Protein AF-A0AAV2TE79-F1 (afdb_monomer)

Solvent-accessible surface area (backbone atoms only — not comparable to full-atom values): 24237 Å² total; per-residue (Å²): 134,84,78,72,97,72,77,86,69,87,58,99,79,68,84,46,78,37,50,47,41,77,62,74,88,46,91,96,46,51,72,66,71,48,24,26,27,29,45,43,45,74,39,63,93,45,87,90,47,63,43,38,34,38,38,39,42,34,4,29,45,99,91,45,56,34,39,63,39,36,34,35,33,62,80,75,52,42,34,29,62,47,49,62,53,79,87,52,32,71,78,41,38,23,22,24,29,30,69,49,79,41,93,78,41,32,42,40,36,40,39,5,30,50,99,92,44,64,30,58,48,31,39,36,34,38,55,46,54,42,90,93,48,46,67,88,35,31,29,49,78,48,73,50,80,43,82,49,80,63,95,64,82,52,34,34,26,37,56,30,46,39,56,45,90,74,57,27,42,40,39,50,50,14,24,41,75,79,60,37,36,32,89,49,79,61,40,36,36,36,34,67,89,78,72,44,73,46,74,56,51,65,44,71,66,68,79,74,54,24,21,31,22,35,43,48,60,44,56,40,67,68,82,69,89,54,92,80,67,66,66,56,30,37,37,39,39,39,39,5,29,35,65,94,45,58,30,54,58,38,34,36,39,38,29,70,68,52,52,101,88,45,81,30,30,37,34,37,64,59,74,80,48,71,86,49,60,76,45,62,69,88,67,43,60,70,83,55,48,60,55,55,58,67,53,47,72,54,95,71,43,64,60,71,74,36,22,20,33,32,40,61,47,78,49,80,39,91,55,89,72,91,60,66,50,53,36,34,37,42,37,40,39,40,3,33,36,97,91,37,44,26,60,57,36,36,36,33,31,70,48,32,64,38,38,40,60,53,47,69,41,75,69,68,70,73,41,22,22,35,40,21,46,41,64,49,62,40,61,49,75,48,77,76,80,76,75,81,80,87,74,84,84,89,79,98,79,72,89,77,76,74,74,76,46,41,28,36,43,34,35,31,41,39,41,36,35,4,28,38,81,87,71,54,60,30,50,60,35,37,40,30,58,75,48,76,44,83,42,81,52,130

Organism: Calicophoron daubneyi (NCBI:txid300641)

Mean predicted aligned error: 9.66 Å

Sequence (442 aa):
MGREMSNCSWSDACEFWGVWRSLDDVSESILPAARVGHTVHVWYPSKLYEQPILLILGGADPAGTFNEVHVYEVSTSKWTQATIPKELSPALGRYEHTSVFLHNKEIVVFGGATKDGPLDEIISFQLCADEENPTSSVHILRCDRTPSRFQHGSRTQHSCACLTEFDQLIVFSGGGMGSQPVPDLQVHMYDTVTNAWSIIPAAGSPPCPRFGHLILYQPPKSHSRCEDRLPRGRLFVHGGMAEDEYFDDFYLLDFSNLSEDTLRANWMDVSERSEWAFGSLERVNPRFNTILERCGRSSDCTGPCARAAHGGTLLILDSPGPKVHADALVFLFGGIGRLGALNDMFCFSTGTYCWTEIKLSGLLPQARLDFACCSYIVASSKEAESEPDTNSADTSSADGVLAPKTRFLRHYFFIHGGMDTDGNVFNDAMALLLAEEQVLAE

Structure (mmCIF, N/CA/C/O backbone):
data_AF-A0AAV2TE79-F1
#
_entry.id   AF-A0AAV2TE79-F1
#
loop_
_atom_site.group_PDB
_atom_site.id
_atom_site.type_symbol
_atom_site.label_atom_id
_atom_site.label_alt_id
_atom_site.label_comp_id
_atom_site.label_asym_id
_atom_site.label_entity_id
_atom_site.label_seq_id
_atom_site.pdbx_PDB_ins_code
_atom_site.Cartn_x
_atom_site.Cartn_y
_atom_site.Cartn_z
_atom_site.occupancy
_atom_site.B_iso_or_equiv
_atom_site.auth_seq_id
_atom_site.auth_comp_id
_atom_site.auth_asym_id
_atom_site.auth_atom_id
_atom_site.pdbx_PDB_model_num
ATOM 1 N N . MET A 1 1 ? -13.973 18.564 25.552 1.00 27.31 1 MET A N 1
ATOM 2 C CA . MET A 1 1 ? -15.146 17.692 25.783 1.00 27.31 1 MET A CA 1
ATOM 3 C C . MET A 1 1 ? -15.029 16.535 24.812 1.00 27.31 1 MET A C 1
ATOM 5 O O . MET A 1 1 ? -15.286 16.728 23.632 1.00 27.31 1 MET A O 1
ATOM 9 N N . GLY A 1 2 ? -14.522 15.396 25.285 1.00 26.75 2 GLY A N 1
ATOM 10 C CA . GLY A 1 2 ? -14.341 14.206 24.460 1.00 26.75 2 GLY A CA 1
ATOM 11 C C . GLY A 1 2 ? -15.697 13.653 24.044 1.00 26.75 2 GLY A C 1
ATOM 12 O O . GLY A 1 2 ? -16.524 13.345 24.900 1.00 26.75 2 GLY A O 1
ATOM 13 N N . ARG A 1 3 ? -15.941 13.565 22.737 1.00 28.69 3 ARG A N 1
ATOM 14 C CA . ARG A 1 3 ? -16.969 12.662 22.229 1.00 28.69 3 ARG A CA 1
ATOM 15 C C . ARG A 1 3 ? -16.367 11.271 22.288 1.00 28.69 3 ARG A C 1
ATOM 17 O O . ARG A 1 3 ? -15.396 10.992 21.591 1.00 28.69 3 ARG A O 1
ATOM 24 N N . GLU A 1 4 ? -16.919 10.435 23.153 1.00 28.42 4 GLU A N 1
ATOM 25 C CA . GLU A 1 4 ? -16.683 9.003 23.102 1.00 28.42 4 GLU A CA 1
ATOM 26 C C . GLU A 1 4 ? -16.879 8.506 21.664 1.00 28.42 4 GLU A C 1
ATOM 28 O O . GLU A 1 4 ? -17.877 8.815 21.009 1.00 28.42 4 GLU A O 1
ATOM 33 N N . MET A 1 5 ? -15.941 7.691 21.185 1.00 35.78 5 MET A N 1
ATOM 34 C CA . MET A 1 5 ? -16.131 6.831 20.017 1.00 35.78 5 MET A CA 1
ATOM 35 C C . MET A 1 5 ? -17.101 5.680 20.357 1.00 35.78 5 MET A C 1
ATOM 37 O O . MET A 1 5 ? -16.792 4.510 20.129 1.00 35.78 5 MET A O 1
ATOM 41 N N . SER A 1 6 ? -18.252 5.984 20.961 1.00 37.28 6 SER A N 1
ATOM 42 C CA . SER A 1 6 ? -19.247 5.001 21.378 1.00 37.28 6 SER A CA 1
ATOM 43 C C . SER A 1 6 ? -20.400 4.927 20.367 1.00 37.28 6 SER A C 1
ATOM 45 O O . SER A 1 6 ? -20.981 5.925 19.947 1.00 37.28 6 SER A O 1
ATOM 47 N N . ASN A 1 7 ? -20.702 3.681 19.989 1.00 32.94 7 ASN A N 1
ATOM 48 C CA . ASN A 1 7 ? -21.875 3.193 19.258 1.00 32.94 7 ASN A CA 1
ATOM 49 C C . ASN A 1 7 ? -21.912 3.382 17.731 1.00 32.94 7 ASN A C 1
ATOM 51 O O . ASN A 1 7 ? -22.819 3.995 17.179 1.00 32.94 7 ASN A O 1
ATOM 55 N N . CYS A 1 8 ? -21.023 2.679 17.025 1.00 36.25 8 CYS A N 1
ATOM 56 C CA . CYS A 1 8 ? -21.477 1.945 15.838 1.00 36.25 8 CYS A CA 1
ATOM 57 C C . CYS A 1 8 ? -21.887 0.540 16.290 1.00 36.25 8 CYS A C 1
ATOM 59 O O . CYS A 1 8 ? -21.106 -0.399 16.188 1.00 36.25 8 CYS A O 1
ATOM 61 N N . SER A 1 9 ? -23.098 0.387 16.833 1.00 36.94 9 SER A N 1
ATOM 62 C CA . SER A 1 9 ? -23.717 -0.936 16.811 1.00 36.94 9 SER A CA 1
ATOM 63 C C . SER A 1 9 ? -23.990 -1.255 15.347 1.00 36.94 9 SER A C 1
ATOM 65 O O . SER A 1 9 ? -24.669 -0.471 14.678 1.00 36.94 9 SER A O 1
ATOM 67 N N . TRP A 1 10 ? -23.482 -2.380 14.853 1.00 42.25 10 TRP A N 1
ATOM 68 C CA . TRP A 1 10 ? -23.999 -3.005 13.644 1.00 42.25 10 TRP A CA 1
ATOM 69 C C . TRP A 1 10 ? -25.485 -3.290 13.884 1.00 42.25 10 TRP A C 1
ATOM 71 O O . TRP A 1 10 ? -25.845 -4.324 14.430 1.00 42.25 10 TRP A O 1
ATOM 81 N N . SER A 1 11 ? -26.363 -2.325 13.607 1.00 39.09 11 SER A N 1
ATOM 82 C CA . SER A 1 11 ? -27.794 -2.594 13.634 1.00 39.09 11 SER A CA 1
ATOM 83 C C . SER A 1 11 ? -28.075 -3.539 12.476 1.00 39.09 11 SER A C 1
ATOM 85 O O . SER A 1 11 ? -27.576 -3.303 11.371 1.00 39.09 11 SER A O 1
ATOM 87 N N . ASP A 1 12 ? -28.891 -4.563 12.705 1.00 40.72 12 ASP A N 1
ATOM 88 C CA . ASP A 1 12 ? -29.232 -5.609 11.735 1.00 40.72 12 ASP A CA 1
ATOM 89 C C . ASP A 1 12 ? -29.906 -5.093 10.439 1.00 40.72 12 ASP A C 1
ATOM 91 O O . ASP A 1 12 ? -30.326 -5.890 9.604 1.00 40.72 12 ASP A O 1
ATOM 95 N N . ALA A 1 13 ? -29.970 -3.777 10.206 1.00 46.50 13 ALA A N 1
ATOM 96 C CA . ALA A 1 13 ? -30.693 -3.100 9.131 1.00 46.50 13 ALA A CA 1
ATOM 97 C C . ALA A 1 13 ? -29.831 -2.226 8.183 1.00 46.50 13 ALA A C 1
ATOM 99 O O . ALA A 1 13 ? -30.398 -1.453 7.417 1.00 46.50 13 ALA A O 1
ATOM 100 N N . CYS A 1 14 ? -28.491 -2.296 8.198 1.00 53.56 14 CYS A N 1
ATOM 101 C CA . CYS A 1 14 ? -27.673 -1.424 7.331 1.00 53.56 14 CYS A CA 1
ATOM 102 C C . CYS A 1 14 ? -27.485 -1.987 5.900 1.00 53.56 14 CYS A C 1
ATOM 104 O O . CYS A 1 14 ? -27.048 -3.128 5.747 1.00 53.56 14 CYS A O 1
ATOM 106 N N . GLU A 1 15 ? -27.780 -1.181 4.866 1.00 60.62 15 GLU A N 1
ATOM 107 C CA . GLU A 1 15 ? -27.504 -1.455 3.432 1.00 60.62 15 GLU A CA 1
ATOM 108 C C . GLU A 1 15 ? -26.049 -1.149 3.015 1.00 60.62 15 GLU A C 1
ATOM 110 O O . GLU A 1 15 ? -25.640 -1.437 1.889 1.00 60.62 15 GLU A O 1
ATOM 115 N N . PHE A 1 16 ? -25.266 -0.555 3.917 1.00 68.44 16 PHE A N 1
ATOM 116 C CA . PHE A 1 16 ? -23.901 -0.094 3.677 1.00 68.44 16 PHE A CA 1
ATOM 117 C C . PHE A 1 16 ? -22.918 -0.834 4.582 1.00 68.44 16 PHE A C 1
ATOM 119 O O . PHE A 1 16 ? -23.237 -1.122 5.737 1.00 68.44 16 PHE A O 1
ATOM 126 N N . TRP A 1 17 ? -21.707 -1.089 4.080 1.00 78.12 17 TRP A N 1
ATOM 127 C CA . TRP A 1 17 ? -20.641 -1.733 4.856 1.00 78.12 17 TRP A CA 1
ATOM 128 C C . TRP A 1 17 ? -20.133 -0.839 5.983 1.00 78.12 17 TRP A C 1
ATOM 130 O O . TRP A 1 17 ? -19.888 -1.300 7.092 1.00 78.12 17 TRP A O 1
ATOM 140 N N . GLY A 1 18 ? -19.977 0.455 5.705 1.00 79.88 18 GLY A N 1
ATOM 141 C CA . GLY A 1 18 ? -19.428 1.401 6.662 1.00 79.88 18 GLY A CA 1
ATOM 142 C C . GLY A 1 18 ? -19.586 2.853 6.229 1.00 79.88 18 GLY A C 1
ATOM 143 O O . GLY A 1 18 ? -20.099 3.165 5.149 1.00 79.88 18 GLY A O 1
ATOM 144 N N . VAL A 1 19 ? -19.151 3.738 7.124 1.00 86.44 19 VAL A N 1
ATOM 145 C CA . VAL A 1 19 ? -19.198 5.192 6.966 1.00 86.44 19 VAL A CA 1
ATOM 146 C C . VAL A 1 19 ? -17.780 5.734 7.052 1.00 86.44 19 VAL A C 1
ATOM 148 O O . VAL A 1 19 ? -17.089 5.482 8.043 1.00 86.44 19 VAL A O 1
ATOM 151 N N . TRP A 1 20 ? -17.368 6.497 6.042 1.00 92.44 20 TRP A N 1
ATOM 152 C CA . TRP A 1 20 ? -16.115 7.246 6.082 1.00 92.44 20 TRP A CA 1
ATOM 153 C C . TRP A 1 20 ? -16.189 8.384 7.100 1.00 92.44 20 TRP A C 1
ATOM 155 O O . TRP A 1 20 ? -17.199 9.085 7.203 1.00 92.44 20 TRP A O 1
ATOM 165 N N . ARG A 1 21 ? -15.107 8.581 7.855 1.00 91.56 21 ARG A N 1
ATOM 166 C CA . ARG A 1 21 ? -14.968 9.672 8.827 1.00 91.56 21 ARG A CA 1
ATOM 167 C C . ARG A 1 21 ? -13.715 10.481 8.524 1.00 91.56 21 ARG A C 1
ATOM 169 O O . ARG A 1 21 ? -12.658 9.885 8.354 1.00 91.56 21 ARG A O 1
ATOM 176 N N . SER A 1 22 ? -13.838 11.807 8.487 1.00 91.81 22 SER A N 1
ATOM 177 C CA . SER A 1 22 ? -12.679 12.710 8.432 1.00 91.81 22 SER A CA 1
ATOM 178 C C . SER A 1 22 ? -11.973 12.748 9.789 1.00 91.81 22 SER A C 1
ATOM 180 O O . SER A 1 22 ? -12.613 12.636 10.839 1.00 91.81 22 SER A O 1
ATOM 182 N N . LEU A 1 23 ? -10.651 12.893 9.741 1.00 90.25 23 LEU A N 1
ATOM 183 C CA . LEU A 1 23 ? -9.738 12.967 10.879 1.00 90.25 23 LEU A CA 1
ATOM 184 C C . LEU A 1 23 ? -9.048 14.343 10.973 1.00 90.25 23 LEU A C 1
ATOM 186 O O . LEU A 1 23 ? -8.053 14.486 11.683 1.00 90.25 23 LEU A O 1
ATOM 190 N N . ASP A 1 24 ? -9.575 15.349 10.267 1.00 80.50 24 ASP A N 1
ATOM 191 C CA . ASP A 1 24 ? -8.947 16.670 10.104 1.00 80.50 24 ASP A CA 1
ATOM 192 C C . ASP A 1 24 ? -9.406 17.706 11.155 1.00 80.50 24 ASP A C 1
ATOM 194 O O . ASP A 1 24 ? -8.858 18.805 11.240 1.00 80.50 24 ASP A O 1
ATOM 198 N N . ASP A 1 25 ? -10.413 17.379 11.971 1.00 65.25 25 ASP A N 1
ATOM 199 C CA . ASP A 1 25 ? -11.162 18.344 12.793 1.00 65.25 25 ASP A CA 1
ATOM 200 C C . ASP A 1 25 ? -10.714 18.389 14.264 1.00 65.25 25 ASP A C 1
ATOM 202 O O . ASP A 1 25 ? -11.473 18.044 15.175 1.00 65.25 25 ASP A O 1
ATOM 206 N N . VAL A 1 26 ? -9.468 18.809 14.521 1.00 65.12 26 VAL A N 1
ATOM 207 C CA . VAL A 1 26 ? -9.004 19.059 15.899 1.00 65.12 26 VAL A CA 1
ATOM 208 C C . VAL A 1 26 ? -8.218 20.366 16.008 1.00 65.12 26 VAL A C 1
ATOM 210 O O . VAL A 1 26 ? -7.208 20.569 15.333 1.00 65.12 26 VAL A O 1
ATOM 213 N N . SER A 1 27 ? -8.665 21.249 16.910 1.00 62.28 27 SER A N 1
ATOM 214 C CA . SER A 1 27 ? -7.985 22.499 17.276 1.00 62.28 27 SER A CA 1
ATOM 215 C C . SER A 1 27 ? -6.529 22.252 17.695 1.00 62.28 27 SER A C 1
ATOM 217 O O . SER A 1 27 ? -6.274 21.324 18.458 1.00 62.28 27 SER A O 1
ATOM 219 N N . GLU A 1 28 ? -5.598 23.116 17.270 1.00 69.44 28 GLU A N 1
ATOM 220 C CA . GLU A 1 28 ? -4.157 23.050 17.613 1.00 69.44 28 GLU A CA 1
ATOM 221 C C . GLU A 1 28 ? -3.377 21.866 16.991 1.00 69.44 28 GLU A C 1
ATOM 223 O O . GLU A 1 28 ? -2.441 21.336 17.596 1.00 69.44 28 GLU A O 1
ATOM 228 N N . SER A 1 29 ? -3.751 21.463 15.773 1.00 81.00 29 SER A N 1
ATOM 229 C CA . SER A 1 29 ? -3.114 20.386 14.997 1.00 81.00 29 SER A CA 1
ATOM 230 C C . SER A 1 29 ? -2.151 20.908 13.918 1.00 81.00 29 SER A C 1
ATOM 232 O O . SER A 1 29 ? -2.415 21.935 13.294 1.00 81.00 29 SER A O 1
ATOM 234 N N . ILE A 1 30 ? -1.056 20.179 13.660 1.00 87.88 30 ILE A N 1
ATOM 235 C CA . ILE A 1 30 ? -0.145 20.417 12.521 1.00 87.88 30 ILE A CA 1
ATOM 236 C C . ILE A 1 30 ? -0.469 19.405 11.417 1.00 87.88 30 ILE A C 1
ATOM 238 O O . ILE A 1 30 ? 0.111 18.319 11.357 1.00 87.88 30 ILE A O 1
ATOM 242 N N . LEU A 1 31 ? -1.434 19.757 10.569 1.00 91.88 31 LEU A N 1
ATOM 243 C CA . LEU A 1 31 ? -1.908 18.894 9.488 1.00 91.88 31 LEU A CA 1
ATOM 244 C C . LEU A 1 31 ? -0.856 18.744 8.376 1.00 91.88 31 LEU A C 1
ATOM 246 O O . LEU A 1 31 ? -0.145 19.712 8.079 1.00 91.88 31 LEU A O 1
ATOM 250 N N . PRO A 1 32 ? -0.774 17.572 7.725 1.00 94.88 32 PRO A N 1
ATOM 251 C CA . PRO A 1 32 ? -0.001 17.433 6.504 1.00 94.88 32 PRO A CA 1
ATOM 252 C C . PRO A 1 32 ? -0.549 18.327 5.389 1.00 94.88 32 PRO A C 1
ATOM 254 O O . PRO A 1 32 ? -1.756 18.470 5.199 1.00 94.88 32 PRO A O 1
ATOM 257 N N . ALA A 1 33 ? 0.360 18.931 4.626 1.00 95.75 33 ALA A N 1
ATOM 258 C CA . ALA A 1 33 ? 0.007 19.590 3.371 1.00 95.75 33 ALA A CA 1
ATOM 259 C C . ALA A 1 33 ? -0.483 18.576 2.320 1.00 95.75 33 ALA A C 1
ATOM 261 O O . ALA A 1 33 ? -0.179 17.381 2.415 1.00 95.75 33 ALA A O 1
ATOM 262 N N . ALA A 1 34 ? -1.186 19.081 1.303 1.00 97.44 34 ALA A N 1
ATOM 263 C CA . ALA A 1 34 ? -1.671 18.286 0.181 1.00 97.44 34 ALA A CA 1
ATOM 264 C C . ALA A 1 34 ? -0.513 17.596 -0.539 1.00 97.44 34 ALA A C 1
ATOM 266 O O . ALA A 1 34 ? 0.491 18.242 -0.830 1.00 97.44 34 ALA A O 1
ATOM 267 N N . ARG A 1 35 ? -0.625 16.285 -0.779 1.00 97.81 35 ARG A N 1
ATOM 268 C CA . ARG A 1 35 ? 0.487 15.495 -1.325 1.00 97.81 35 ARG A CA 1
ATOM 269 C C . ARG A 1 35 ? 0.052 14.204 -2.011 1.00 97.81 35 ARG A C 1
ATOM 271 O O . ARG A 1 35 ? -0.920 13.565 -1.607 1.00 97.81 35 ARG A O 1
ATOM 278 N N . VAL A 1 36 ? 0.861 13.778 -2.976 1.00 97.06 36 VAL A N 1
ATOM 279 C CA . VAL A 1 36 ? 0.775 12.479 -3.663 1.00 97.06 36 VAL A CA 1
ATOM 280 C C . VAL A 1 36 ? 2.045 11.662 -3.455 1.00 97.06 36 VAL A C 1
ATOM 282 O O . VAL A 1 36 ? 3.075 12.206 -3.052 1.00 97.06 36 VAL A O 1
ATOM 285 N N . GLY A 1 37 ? 1.984 10.358 -3.722 1.00 94.94 37 GLY A N 1
ATOM 286 C CA . GLY A 1 37 ? 3.174 9.508 -3.779 1.00 94.94 37 GLY A CA 1
ATOM 287 C C . GLY A 1 37 ? 3.883 9.347 -2.431 1.00 94.94 37 GLY A C 1
ATOM 288 O O . GLY A 1 37 ? 5.098 9.175 -2.389 1.00 94.94 37 GLY A O 1
ATOM 289 N N . HIS A 1 38 ? 3.162 9.497 -1.324 1.00 96.31 38 HIS A N 1
ATOM 290 C CA . HIS A 1 38 ? 3.696 9.355 0.030 1.00 96.31 38 HIS A CA 1
ATOM 291 C C . HIS A 1 38 ? 3.281 8.012 0.621 1.00 96.31 38 HIS A C 1
ATOM 293 O O . HIS A 1 38 ? 2.462 7.292 0.061 1.00 96.31 38 HIS A O 1
ATOM 299 N N . THR A 1 39 ? 3.818 7.680 1.789 1.00 95.50 39 THR A N 1
ATOM 300 C CA . THR A 1 39 ? 3.480 6.433 2.485 1.00 95.50 39 THR A CA 1
ATOM 301 C C . THR A 1 39 ? 3.019 6.719 3.904 1.00 95.50 39 THR A C 1
ATOM 303 O O . THR A 1 39 ? 3.483 7.682 4.524 1.00 95.50 39 THR A O 1
ATOM 306 N N . VAL A 1 40 ? 2.146 5.858 4.427 1.00 95.75 40 VAL A N 1
ATOM 307 C CA . VAL A 1 40 ? 1.651 5.921 5.803 1.00 95.75 40 VAL A CA 1
ATOM 308 C C . VAL A 1 40 ? 1.876 4.592 6.523 1.00 95.75 40 VAL A C 1
ATOM 310 O O . VAL A 1 40 ? 1.582 3.536 5.970 1.00 95.75 40 VAL A O 1
ATOM 313 N N . HIS A 1 41 ? 2.378 4.643 7.759 1.00 93.88 41 HIS A N 1
ATOM 314 C CA . HIS A 1 41 ? 2.639 3.463 8.596 1.00 93.88 41 HIS A CA 1
ATOM 315 C C . HIS A 1 41 ? 1.920 3.529 9.928 1.00 93.88 41 HIS A C 1
ATOM 317 O O . HIS A 1 41 ? 1.728 4.606 10.482 1.00 93.88 41 HIS A O 1
ATOM 323 N N . VAL A 1 42 ? 1.571 2.361 10.459 1.00 92.44 42 VAL A N 1
ATOM 324 C CA . VAL A 1 42 ? 1.030 2.199 11.809 1.00 92.44 42 VAL A CA 1
ATOM 325 C C . VAL A 1 42 ? 2.157 1.854 12.786 1.00 92.44 42 VAL A C 1
ATOM 327 O O . VAL A 1 42 ? 2.988 0.994 12.500 1.00 92.44 42 VAL A O 1
ATOM 330 N N . TRP A 1 43 ? 2.182 2.505 13.948 1.00 90.25 43 TRP A N 1
ATOM 331 C CA . TRP A 1 43 ? 3.168 2.279 15.003 1.00 90.25 43 TRP A CA 1
ATOM 332 C C . TRP A 1 43 ? 2.511 2.126 16.377 1.00 90.25 43 TRP A C 1
ATOM 334 O O . TRP A 1 43 ? 1.633 2.904 16.743 1.00 90.25 43 TRP A O 1
ATOM 344 N N . TYR A 1 44 ? 2.972 1.147 17.160 1.00 86.31 44 TYR A N 1
ATOM 345 C CA . TYR A 1 44 ? 2.511 0.884 18.526 1.00 86.31 44 TYR A CA 1
ATOM 346 C C . TYR A 1 44 ? 3.668 1.083 19.528 1.00 86.31 44 TYR A C 1
ATOM 348 O O . TYR A 1 44 ? 4.302 0.102 19.921 1.00 86.31 44 TYR A O 1
ATOM 356 N N . PRO A 1 45 ? 4.006 2.324 19.933 1.00 75.25 45 PRO A N 1
ATOM 357 C CA . PRO A 1 45 ? 5.238 2.630 20.678 1.00 75.25 45 PRO A CA 1
ATOM 358 C C . PRO A 1 45 ? 5.355 1.944 22.051 1.00 75.25 45 PRO A C 1
ATOM 360 O O . PRO A 1 45 ? 6.459 1.610 22.471 1.00 75.25 45 PRO A O 1
ATOM 363 N N . SER A 1 46 ? 4.244 1.692 22.749 1.00 69.81 46 SER A N 1
ATOM 364 C CA . SER A 1 46 ? 4.223 0.979 24.033 1.00 69.81 46 SER A CA 1
ATOM 365 C C . SER A 1 46 ? 2.939 0.164 24.183 1.00 69.81 46 SER A C 1
ATOM 367 O O . SER A 1 46 ? 1.903 0.526 23.632 1.00 69.81 46 SER A O 1
ATOM 369 N N . LYS A 1 47 ? 2.981 -0.912 24.985 1.00 61.56 47 LYS A N 1
ATOM 370 C CA . LYS A 1 47 ? 1.777 -1.670 25.379 1.00 61.56 47 LYS A CA 1
ATOM 371 C C . LYS A 1 47 ? 0.795 -0.834 26.216 1.00 61.56 47 LYS A C 1
ATOM 373 O O . LYS A 1 47 ? -0.365 -1.210 26.313 1.00 61.56 47 LYS A O 1
ATOM 378 N N . LEU A 1 48 ? 1.260 0.261 26.831 1.00 49.72 48 LEU A N 1
ATOM 379 C CA . LEU A 1 48 ? 0.467 1.141 27.704 1.00 49.72 48 LEU A CA 1
ATOM 380 C C . LEU A 1 48 ? -0.527 2.033 26.939 1.00 49.72 48 LEU A C 1
ATOM 382 O O . LEU A 1 48 ? -1.495 2.501 27.532 1.00 49.72 48 LEU A O 1
ATOM 386 N N . TYR A 1 49 ? -0.333 2.216 25.631 1.00 54.25 49 TYR A N 1
ATOM 387 C CA . TYR A 1 49 ? -1.252 2.935 24.755 1.00 54.25 49 TYR A CA 1
ATOM 388 C C . TYR A 1 49 ? -1.823 1.933 23.754 1.00 54.25 49 TYR A C 1
ATOM 390 O O . TYR A 1 49 ? -1.242 1.687 22.703 1.00 54.25 49 TYR A O 1
ATOM 398 N N . GLU A 1 50 ? -2.969 1.326 24.075 1.00 67.56 50 GLU A N 1
ATOM 399 C CA . GLU A 1 50 ? -3.645 0.351 23.198 1.00 67.56 50 GLU A CA 1
ATOM 400 C C . GLU A 1 50 ? -4.103 0.934 21.839 1.00 67.56 50 GLU A C 1
ATOM 402 O O . GLU A 1 50 ? -4.730 0.238 21.038 1.00 67.56 50 GLU A O 1
ATOM 407 N N . GLN A 1 51 ? -3.808 2.212 21.583 1.00 80.44 51 GLN A N 1
ATOM 408 C CA . GLN A 1 51 ? -4.137 2.944 20.370 1.00 80.44 51 GLN A CA 1
ATOM 409 C C . GLN A 1 51 ? -2.873 3.200 19.539 1.00 80.44 51 GLN A C 1
ATOM 411 O O . GLN A 1 51 ? -1.852 3.609 20.096 1.00 80.44 51 GLN A O 1
ATOM 416 N N . PRO A 1 52 ? -2.927 2.994 18.214 1.00 89.88 52 PRO A N 1
ATOM 417 C CA . PRO A 1 52 ? -1.786 3.232 17.348 1.00 89.88 52 PRO A CA 1
ATOM 418 C C . PRO A 1 52 ? -1.510 4.718 17.112 1.00 89.88 52 PRO A C 1
ATOM 420 O O . PRO A 1 52 ? -2.374 5.586 17.257 1.00 89.88 52 PRO A O 1
ATOM 423 N N . ILE A 1 53 ? -0.299 4.973 16.634 1.00 90.88 53 ILE A N 1
ATOM 424 C CA . ILE A 1 53 ? 0.109 6.202 15.964 1.00 90.88 53 ILE A CA 1
ATOM 425 C C . ILE A 1 53 ? 0.185 5.924 14.461 1.00 90.88 53 ILE A C 1
ATOM 427 O O . ILE A 1 53 ? 0.683 4.873 14.058 1.00 90.88 53 ILE A O 1
ATOM 431 N N . LEU A 1 54 ? -0.268 6.862 13.627 1.00 94.38 54 LEU A N 1
ATOM 432 C CA . LEU A 1 54 ? -0.044 6.824 12.180 1.00 94.38 54 LEU A CA 1
ATOM 433 C C . LEU A 1 54 ? 1.073 7.800 11.798 1.00 94.38 54 LEU A C 1
ATOM 435 O O . LEU A 1 54 ? 1.120 8.922 12.296 1.00 94.38 54 LEU A O 1
ATOM 439 N N . LEU A 1 55 ? 1.971 7.372 10.916 1.00 94.69 55 LEU A N 1
ATOM 440 C CA . LEU A 1 55 ? 3.144 8.129 10.484 1.00 94.69 55 LEU A CA 1
ATOM 441 C C . LEU A 1 55 ? 3.080 8.368 8.982 1.00 94.69 55 LEU A C 1
ATOM 443 O O . LEU A 1 55 ? 3.126 7.405 8.225 1.00 94.69 55 LEU A O 1
ATOM 447 N N . ILE A 1 56 ? 3.017 9.625 8.553 1.00 95.81 56 ILE A N 1
ATOM 448 C CA . ILE A 1 56 ? 3.056 10.019 7.138 1.00 95.81 56 ILE A CA 1
ATOM 449 C C . ILE A 1 56 ? 4.451 10.524 6.800 1.00 95.81 56 ILE A C 1
ATOM 451 O O . ILE A 1 56 ? 4.964 11.407 7.486 1.00 95.81 56 ILE A O 1
ATOM 455 N N . LEU A 1 57 ? 5.043 9.998 5.727 1.00 94.75 57 LEU A N 1
ATOM 456 C CA . LEU A 1 57 ? 6.378 10.387 5.275 1.00 94.75 57 LEU A CA 1
ATOM 457 C C . LEU A 1 57 ? 6.453 10.625 3.764 1.00 94.75 57 LEU A C 1
ATOM 459 O O . LEU A 1 57 ? 5.905 9.866 2.957 1.00 94.75 57 LEU A O 1
ATOM 463 N N . GLY A 1 58 ? 7.211 11.658 3.403 1.00 95.50 58 GLY A N 1
ATOM 464 C CA . GLY A 1 58 ? 7.485 12.024 2.021 1.00 95.50 58 GLY A CA 1
ATOM 465 C C . GLY A 1 58 ? 6.248 12.517 1.271 1.00 95.50 58 GLY A C 1
ATOM 466 O O . GLY A 1 58 ? 5.315 13.089 1.850 1.00 95.50 58 GLY A O 1
ATOM 467 N N . GLY A 1 59 ? 6.271 12.277 -0.034 1.00 96.56 59 GLY A N 1
ATOM 468 C CA . GLY A 1 59 ? 5.314 12.780 -1.005 1.00 96.56 59 GLY A CA 1
ATOM 469 C C . GLY A 1 59 ? 5.775 14.058 -1.675 1.00 96.56 59 GLY A C 1
ATOM 470 O O . GLY A 1 59 ? 6.802 14.641 -1.322 1.00 96.56 59 GLY A O 1
ATOM 471 N N . ALA A 1 60 ? 4.985 14.502 -2.640 1.00 96.38 60 ALA A N 1
ATOM 472 C CA . ALA A 1 60 ? 5.210 15.761 -3.325 1.00 96.38 60 ALA A CA 1
ATOM 473 C C . ALA A 1 60 ? 3.900 16.475 -3.648 1.00 96.38 60 ALA A C 1
ATOM 475 O O . ALA A 1 60 ? 2.828 15.869 -3.699 1.00 96.38 60 ALA A O 1
ATOM 476 N N . ASP A 1 61 ? 4.035 17.769 -3.887 1.00 95.94 61 ASP A N 1
ATOM 477 C CA . ASP A 1 61 ? 3.066 18.620 -4.559 1.00 95.94 61 ASP A CA 1
ATOM 478 C C . ASP A 1 61 ? 3.763 19.324 -5.750 1.00 95.94 61 ASP A C 1
ATOM 480 O O . ASP A 1 61 ? 4.950 19.080 -6.012 1.00 95.94 61 ASP A O 1
ATOM 484 N N . PRO A 1 62 ? 3.080 20.212 -6.495 1.00 93.12 62 PRO A N 1
ATOM 485 C CA . PRO A 1 62 ? 3.722 20.958 -7.576 1.00 93.12 62 PRO A CA 1
ATOM 486 C C . PRO A 1 62 ? 4.897 21.859 -7.145 1.00 93.12 62 PRO A C 1
ATOM 488 O O . PRO A 1 62 ? 5.678 22.275 -8.002 1.00 93.12 62 PRO A O 1
ATOM 491 N N . ALA A 1 63 ? 5.030 22.199 -5.857 1.00 94.06 63 ALA A N 1
ATOM 492 C CA . ALA A 1 63 ? 6.126 23.012 -5.328 1.00 94.06 63 ALA A CA 1
ATOM 493 C C . ALA A 1 63 ? 7.367 22.174 -4.975 1.00 94.06 63 ALA A C 1
ATOM 495 O O . ALA A 1 63 ? 8.489 22.691 -5.031 1.00 94.06 63 ALA A O 1
ATOM 496 N N . GLY A 1 64 ? 7.200 20.888 -4.660 1.00 94.69 64 GLY A N 1
ATOM 497 C CA . GLY A 1 64 ? 8.301 19.944 -4.517 1.00 94.69 64 GLY A CA 1
ATOM 498 C C . GLY A 1 64 ? 8.020 18.801 -3.550 1.00 94.69 64 GLY A C 1
ATOM 499 O O . GLY A 1 64 ? 6.886 18.502 -3.199 1.00 94.69 64 GLY A O 1
ATOM 500 N N . THR A 1 65 ? 9.095 18.133 -3.135 1.00 96.56 65 THR A N 1
ATOM 501 C CA . THR A 1 65 ? 9.034 16.993 -2.215 1.00 96.56 65 THR A CA 1
ATOM 502 C C . THR A 1 65 ? 8.963 17.435 -0.760 1.00 96.56 65 THR A C 1
ATOM 504 O O . THR A 1 65 ? 9.709 18.326 -0.346 1.00 96.56 65 THR A O 1
ATOM 507 N N . PHE A 1 66 ? 8.175 16.717 0.026 1.00 96.50 66 PHE A N 1
ATOM 508 C CA . PHE A 1 66 ? 8.070 16.861 1.471 1.00 96.50 66 PHE A CA 1
ATOM 509 C C . PHE A 1 66 ? 9.105 16.008 2.188 1.00 96.50 66 PHE A C 1
ATOM 511 O O . PHE A 1 66 ? 9.420 14.900 1.759 1.00 96.50 66 PHE A O 1
ATOM 518 N N . ASN A 1 67 ? 9.644 16.522 3.285 1.00 94.94 67 ASN A N 1
ATOM 519 C CA . ASN A 1 67 ? 10.731 15.883 4.024 1.00 94.94 67 ASN A CA 1
ATOM 520 C C . ASN A 1 67 ? 10.515 15.878 5.546 1.00 94.94 67 ASN A C 1
ATOM 522 O O . ASN A 1 67 ? 11.391 15.485 6.322 1.00 94.94 67 ASN A O 1
ATOM 526 N N . GLU A 1 68 ? 9.338 16.324 5.961 1.00 94.44 68 GLU A N 1
ATOM 527 C CA . GLU A 1 68 ? 8.777 16.160 7.281 1.00 94.44 68 GLU A CA 1
ATOM 528 C C . GLU A 1 68 ? 8.108 14.792 7.461 1.00 94.44 68 GLU A C 1
ATOM 530 O O . GLU A 1 68 ? 7.765 14.099 6.500 1.00 94.44 68 GLU A O 1
ATOM 535 N N . VAL A 1 69 ? 7.907 14.421 8.726 1.00 94.44 69 VAL A N 1
ATOM 536 C CA . VAL A 1 69 ? 7.123 13.250 9.115 1.00 94.44 69 VAL A CA 1
ATOM 537 C C . VAL A 1 69 ? 5.994 13.714 10.020 1.00 94.44 69 VAL A C 1
ATOM 539 O O . VAL A 1 69 ? 6.246 14.272 11.091 1.00 94.44 69 VAL A O 1
ATOM 542 N N . HIS A 1 70 ? 4.758 13.498 9.579 1.00 94.88 70 HIS A N 1
ATOM 543 C CA . HIS A 1 70 ? 3.566 13.813 10.363 1.00 94.88 70 HIS A CA 1
ATOM 544 C C . HIS A 1 70 ? 3.151 12.617 11.208 1.00 94.88 70 HIS A C 1
ATOM 546 O O . HIS A 1 70 ? 3.292 11.466 10.796 1.00 94.88 70 HIS A O 1
ATOM 552 N N . VAL A 1 71 ? 2.634 12.916 12.392 1.00 93.56 71 VAL A N 1
ATOM 553 C CA . VAL A 1 71 ? 2.273 11.954 13.427 1.00 93.56 71 VAL A CA 1
ATOM 554 C C . VAL A 1 71 ? 0.805 12.179 13.763 1.00 93.56 71 VAL A C 1
ATOM 556 O O . VAL A 1 71 ? 0.437 13.266 14.202 1.00 93.56 71 VAL A O 1
ATOM 559 N N . TYR A 1 72 ? -0.030 11.166 13.561 1.00 92.56 72 TYR A N 1
ATOM 560 C CA . TYR A 1 72 ? -1.423 11.177 13.992 1.00 92.56 72 TYR A CA 1
ATOM 561 C C . TYR A 1 72 ? -1.615 10.242 15.173 1.00 92.56 72 TYR A C 1
ATOM 563 O O . TYR A 1 72 ? -1.403 9.033 15.070 1.00 92.56 72 TYR A O 1
ATOM 571 N N . GLU A 1 73 ? -2.040 10.798 16.296 1.00 88.88 73 GLU A N 1
ATOM 572 C CA . GLU A 1 73 ? -2.364 10.030 17.485 1.00 88.88 73 GLU A CA 1
ATOM 573 C C . GLU A 1 73 ? -3.837 9.618 17.473 1.00 88.88 73 GLU A C 1
ATOM 575 O O . GLU A 1 73 ? -4.717 10.461 17.645 1.00 88.88 73 GLU A O 1
ATOM 580 N N . VAL A 1 74 ? -4.130 8.322 17.339 1.00 89.12 74 VAL A N 1
ATOM 581 C CA . VAL A 1 74 ? -5.524 7.848 17.279 1.00 89.12 74 VAL A CA 1
ATOM 582 C C . VAL A 1 74 ? -6.263 8.068 18.607 1.00 89.12 74 VAL A C 1
ATOM 584 O O . VAL A 1 74 ? -7.442 8.421 18.600 1.00 89.12 74 VAL A O 1
ATOM 587 N N . SER A 1 75 ? -5.581 7.930 19.750 1.00 84.88 75 SER A N 1
ATOM 588 C CA . SER A 1 75 ? -6.156 8.141 21.092 1.00 84.88 75 SER A CA 1
ATOM 589 C C . SER A 1 75 ? -6.652 9.567 21.323 1.00 84.88 75 SER A C 1
ATOM 591 O O . SER A 1 75 ? -7.698 9.756 21.943 1.00 84.88 75 SER A O 1
ATOM 593 N N . THR A 1 76 ? -5.911 10.567 20.847 1.00 85.06 76 THR A N 1
ATOM 594 C CA . THR A 1 76 ? -6.221 11.992 21.061 1.00 85.06 76 THR A CA 1
ATOM 595 C C . THR A 1 76 ? -6.800 12.666 19.820 1.00 85.06 76 THR A C 1
ATOM 597 O O . THR A 1 76 ? -7.251 13.807 19.898 1.00 85.06 76 THR A O 1
ATOM 600 N N . SER A 1 77 ? -6.811 11.956 18.686 1.00 87.75 77 SER A N 1
ATOM 601 C CA . SER A 1 77 ? -7.161 12.470 17.359 1.00 87.75 77 SER A CA 1
ATOM 602 C C . SER A 1 77 ? -6.322 13.681 16.935 1.00 87.75 77 SER A C 1
ATOM 604 O O . SER A 1 77 ? -6.782 14.509 16.156 1.00 87.75 77 SER A O 1
ATOM 606 N N . LYS A 1 78 ? -5.093 13.815 17.446 1.00 88.12 78 LYS A N 1
ATOM 607 C CA . LYS A 1 78 ? -4.256 15.000 17.232 1.00 88.12 78 LYS A CA 1
ATOM 608 C C . LYS A 1 78 ? -3.174 14.753 16.188 1.00 88.12 78 LYS A C 1
ATOM 610 O O . LYS A 1 78 ? -2.500 13.724 16.218 1.00 88.12 78 LYS A O 1
ATOM 615 N N . TRP A 1 79 ? -2.958 15.751 15.331 1.00 92.00 79 TRP A N 1
ATOM 616 C CA . TRP A 1 79 ? -1.810 15.794 14.429 1.00 92.00 79 TRP A CA 1
ATOM 617 C C . TRP A 1 79 ? -0.652 16.595 15.020 1.00 92.00 79 TRP A C 1
ATOM 619 O O . TRP A 1 79 ? -0.809 17.753 15.422 1.00 92.00 79 TRP A O 1
ATOM 629 N N . THR A 1 80 ? 0.529 15.992 15.013 1.00 91.56 80 THR A N 1
ATOM 630 C CA . THR A 1 80 ? 1.810 16.616 15.344 1.00 91.56 80 THR A CA 1
ATOM 631 C C . THR A 1 80 ? 2.840 16.304 14.253 1.00 91.56 80 THR A C 1
ATOM 633 O O . THR A 1 80 ? 2.540 15.673 13.236 1.00 91.56 80 THR A O 1
ATOM 636 N N . GLN A 1 81 ? 4.068 16.781 14.438 1.00 92.06 81 GLN A N 1
ATOM 637 C CA . GLN A 1 81 ? 5.189 16.505 13.548 1.00 92.06 81 GLN A CA 1
ATOM 638 C C . GLN A 1 81 ? 6.325 15.881 14.359 1.00 92.06 81 GLN A C 1
ATOM 640 O O . GLN A 1 81 ? 6.615 16.327 15.472 1.00 92.06 81 GLN A O 1
ATOM 645 N N . ALA A 1 82 ? 6.975 14.863 13.801 1.00 91.69 82 ALA A N 1
ATOM 646 C CA . ALA A 1 82 ? 8.145 14.258 14.416 1.00 91.69 82 ALA A CA 1
ATOM 647 C C . ALA A 1 82 ? 9.321 15.247 14.440 1.00 91.69 82 ALA A C 1
ATOM 649 O O . ALA A 1 82 ? 9.502 16.067 13.536 1.00 91.69 82 ALA A O 1
ATOM 650 N N . THR A 1 83 ? 10.168 15.133 15.459 1.00 91.00 83 THR A N 1
ATOM 651 C CA . THR A 1 83 ? 11.419 15.889 15.532 1.00 91.00 83 THR A CA 1
ATOM 652 C C . THR A 1 83 ? 12.503 15.162 14.744 1.00 91.00 83 THR A C 1
ATOM 654 O O . THR A 1 83 ? 12.827 14.007 15.031 1.00 91.00 83 THR A O 1
ATOM 657 N N . ILE A 1 84 ? 13.092 15.859 13.771 1.00 89.38 84 ILE A N 1
ATOM 658 C CA . ILE A 1 84 ? 14.070 15.303 12.830 1.00 89.38 84 ILE A CA 1
ATOM 659 C C . ILE A 1 84 ? 15.362 16.131 12.907 1.00 89.38 84 ILE A C 1
ATOM 661 O O . ILE A 1 84 ? 15.298 17.356 12.757 1.00 89.38 84 ILE A O 1
ATOM 665 N N . PRO A 1 85 ? 16.538 15.510 13.117 1.00 87.25 85 PRO A N 1
ATOM 666 C CA . PRO A 1 85 ? 17.815 16.204 13.016 1.00 87.25 85 PRO A CA 1
ATOM 667 C C . PRO A 1 85 ? 17.972 16.851 11.633 1.00 87.25 85 PRO A C 1
ATOM 669 O O . PRO A 1 85 ? 17.635 16.255 10.605 1.00 87.25 85 PRO A O 1
ATOM 672 N N . LYS A 1 86 ? 18.471 18.092 11.591 1.00 86.94 86 LYS A N 1
ATOM 673 C CA . LYS A 1 86 ? 18.493 18.921 10.369 1.00 86.94 86 LYS A CA 1
ATOM 674 C C . LYS A 1 86 ? 19.279 18.271 9.230 1.00 86.94 86 LYS A C 1
ATOM 676 O O . LYS A 1 86 ? 18.938 18.438 8.067 1.00 86.94 86 LYS A O 1
ATOM 681 N N . GLU A 1 87 ? 20.316 17.526 9.576 1.00 85.50 87 GLU A N 1
ATOM 682 C CA . GLU A 1 87 ? 21.176 16.762 8.683 1.00 85.50 87 GLU A CA 1
ATOM 683 C C . GLU A 1 87 ? 20.473 15.557 8.038 1.00 85.50 87 GLU A C 1
ATOM 685 O O . GLU A 1 87 ? 20.865 15.137 6.950 1.00 85.50 87 GLU A O 1
ATOM 690 N N . LEU A 1 88 ? 19.424 15.021 8.673 1.00 84.25 88 LEU A N 1
ATOM 691 C CA . LEU A 1 88 ? 18.672 13.866 8.176 1.00 84.25 88 LEU A CA 1
ATOM 692 C C . LEU A 1 88 ? 17.494 14.276 7.298 1.00 84.25 88 LEU A C 1
ATOM 694 O O . LEU A 1 88 ? 17.150 13.557 6.363 1.00 84.25 88 LEU A O 1
ATOM 698 N N . SER A 1 89 ? 16.906 15.441 7.572 1.00 84.81 89 SER A N 1
ATOM 699 C CA . SER A 1 89 ? 15.702 15.929 6.899 1.00 84.81 89 SER A CA 1
ATOM 700 C C . SER A 1 89 ? 15.794 15.882 5.361 1.00 84.81 89 SER A C 1
ATOM 702 O O . SER A 1 89 ? 14.894 15.313 4.755 1.00 84.81 89 SER A O 1
ATOM 704 N N . PRO A 1 90 ? 16.872 16.320 4.676 1.00 86.69 90 PRO A N 1
ATOM 705 C CA . PRO A 1 90 ? 16.950 16.219 3.213 1.00 86.69 90 PRO A CA 1
ATOM 706 C C . PRO A 1 90 ? 16.840 14.794 2.647 1.00 86.69 90 PRO A C 1
ATOM 708 O O . PRO A 1 90 ? 16.398 14.632 1.516 1.00 86.69 90 PRO A O 1
ATOM 711 N N . ALA A 1 91 ? 17.216 13.758 3.408 1.00 84.62 91 ALA A N 1
ATOM 712 C CA . ALA A 1 91 ? 17.126 12.368 2.952 1.00 84.62 91 ALA A CA 1
ATOM 713 C C . ALA A 1 91 ? 15.672 11.880 2.815 1.00 84.62 91 ALA A C 1
ATOM 715 O O . ALA A 1 91 ? 15.401 10.963 2.044 1.00 84.62 91 ALA A O 1
ATOM 716 N N . LEU A 1 92 ? 14.737 12.495 3.543 1.00 88.19 92 LEU A N 1
ATOM 717 C CA . LEU A 1 92 ? 13.316 12.142 3.531 1.00 88.19 92 LEU A CA 1
ATOM 718 C C . LEU A 1 92 ? 12.550 12.760 2.353 1.00 88.19 92 LEU A C 1
ATOM 720 O O . LEU A 1 92 ? 11.452 12.306 2.051 1.00 88.19 92 LEU A O 1
ATOM 724 N N . GLY A 1 93 ? 13.130 13.767 1.691 1.00 93.44 93 GLY A N 1
ATOM 725 C CA . GLY A 1 93 ? 12.522 14.497 0.579 1.00 93.44 93 GLY A CA 1
ATOM 726 C C . GLY A 1 93 ? 12.407 13.662 -0.689 1.00 93.44 93 GLY A C 1
ATOM 727 O O . GLY A 1 93 ? 13.316 13.693 -1.515 1.00 93.44 93 GLY A O 1
ATOM 728 N N . ARG A 1 94 ? 11.309 12.919 -0.844 1.00 93.25 94 ARG A N 1
ATOM 729 C CA . ARG A 1 94 ? 11.031 12.079 -2.019 1.00 93.25 94 ARG A CA 1
ATOM 730 C C . ARG A 1 94 ? 9.545 11.751 -2.142 1.00 93.25 94 ARG A C 1
ATOM 732 O O . ARG A 1 94 ? 8.804 11.864 -1.170 1.00 93.25 94 ARG A O 1
ATOM 739 N N . TYR A 1 95 ? 9.135 11.320 -3.327 1.00 93.75 95 TYR A N 1
ATOM 740 C CA . TYR A 1 95 ? 7.784 10.844 -3.632 1.00 93.75 95 TYR A CA 1
ATOM 741 C C . TYR A 1 95 ? 7.846 9.570 -4.480 1.00 93.75 95 TYR A C 1
ATOM 743 O O . TYR A 1 95 ? 8.907 9.219 -4.997 1.00 93.75 95 TYR A O 1
ATOM 751 N N . GLU A 1 96 ? 6.727 8.855 -4.573 1.00 91.88 96 GLU A N 1
ATOM 752 C CA . GLU A 1 96 ? 6.588 7.547 -5.228 1.00 91.88 96 GLU A CA 1
ATOM 753 C C . GLU A 1 96 ? 7.596 6.488 -4.745 1.00 91.88 96 GLU A C 1
ATOM 755 O O . GLU A 1 96 ? 7.923 5.521 -5.447 1.00 91.88 96 GLU A O 1
ATOM 760 N N . HIS A 1 97 ? 8.111 6.667 -3.528 1.00 90.81 97 HIS A N 1
ATOM 761 C CA . HIS A 1 97 ? 8.920 5.670 -2.846 1.00 90.81 97 HIS A CA 1
ATOM 762 C C . HIS A 1 97 ? 8.036 4.554 -2.306 1.00 90.81 97 HIS A C 1
ATOM 764 O O . HIS A 1 97 ? 6.841 4.735 -2.064 1.00 90.81 97 HIS A O 1
ATOM 770 N N . THR A 1 98 ? 8.659 3.410 -2.046 1.00 88.00 98 THR A N 1
ATOM 771 C CA . THR A 1 98 ? 8.073 2.429 -1.141 1.00 88.00 98 THR A CA 1
ATOM 772 C C . THR A 1 98 ? 8.724 2.543 0.224 1.00 88.00 98 THR A C 1
ATOM 774 O O . THR A 1 98 ? 9.891 2.927 0.350 1.00 88.00 98 THR A O 1
ATOM 777 N N . SER A 1 99 ? 7.977 2.219 1.267 1.00 89.81 99 SER A N 1
ATOM 778 C CA . SER A 1 99 ? 8.550 2.094 2.594 1.00 89.81 99 SER A CA 1
ATOM 779 C C . SER A 1 99 ? 7.810 1.063 3.418 1.00 89.81 99 SER A C 1
ATOM 781 O O . SER A 1 99 ? 6.657 0.735 3.150 1.00 89.81 99 SER A O 1
ATOM 783 N N . VAL A 1 100 ? 8.505 0.532 4.412 1.00 88.38 100 VAL A N 1
ATOM 784 C CA . VAL A 1 100 ? 8.047 -0.568 5.250 1.00 88.38 100 VAL A CA 1
ATOM 785 C C . VAL A 1 100 ? 8.483 -0.342 6.687 1.00 88.38 100 VAL A C 1
ATOM 787 O O . VAL A 1 100 ? 9.532 0.256 6.933 1.00 88.38 100 VAL A O 1
ATOM 790 N N . PHE A 1 101 ? 7.686 -0.823 7.636 1.00 88.25 101 PHE A N 1
ATOM 791 C CA . PHE A 1 101 ? 7.955 -0.648 9.055 1.00 88.25 101 PHE A CA 1
ATOM 792 C C . PHE A 1 101 ? 8.394 -1.960 9.710 1.00 88.25 101 PHE A C 1
ATOM 794 O O . PHE A 1 101 ? 7.619 -2.904 9.820 1.00 88.25 101 PHE A O 1
ATOM 801 N N . LEU A 1 102 ? 9.654 -2.007 10.134 1.00 85.75 102 LEU A N 1
ATOM 802 C CA . LEU A 1 102 ? 10.335 -3.173 10.679 1.00 85.75 102 LEU A CA 1
ATOM 803 C C . LEU A 1 102 ? 10.347 -3.158 12.204 1.00 85.75 102 LEU A C 1
ATOM 805 O O . LEU A 1 102 ? 10.647 -2.136 12.836 1.00 85.75 102 LEU A O 1
ATOM 809 N N . HIS A 1 103 ? 10.088 -4.325 12.798 1.00 78.19 103 HIS A N 1
ATOM 810 C CA . HIS A 1 103 ? 10.254 -4.597 14.233 1.00 78.19 103 HIS A CA 1
ATOM 811 C C . HIS A 1 103 ? 9.608 -3.556 15.167 1.00 78.19 103 HIS A C 1
ATOM 813 O O . HIS A 1 103 ? 10.057 -3.375 16.303 1.00 78.19 103 HIS A O 1
ATOM 819 N N . ASN A 1 104 ? 8.578 -2.848 14.689 1.00 81.69 104 ASN A N 1
ATOM 820 C CA . ASN A 1 104 ? 7.908 -1.762 15.404 1.00 81.69 104 ASN A CA 1
ATOM 821 C C . ASN A 1 104 ? 8.863 -0.631 15.870 1.00 81.69 104 ASN A C 1
ATOM 823 O O . ASN A 1 104 ? 8.612 0.024 16.886 1.00 81.69 104 ASN A O 1
ATOM 827 N N . LYS A 1 105 ? 9.994 -0.436 15.171 1.00 84.94 105 LYS A N 1
ATOM 828 C CA . LYS A 1 105 ? 11.074 0.486 15.575 1.00 84.94 105 LYS A CA 1
ATOM 829 C C . LYS A 1 105 ? 11.778 1.203 14.428 1.00 84.94 105 LYS A C 1
ATOM 831 O O . LYS A 1 105 ? 12.394 2.238 14.672 1.00 84.94 105 LYS A O 1
ATOM 836 N N . GLU A 1 106 ? 11.741 0.667 13.214 1.00 88.75 106 GLU A N 1
ATOM 837 C CA . GLU A 1 106 ? 12.536 1.185 12.101 1.00 88.75 106 GLU A CA 1
ATOM 838 C C . GLU A 1 106 ? 11.702 1.276 10.826 1.00 88.75 106 GLU A C 1
ATOM 840 O O . GLU A 1 106 ? 11.064 0.305 10.440 1.00 88.75 106 GLU A O 1
ATOM 845 N N . ILE A 1 107 ? 11.704 2.428 10.154 1.00 90.38 107 ILE A N 1
ATOM 846 C CA . ILE A 1 107 ? 11.122 2.566 8.811 1.00 90.38 107 ILE A CA 1
ATOM 847 C C . ILE A 1 107 ? 12.246 2.416 7.796 1.00 90.38 107 ILE A C 1
ATOM 849 O O . ILE A 1 107 ? 13.197 3.192 7.825 1.00 90.38 107 ILE A O 1
ATOM 853 N N . VAL A 1 108 ? 12.115 1.471 6.870 1.00 89.19 108 VAL A N 1
ATOM 854 C CA . VAL A 1 108 ? 12.992 1.353 5.702 1.00 89.19 108 VAL A CA 1
ATOM 855 C C . VAL A 1 108 ? 12.282 1.943 4.497 1.00 89.19 108 VAL A C 1
ATOM 857 O O . VAL A 1 108 ? 11.127 1.622 4.236 1.00 89.19 108 VAL A O 1
ATOM 860 N N . VAL A 1 109 ? 12.970 2.802 3.758 1.00 89.50 109 VAL A N 1
ATOM 861 C CA . VAL A 1 109 ? 12.486 3.444 2.538 1.00 89.50 109 VAL A CA 1
ATOM 862 C C . VAL A 1 109 ? 13.388 3.030 1.385 1.00 89.50 109 VAL A C 1
ATOM 864 O O . VAL A 1 109 ? 14.614 3.059 1.510 1.00 89.50 109 VAL A O 1
ATOM 867 N N . PHE A 1 110 ? 12.782 2.659 0.262 1.00 86.56 110 PHE A N 1
ATOM 868 C CA . PHE A 1 110 ? 13.493 2.269 -0.946 1.00 86.56 110 PHE A CA 1
ATOM 869 C C . PHE A 1 110 ? 12.989 3.053 -2.158 1.00 86.56 110 PHE A C 1
ATOM 871 O O . PHE A 1 110 ? 11.783 3.194 -2.385 1.00 86.56 110 PHE A O 1
ATOM 878 N N . GLY A 1 111 ? 13.945 3.556 -2.939 1.00 85.19 111 GLY A N 1
ATOM 879 C CA . GLY A 1 111 ? 13.688 4.240 -4.199 1.00 85.19 111 GLY A CA 1
ATOM 880 C C . GLY A 1 111 ? 12.934 5.561 -4.036 1.00 85.19 111 GLY A C 1
ATOM 881 O O . GLY A 1 111 ? 13.265 6.384 -3.171 1.00 85.19 111 GLY A O 1
ATOM 882 N N . GLY A 1 112 ? 11.937 5.761 -4.899 1.00 87.44 112 GLY A N 1
ATOM 883 C CA . GLY A 1 112 ? 11.217 7.022 -5.076 1.00 87.44 112 GLY A CA 1
ATOM 884 C C . GLY A 1 112 ? 11.918 7.960 -6.048 1.00 87.44 112 GLY A C 1
ATOM 885 O O . GLY A 1 112 ? 12.840 7.563 -6.754 1.00 87.44 112 GLY A O 1
ATOM 886 N N . ALA A 1 113 ? 11.486 9.210 -6.089 1.00 87.38 113 ALA A N 1
ATOM 887 C CA . ALA A 1 113 ? 12.038 10.222 -6.972 1.00 87.38 113 ALA A CA 1
ATOM 888 C C . ALA A 1 113 ? 12.158 11.581 -6.280 1.0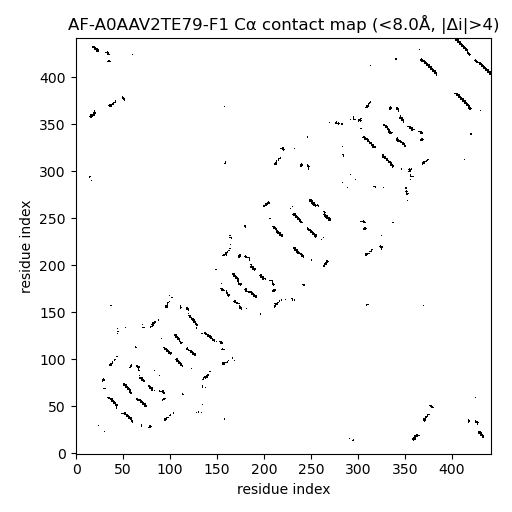0 87.38 113 ALA A C 1
ATOM 890 O O . ALA A 1 113 ? 11.485 11.878 -5.289 1.00 87.38 113 ALA A O 1
ATOM 891 N N . THR A 1 114 ? 13.018 12.423 -6.844 1.00 89.56 114 THR A N 1
ATOM 892 C CA . THR A 1 114 ? 13.066 13.865 -6.586 1.00 89.56 114 THR A CA 1
ATOM 893 C C . THR A 1 114 ? 12.942 14.611 -7.913 1.00 89.56 114 THR A C 1
ATOM 895 O O . THR A 1 114 ? 12.820 14.006 -8.980 1.00 89.56 114 THR A O 1
ATOM 898 N N . LYS A 1 115 ? 13.029 15.943 -7.874 1.00 87.12 115 LYS A N 1
ATOM 899 C CA . LYS A 1 115 ? 13.154 16.766 -9.087 1.00 87.12 115 LYS A CA 1
ATOM 900 C C . LYS A 1 115 ? 14.378 16.413 -9.950 1.00 87.12 115 LYS A C 1
ATOM 902 O O . LYS A 1 115 ? 14.391 16.743 -11.130 1.00 87.12 115 LYS A O 1
ATOM 907 N N . ASP A 1 116 ? 15.399 15.787 -9.359 1.00 86.06 116 ASP A N 1
ATOM 908 C CA . ASP A 1 116 ? 16.648 15.428 -10.036 1.00 86.06 116 ASP A CA 1
ATOM 909 C C . ASP A 1 116 ? 16.566 14.038 -10.701 1.00 86.06 116 ASP A C 1
ATOM 911 O O . ASP A 1 116 ? 17.450 13.677 -11.478 1.00 86.06 116 ASP A O 1
ATOM 915 N N . GLY A 1 117 ? 15.499 13.272 -10.434 1.00 82.06 117 GLY A N 1
ATOM 916 C CA . GLY A 1 117 ? 15.232 11.973 -11.047 1.00 82.06 117 GLY A CA 1
ATOM 917 C C . GLY A 1 117 ? 14.907 10.857 -10.044 1.00 82.06 117 GLY A C 1
ATOM 918 O O . GLY A 1 117 ? 14.777 11.109 -8.841 1.00 82.06 117 GLY A O 1
ATOM 919 N N . PRO A 1 118 ? 14.751 9.617 -10.541 1.00 82.06 118 PRO A N 1
ATOM 920 C CA . PRO A 1 118 ? 14.473 8.449 -9.716 1.00 82.06 118 PRO A CA 1
ATOM 921 C C . PRO A 1 118 ? 15.698 8.027 -8.893 1.00 82.06 118 PRO A C 1
ATOM 923 O O . PRO A 1 118 ? 16.843 8.107 -9.342 1.00 82.06 118 PRO A O 1
ATOM 926 N N . LEU A 1 119 ? 15.435 7.525 -7.693 1.00 83.00 119 LEU A N 1
ATOM 927 C CA . LEU A 1 119 ? 16.407 7.066 -6.711 1.00 83.00 119 LEU A CA 1
ATOM 928 C C . LEU A 1 119 ? 16.409 5.534 -6.641 1.00 83.00 119 LEU A C 1
ATOM 930 O O . LEU A 1 119 ? 15.414 4.876 -6.940 1.00 83.00 119 LEU A O 1
ATOM 934 N N . ASP A 1 120 ? 17.526 4.964 -6.208 1.00 77.56 120 ASP A N 1
ATOM 935 C CA . ASP A 1 120 ? 17.729 3.524 -6.023 1.00 77.56 120 ASP A CA 1
ATOM 936 C C . ASP A 1 120 ? 18.303 3.186 -4.636 1.00 77.56 120 ASP A C 1
ATOM 938 O O . ASP A 1 120 ? 18.684 2.044 -4.383 1.00 77.56 120 ASP A O 1
ATOM 942 N N . GLU A 1 121 ? 18.394 4.165 -3.734 1.00 82.19 121 GLU A N 1
ATOM 943 C CA . GLU A 1 121 ? 18.971 3.986 -2.402 1.00 82.19 121 GLU A CA 1
ATOM 944 C C . GLU A 1 121 ? 17.996 3.321 -1.420 1.00 82.19 121 GLU A C 1
ATOM 946 O O . GLU A 1 121 ? 16.776 3.475 -1.528 1.00 82.19 121 GLU A O 1
ATOM 951 N N . ILE A 1 122 ? 18.560 2.615 -0.433 1.00 85.75 122 ILE A N 1
ATOM 952 C CA . ILE A 1 122 ? 17.842 2.155 0.756 1.00 85.75 122 ILE A CA 1
ATOM 953 C C . ILE A 1 122 ? 18.287 3.021 1.929 1.00 85.75 122 ILE A C 1
ATOM 955 O O . ILE A 1 122 ? 19.474 3.060 2.281 1.00 85.75 122 ILE A O 1
ATOM 959 N N . ILE A 1 123 ? 17.319 3.686 2.549 1.00 87.94 123 ILE A N 1
ATOM 960 C CA . ILE A 1 123 ? 17.521 4.458 3.773 1.00 87.94 123 ILE A CA 1
ATOM 961 C C . ILE A 1 123 ? 16.661 3.879 4.887 1.00 87.94 123 ILE A C 1
ATOM 963 O O . ILE A 1 123 ? 15.526 3.473 4.643 1.00 87.94 123 ILE A O 1
ATOM 967 N N . SER A 1 124 ? 17.187 3.838 6.105 1.00 88.50 124 SER A N 1
ATOM 968 C CA . SER A 1 124 ? 16.422 3.396 7.267 1.00 88.50 124 SER A CA 1
ATOM 969 C C . SER A 1 124 ? 16.433 4.431 8.379 1.00 88.50 124 SER A C 1
ATOM 971 O O . SER A 1 124 ? 17.430 5.126 8.585 1.00 88.50 124 SER A O 1
ATOM 973 N N . PHE A 1 125 ? 15.303 4.556 9.071 1.00 88.00 125 PHE A N 1
ATOM 974 C CA . PHE A 1 125 ? 15.075 5.537 10.120 1.00 88.00 125 PHE A CA 1
ATOM 975 C C . PHE A 1 125 ? 14.637 4.856 11.403 1.00 88.00 125 PHE A C 1
ATOM 977 O O . PHE A 1 125 ? 13.571 4.240 11.449 1.00 88.00 125 PHE A O 1
ATOM 984 N N . GLN A 1 126 ? 15.426 5.018 12.462 1.00 88.25 126 GLN A N 1
ATOM 985 C CA . GLN A 1 126 ? 15.047 4.522 13.779 1.00 88.25 126 GLN A CA 1
ATOM 986 C C . GLN A 1 126 ? 14.140 5.529 14.488 1.00 88.25 126 GLN A C 1
ATOM 988 O O . GLN A 1 126 ? 14.500 6.701 14.645 1.00 88.25 126 GLN A O 1
ATOM 993 N N . LEU A 1 127 ? 12.983 5.047 14.934 1.00 87.12 127 LEU A N 1
ATOM 994 C CA . LEU A 1 127 ? 12.002 5.819 15.681 1.00 87.12 127 LEU A CA 1
ATOM 995 C C . LEU A 1 127 ? 12.173 5.610 17.183 1.00 87.12 127 LEU A C 1
ATOM 997 O O . LEU A 1 127 ? 12.469 4.511 17.656 1.00 87.12 127 LEU A O 1
ATOM 1001 N N . CYS A 1 128 ? 11.933 6.674 17.936 1.00 85.19 128 CYS A N 1
ATOM 1002 C CA . CYS A 1 128 ? 11.806 6.640 19.384 1.00 85.19 128 CYS A CA 1
ATOM 1003 C C . CYS A 1 128 ? 10.670 7.569 19.807 1.00 85.19 128 CYS A C 1
ATOM 1005 O O . CYS A 1 128 ? 10.425 8.574 19.146 1.00 85.19 128 CYS A O 1
ATOM 1007 N N . ALA A 1 129 ? 9.977 7.214 20.882 1.00 81.75 129 ALA A N 1
ATOM 1008 C CA . ALA A 1 129 ? 8.975 8.040 21.537 1.00 81.75 129 ALA A CA 1
ATOM 1009 C C . ALA A 1 129 ? 9.212 7.966 23.046 1.00 81.75 129 ALA A C 1
ATOM 1011 O O . ALA A 1 129 ? 9.605 6.918 23.560 1.00 81.75 129 ALA A O 1
ATOM 1012 N N . ASP A 1 130 ? 8.984 9.077 23.735 1.00 73.12 130 ASP A N 1
ATOM 1013 C CA . ASP A 1 130 ? 8.937 9.129 25.193 1.00 73.12 130 ASP A CA 1
ATOM 1014 C C . ASP A 1 130 ? 7.719 8.337 25.689 1.00 73.12 130 ASP A C 1
ATOM 1016 O O . ASP A 1 130 ? 6.612 8.502 25.174 1.00 73.12 130 ASP A O 1
ATOM 1020 N N . GLU A 1 131 ? 7.907 7.482 26.693 1.00 67.75 131 GLU A N 1
ATOM 1021 C CA . GLU A 1 131 ? 6.814 6.704 27.279 1.00 67.75 131 GLU A CA 1
ATOM 1022 C C . GLU A 1 131 ? 5.775 7.604 27.965 1.00 67.75 131 GLU A C 1
ATOM 1024 O O . GLU A 1 131 ? 4.589 7.264 27.972 1.00 67.75 131 GLU A O 1
ATOM 1029 N N . GLU A 1 132 ? 6.184 8.761 28.499 1.00 65.69 132 GLU A N 1
ATOM 1030 C CA . GLU A 1 132 ? 5.278 9.678 29.203 1.00 65.69 132 GLU A CA 1
ATOM 1031 C C . GLU A 1 132 ? 4.456 10.563 28.252 1.00 65.69 132 GLU A C 1
ATOM 1033 O O . GLU A 1 132 ? 3.343 10.952 28.598 1.00 65.69 132 GLU A O 1
ATOM 1038 N N . ASN A 1 133 ? 4.968 10.876 27.053 1.00 64.81 133 ASN A N 1
ATOM 1039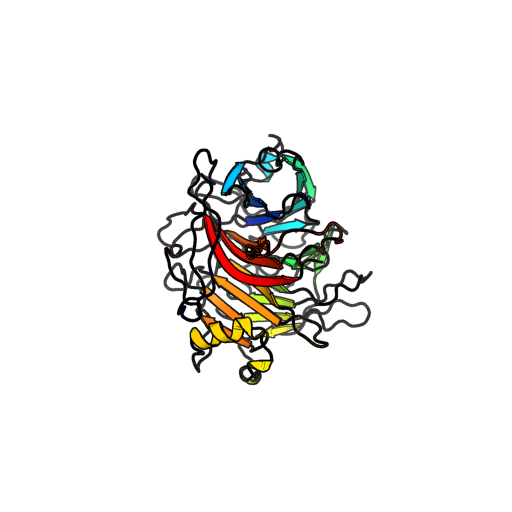 C CA . ASN A 1 133 ? 4.291 11.726 26.060 1.00 64.81 133 ASN A CA 1
ATOM 1040 C C . ASN A 1 133 ? 4.618 11.300 24.616 1.00 64.81 133 ASN A C 1
ATOM 1042 O O . ASN A 1 133 ? 5.282 12.054 23.894 1.00 64.81 133 ASN A O 1
ATOM 1046 N N . PRO A 1 134 ? 4.160 10.127 24.145 1.00 61.38 134 PRO A N 1
ATOM 1047 C CA . PRO A 1 134 ? 4.674 9.495 22.926 1.00 61.38 134 PRO A CA 1
ATOM 1048 C C . PRO A 1 134 ? 4.484 10.288 21.628 1.00 61.38 134 PRO A C 1
ATOM 1050 O O . PRO A 1 134 ? 5.202 10.062 20.662 1.00 61.38 134 PRO A O 1
ATOM 1053 N N . THR A 1 135 ? 3.549 11.236 21.575 1.00 60.44 135 THR A N 1
ATOM 1054 C CA . THR A 1 135 ? 3.125 11.875 20.314 1.00 60.44 135 THR A CA 1
ATOM 1055 C C . THR A 1 135 ? 3.727 13.252 20.089 1.00 60.44 135 THR A C 1
ATOM 1057 O O . THR A 1 135 ? 3.909 13.676 18.949 1.00 60.44 135 THR A O 1
ATOM 1060 N N . SER A 1 136 ? 4.137 13.922 21.166 1.00 62.38 136 SER A N 1
ATOM 1061 C CA . SER A 1 136 ? 4.959 15.141 21.103 1.00 62.38 136 SER A CA 1
ATOM 1062 C C . SER A 1 136 ? 6.464 14.839 21.156 1.00 62.38 136 SER A C 1
ATOM 1064 O O . SER A 1 136 ? 7.275 15.761 21.132 1.00 62.38 136 SER A O 1
ATOM 1066 N N . SER A 1 137 ? 6.837 13.558 21.219 1.00 69.81 137 SER A N 1
ATOM 1067 C CA . SER A 1 137 ? 8.213 13.082 21.391 1.00 69.81 137 SER A CA 1
ATOM 1068 C C . SER A 1 137 ? 8.623 12.048 20.343 1.00 69.81 137 SER A C 1
ATOM 1070 O O . SER A 1 137 ? 9.599 11.331 20.538 1.00 69.81 137 SER A O 1
ATOM 1072 N N . VAL A 1 138 ? 7.905 11.935 19.218 1.00 78.19 138 VAL A N 1
ATOM 1073 C CA . VAL A 1 138 ? 8.386 11.081 18.127 1.00 78.19 138 VAL A CA 1
ATOM 1074 C C . VAL A 1 138 ? 9.663 11.697 17.568 1.00 78.19 138 VAL A C 1
ATOM 1076 O O . VAL A 1 138 ? 9.650 12.786 16.989 1.00 78.19 138 VAL A O 1
ATOM 1079 N N . HIS A 1 139 ? 10.771 10.995 17.750 1.00 81.12 139 HIS A N 1
ATOM 1080 C CA . HIS A 1 139 ? 12.092 11.393 17.299 1.00 81.12 139 HIS A CA 1
ATOM 1081 C C . HIS A 1 139 ? 12.590 10.431 16.225 1.00 81.12 139 HIS A C 1
ATOM 1083 O O . HIS A 1 139 ? 12.584 9.212 16.416 1.00 81.12 139 HIS A O 1
ATOM 1089 N N . ILE A 1 140 ? 13.094 10.989 15.124 1.00 80.62 140 ILE A N 1
ATOM 1090 C CA . ILE A 1 140 ? 13.923 10.246 14.172 1.00 80.62 140 ILE A CA 1
ATOM 1091 C C . ILE A 1 140 ? 15.364 10.360 14.646 1.00 80.62 140 ILE A C 1
ATOM 1093 O O . ILE A 1 140 ? 15.965 11.430 14.581 1.00 80.62 140 ILE A O 1
ATOM 1097 N N . LEU A 1 141 ? 15.917 9.265 15.155 1.00 77.44 141 LEU A N 1
ATOM 1098 C CA . LEU A 1 141 ? 17.213 9.298 15.835 1.00 77.44 141 LEU A CA 1
ATOM 1099 C C . LEU A 1 141 ? 18.397 9.178 14.879 1.00 77.44 141 LEU A C 1
ATOM 1101 O O . LEU A 1 141 ? 19.470 9.722 15.134 1.00 77.44 141 LEU A O 1
ATOM 1105 N N . ARG A 1 142 ? 18.218 8.417 13.801 1.00 80.56 142 ARG A N 1
ATOM 1106 C CA . ARG A 1 142 ? 19.301 8.004 12.912 1.00 80.56 142 ARG A CA 1
ATOM 1107 C C . ARG A 1 142 ? 18.762 7.763 11.513 1.00 80.56 142 ARG A C 1
ATOM 1109 O O . ARG A 1 142 ? 17.637 7.298 11.372 1.00 80.56 142 ARG A O 1
ATOM 1116 N N . CYS A 1 143 ? 19.584 8.070 10.514 1.00 80.31 143 CYS A N 1
ATOM 1117 C CA . CYS A 1 143 ? 19.390 7.649 9.135 1.00 80.31 143 CYS A CA 1
ATOM 1118 C C . CYS A 1 143 ? 20.615 6.845 8.722 1.00 80.31 143 CYS A C 1
ATOM 1120 O O . CYS A 1 143 ? 21.711 7.408 8.645 1.00 80.31 143 CYS A O 1
ATOM 1122 N N . ASP A 1 144 ? 20.437 5.562 8.440 1.00 79.75 144 ASP A N 1
ATOM 1123 C CA . ASP A 1 144 ? 21.476 4.776 7.790 1.00 79.75 144 ASP A CA 1
ATOM 1124 C C . ASP A 1 144 ? 21.214 4.742 6.291 1.00 79.75 144 ASP A C 1
ATOM 1126 O O . ASP A 1 144 ? 20.082 4.560 5.846 1.00 79.75 144 ASP A O 1
ATOM 1130 N N . ARG A 1 145 ? 22.271 4.963 5.504 1.00 78.50 145 ARG A N 1
ATOM 1131 C CA . ARG A 1 145 ? 22.224 4.842 4.047 1.00 78.50 145 ARG A CA 1
ATOM 1132 C C . ARG A 1 145 ? 23.002 3.614 3.647 1.00 78.50 145 ARG A C 1
ATOM 1134 O O . ARG A 1 145 ? 24.208 3.523 3.888 1.00 78.50 145 ARG A O 1
ATOM 1141 N N . THR A 1 146 ? 22.310 2.684 3.016 1.00 72.50 146 THR A N 1
ATOM 1142 C CA . THR A 1 146 ? 22.927 1.490 2.460 1.00 72.50 146 THR A CA 1
ATOM 1143 C C . THR A 1 146 ? 22.847 1.594 0.944 1.00 72.50 146 THR A C 1
ATOM 1145 O O . THR A 1 146 ? 21.766 1.840 0.402 1.00 72.50 146 THR A O 1
ATOM 1148 N N . PRO A 1 147 ? 23.978 1.460 0.223 1.00 66.75 147 PRO A N 1
ATOM 1149 C CA . PRO A 1 147 ? 23.910 1.262 -1.214 1.00 66.75 147 PRO A CA 1
ATOM 1150 C C . PRO A 1 147 ? 23.024 0.046 -1.439 1.00 66.75 147 PRO A C 1
ATOM 1152 O O . PRO A 1 147 ? 23.324 -1.014 -0.886 1.00 66.75 147 PRO A O 1
ATOM 1155 N N . SER A 1 148 ? 21.949 0.187 -2.215 1.00 66.38 148 SER A N 1
ATOM 1156 C CA . SER A 1 148 ? 20.982 -0.902 -2.350 1.00 66.38 148 SER A CA 1
ATOM 1157 C C . SER A 1 148 ? 21.633 -2.158 -2.909 1.00 66.38 148 SER A C 1
ATOM 1159 O O . SER A 1 148 ? 21.161 -3.248 -2.632 1.00 66.38 148 SER A O 1
ATOM 1161 N N . ARG A 1 149 ? 22.728 -2.033 -3.680 1.00 71.12 149 ARG A N 1
ATOM 1162 C CA . ARG A 1 149 ? 23.321 -3.127 -4.477 1.00 71.12 149 ARG A CA 1
ATOM 1163 C C . ARG A 1 149 ? 22.285 -3.794 -5.387 1.00 71.12 149 ARG A C 1
ATOM 1165 O O . ARG A 1 149 ? 22.507 -4.909 -5.858 1.00 71.12 149 ARG A O 1
ATOM 1172 N N . PHE A 1 150 ? 21.167 -3.114 -5.621 1.00 74.75 150 PHE A N 1
ATOM 1173 C CA . PHE A 1 150 ? 20.113 -3.571 -6.489 1.00 74.75 150 PHE A CA 1
ATOM 1174 C C . PHE A 1 150 ? 20.660 -3.552 -7.915 1.00 74.75 150 PHE A C 1
ATOM 1176 O O . PHE A 1 150 ? 21.117 -2.523 -8.403 1.00 74.75 150 PHE A O 1
ATOM 1183 N N . GLN A 1 151 ? 20.708 -4.715 -8.563 1.00 66.06 151 GLN A N 1
ATOM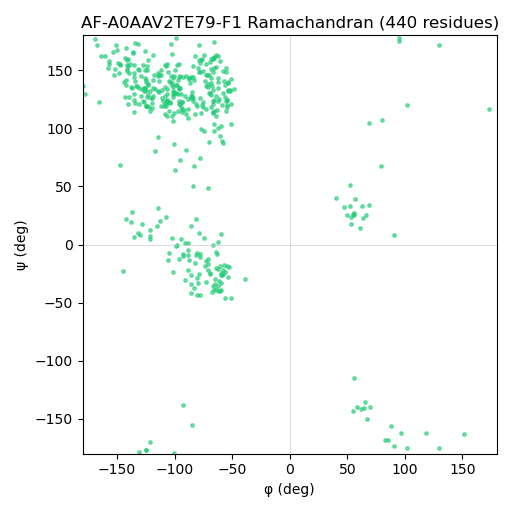 1184 C CA . GLN A 1 151 ? 21.433 -4.886 -9.831 1.00 66.06 151 GLN A CA 1
ATOM 1185 C C . GLN A 1 151 ? 20.670 -4.350 -11.056 1.00 66.06 151 GLN A C 1
ATOM 1187 O O . GLN A 1 151 ? 21.088 -4.576 -12.190 1.00 66.06 151 GLN A O 1
ATOM 1192 N N . HIS A 1 152 ? 19.567 -3.632 -10.841 1.00 72.00 152 HIS A N 1
ATOM 1193 C CA . HIS A 1 152 ? 18.707 -3.091 -11.887 1.00 72.00 152 HIS A CA 1
ATOM 1194 C C . HIS A 1 152 ? 18.580 -1.570 -11.750 1.00 72.00 152 HIS A C 1
ATOM 1196 O O . HIS A 1 152 ? 18.816 -1.019 -10.679 1.00 72.00 152 HIS A O 1
ATOM 1202 N N . GLY A 1 153 ? 18.206 -0.894 -12.841 1.00 65.81 153 GLY A N 1
ATOM 1203 C CA . GLY A 1 153 ? 18.051 0.564 -12.851 1.00 65.81 153 GLY A CA 1
ATOM 1204 C C . GLY A 1 153 ? 17.001 1.079 -11.858 1.00 65.81 153 GLY A C 1
ATOM 1205 O O . GLY A 1 153 ? 16.092 0.336 -11.464 1.00 65.81 153 GLY A O 1
ATOM 1206 N N . SER A 1 154 ? 17.134 2.358 -11.487 1.00 70.44 154 SER A N 1
ATOM 1207 C CA . SER A 1 154 ? 16.204 3.083 -10.61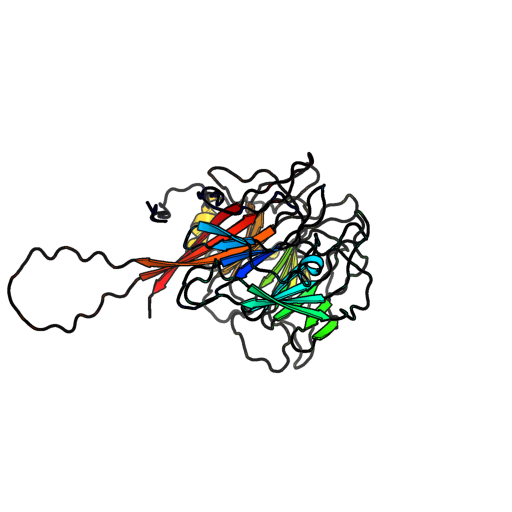4 1.00 70.44 154 SER A CA 1
ATOM 1208 C C . SER A 1 154 ? 14.761 2.948 -11.095 1.00 70.44 154 SER A C 1
ATOM 1210 O O . SER A 1 154 ? 14.500 2.961 -12.301 1.00 70.44 154 SER A O 1
ATOM 1212 N N . ARG A 1 155 ? 13.825 2.834 -10.151 1.00 78.75 155 ARG A N 1
ATOM 1213 C CA . ARG A 1 155 ? 12.399 2.660 -10.440 1.00 78.75 155 ARG A CA 1
ATOM 1214 C C . ARG A 1 155 ? 11.522 3.299 -9.370 1.00 78.75 155 ARG A C 1
ATOM 1216 O O . ARG A 1 155 ? 11.890 3.290 -8.195 1.00 78.75 155 ARG A O 1
ATOM 1223 N N . THR A 1 156 ? 10.360 3.808 -9.764 1.00 74.81 156 THR A N 1
ATOM 1224 C CA . THR A 1 156 ? 9.320 4.239 -8.822 1.00 74.81 156 THR A CA 1
ATOM 1225 C C . THR A 1 156 ? 8.473 3.040 -8.404 1.00 74.81 156 THR A C 1
ATOM 1227 O O . THR A 1 156 ? 8.277 2.092 -9.173 1.00 74.81 156 THR A O 1
ATOM 1230 N N . GLN A 1 157 ? 8.041 3.022 -7.142 1.00 71.75 157 GLN A N 1
ATOM 1231 C CA . GLN A 1 157 ? 7.420 1.845 -6.519 1.00 71.75 157 GLN A CA 1
ATOM 1232 C C . GLN A 1 157 ? 6.195 2.197 -5.688 1.00 71.75 157 GLN A C 1
ATOM 1234 O O . GLN A 1 157 ? 5.881 1.505 -4.717 1.00 71.75 157 GLN A O 1
ATOM 1239 N N . HIS A 1 158 ? 5.508 3.275 -6.053 1.00 64.12 158 HIS A N 1
ATOM 1240 C CA . HIS A 1 158 ? 4.340 3.715 -5.315 1.00 64.12 158 HIS A CA 1
ATOM 1241 C C . HIS A 1 158 ? 3.313 2.575 -5.199 1.00 64.12 158 HIS A C 1
ATOM 1243 O O . HIS A 1 158 ? 2.844 2.051 -6.208 1.00 64.12 158 HIS A O 1
ATOM 1249 N N . SER A 1 159 ? 3.018 2.153 -3.963 1.00 66.06 159 SER A N 1
ATOM 1250 C CA . SER A 1 159 ? 2.123 1.026 -3.625 1.00 66.06 159 SER A CA 1
ATOM 1251 C C . SER A 1 159 ? 2.533 -0.370 -4.147 1.00 66.06 159 SER A C 1
ATOM 1253 O O . SER A 1 159 ? 1.744 -1.311 -4.077 1.00 66.06 159 SER A O 1
ATOM 1255 N N . CYS A 1 160 ? 3.780 -0.537 -4.611 1.00 68.31 160 CYS A N 1
ATOM 1256 C CA . CYS A 1 160 ? 4.279 -1.753 -5.276 1.00 68.31 160 CYS A CA 1
ATOM 1257 C C . CYS A 1 160 ? 5.254 -2.590 -4.415 1.00 68.31 160 CYS A C 1
ATOM 1259 O O . CYS A 1 160 ? 6.099 -3.302 -4.961 1.00 68.31 160 CYS A O 1
ATOM 1261 N N . ALA A 1 161 ? 5.213 -2.485 -3.081 1.00 80.00 161 ALA A N 1
ATOM 1262 C CA . ALA A 1 161 ? 6.045 -3.327 -2.217 1.00 80.00 161 ALA A CA 1
ATOM 1263 C C . ALA A 1 161 ? 5.369 -3.651 -0.882 1.00 80.00 161 ALA A C 1
ATOM 1265 O O . ALA A 1 161 ? 4.530 -2.898 -0.393 1.00 80.00 161 ALA A O 1
ATOM 1266 N N . CYS A 1 162 ? 5.768 -4.767 -0.278 1.00 87.38 162 CYS A N 1
ATOM 1267 C CA . CYS A 1 162 ? 5.246 -5.237 1.003 1.00 87.38 162 CYS A CA 1
ATOM 1268 C C . CYS A 1 162 ? 6.306 -6.032 1.778 1.00 87.38 162 CYS A C 1
ATOM 1270 O O . CYS A 1 162 ? 7.322 -6.443 1.211 1.00 87.38 162 CYS A O 1
ATOM 1272 N N . LEU A 1 163 ? 6.040 -6.296 3.060 1.00 90.06 163 LEU A N 1
ATOM 1273 C CA . LEU A 1 163 ? 6.864 -7.176 3.890 1.00 90.06 163 LEU A CA 1
ATOM 1274 C C . LEU A 1 163 ? 6.327 -8.601 3.943 1.00 90.06 163 LEU A C 1
ATOM 1276 O O . LEU A 1 163 ? 5.116 -8.813 4.012 1.00 90.06 163 LEU A O 1
ATOM 1280 N N . THR A 1 164 ? 7.248 -9.558 4.002 1.00 91.06 164 THR A N 1
ATOM 1281 C CA . THR A 1 164 ? 6.958 -10.926 4.437 1.00 91.06 164 THR A CA 1
ATOM 1282 C C . THR A 1 164 ? 6.874 -11.020 5.966 1.00 91.06 164 THR A C 1
ATOM 1284 O O . THR A 1 164 ? 7.252 -10.101 6.692 1.00 91.06 164 THR A O 1
ATOM 1287 N N . GLU A 1 165 ? 6.450 -12.174 6.482 1.00 88.31 165 GLU A N 1
ATOM 1288 C CA . GLU A 1 165 ? 6.465 -12.520 7.911 1.00 88.31 165 GLU A CA 1
ATOM 1289 C C . GLU A 1 165 ? 7.872 -12.594 8.526 1.00 88.31 165 GLU A C 1
ATOM 1291 O O . GLU A 1 165 ? 8.002 -12.773 9.736 1.00 88.31 165 GLU A O 1
ATOM 1296 N N . PHE A 1 166 ? 8.915 -12.476 7.701 1.00 88.81 166 PHE A N 1
ATOM 1297 C CA . PHE A 1 166 ? 10.313 -12.455 8.116 1.00 88.81 166 PHE A CA 1
ATOM 1298 C C . PHE A 1 166 ? 10.977 -11.096 7.877 1.00 88.81 166 PHE A C 1
ATOM 1300 O O . PHE A 1 166 ? 12.204 -11.037 7.831 1.00 88.81 166 PHE A O 1
ATOM 1307 N N . ASP A 1 167 ? 10.205 -10.015 7.729 1.00 88.25 167 ASP A N 1
ATOM 1308 C CA . ASP A 1 167 ? 10.734 -8.660 7.528 1.00 88.25 167 ASP A CA 1
ATOM 1309 C C . ASP A 1 167 ? 11.538 -8.518 6.222 1.00 88.25 167 ASP A C 1
ATOM 1311 O O . ASP A 1 167 ? 12.518 -7.776 6.148 1.00 88.25 167 ASP A O 1
ATOM 1315 N N . GLN A 1 168 ? 11.151 -9.250 5.175 1.00 90.19 168 GLN A N 1
ATOM 1316 C CA . GLN A 1 168 ? 11.780 -9.155 3.856 1.00 90.19 168 GLN A CA 1
ATOM 1317 C C . GLN A 1 168 ? 10.917 -8.299 2.935 1.00 90.19 168 GLN A C 1
ATOM 1319 O O . GLN A 1 168 ? 9.715 -8.530 2.816 1.00 90.19 168 GLN A O 1
ATOM 1324 N N . LEU A 1 169 ? 11.527 -7.318 2.276 1.00 90.56 169 LEU A N 1
ATOM 1325 C CA . LEU A 1 169 ? 10.851 -6.440 1.327 1.00 90.56 169 LEU A CA 1
ATOM 1326 C C . LEU A 1 169 ? 10.740 -7.144 -0.027 1.00 90.56 169 LEU A C 1
ATOM 1328 O O . LEU A 1 169 ? 11.759 -7.485 -0.628 1.00 90.56 169 LEU A O 1
ATOM 1332 N N . ILE A 1 170 ? 9.514 -7.322 -0.514 1.00 90.94 170 ILE A N 1
ATOM 1333 C CA . ILE A 1 170 ? 9.230 -7.877 -1.839 1.00 90.94 170 ILE A CA 1
ATOM 1334 C C . ILE A 1 170 ? 8.948 -6.745 -2.818 1.00 90.94 170 ILE A C 1
ATOM 1336 O O . ILE A 1 170 ? 8.116 -5.883 -2.549 1.00 90.94 170 ILE A O 1
ATOM 1340 N N . VAL A 1 171 ? 9.617 -6.788 -3.966 1.00 89.62 171 VAL A N 1
ATOM 1341 C CA . VAL A 1 171 ? 9.485 -5.840 -5.073 1.00 89.62 171 VAL A CA 1
ATOM 1342 C C . VAL A 1 171 ? 9.203 -6.609 -6.357 1.00 89.62 171 VAL A C 1
ATOM 1344 O O . VAL A 1 171 ? 9.923 -7.548 -6.698 1.00 89.62 171 VAL A O 1
ATOM 1347 N N . PHE A 1 172 ? 8.203 -6.167 -7.112 1.00 90.50 172 PHE A N 1
ATOM 1348 C CA . PHE A 1 172 ? 7.900 -6.691 -8.440 1.00 90.50 172 PHE A CA 1
ATOM 1349 C C . PHE A 1 172 ? 7.560 -5.537 -9.386 1.00 90.50 172 PHE A C 1
ATOM 1351 O O . PHE A 1 172 ? 6.814 -4.631 -9.024 1.00 90.50 172 PHE A O 1
ATOM 1358 N N . SER A 1 173 ? 8.113 -5.565 -10.603 1.00 89.81 173 SER A N 1
ATOM 1359 C CA . SER A 1 173 ? 7.891 -4.528 -11.618 1.00 89.81 173 SER A CA 1
ATOM 1360 C C . SER A 1 173 ? 8.231 -3.107 -11.099 1.00 89.81 173 SER A C 1
ATOM 1362 O O . SER A 1 173 ? 9.237 -2.939 -10.395 1.00 89.81 173 SER A O 1
ATOM 1364 N N . GLY A 1 174 ? 7.471 -2.074 -11.484 1.00 86.69 174 GLY A N 1
ATOM 1365 C CA . GLY A 1 174 ? 7.663 -0.672 -11.091 1.00 86.69 174 GLY A CA 1
ATOM 1366 C C . GLY A 1 174 ? 7.682 0.297 -12.278 1.00 86.69 174 GLY A C 1
ATOM 1367 O O . GLY A 1 174 ? 7.679 -0.115 -13.440 1.00 86.69 174 GLY A O 1
ATOM 1368 N N . GLY A 1 175 ? 7.683 1.596 -11.982 1.00 83.25 175 GLY A N 1
ATOM 1369 C CA . GLY A 1 175 ? 7.734 2.662 -12.984 1.00 83.25 175 GLY A CA 1
ATOM 1370 C C . GLY A 1 175 ? 9.168 3.013 -13.375 1.00 83.25 175 GLY A C 1
ATOM 1371 O O . GLY A 1 175 ? 10.060 3.055 -12.528 1.00 83.25 175 GLY A O 1
ATOM 1372 N N . GLY A 1 176 ? 9.401 3.236 -14.666 1.00 79.88 176 GLY A N 1
ATOM 1373 C CA . GLY A 1 176 ? 10.620 3.823 -15.212 1.00 79.88 176 GLY A CA 1
ATOM 1374 C C . GLY A 1 176 ? 10.484 5.341 -15.370 1.00 79.88 176 GLY A C 1
ATOM 1375 O O . GLY A 1 176 ? 9.957 6.028 -14.503 1.00 79.88 176 GLY A O 1
ATOM 1376 N N . MET A 1 177 ? 10.970 5.883 -16.490 1.00 75.19 177 MET A N 1
ATOM 1377 C CA . MET A 1 177 ? 10.783 7.300 -16.825 1.00 75.19 177 MET A CA 1
ATOM 1378 C C . MET A 1 177 ? 9.433 7.520 -17.517 1.00 75.19 177 MET A C 1
ATOM 1380 O O . MET A 1 177 ? 9.158 6.907 -18.548 1.00 75.19 177 MET A O 1
ATOM 1384 N N . GLY A 1 178 ? 8.625 8.451 -17.002 1.00 77.06 178 GLY A N 1
ATOM 1385 C CA . GLY A 1 178 ? 7.301 8.752 -17.556 1.00 77.06 178 GLY A CA 1
ATOM 1386 C C . GLY A 1 178 ? 6.308 7.609 -17.326 1.00 77.06 178 GLY A C 1
ATOM 1387 O O . GLY A 1 178 ? 6.316 6.990 -16.271 1.00 77.06 178 GLY A O 1
ATOM 1388 N N . SER A 1 179 ? 5.468 7.310 -18.319 1.00 78.38 179 SER A N 1
ATOM 1389 C CA . SER A 1 179 ? 4.456 6.240 -18.255 1.00 78.38 179 SER A CA 1
ATOM 1390 C C . SER A 1 179 ? 4.984 4.850 -18.640 1.00 78.38 179 SER A C 1
ATOM 1392 O O . SER A 1 179 ? 4.210 3.943 -18.943 1.00 78.38 179 SER A O 1
ATOM 1394 N N . GLN A 1 180 ? 6.305 4.666 -18.674 1.00 85.06 180 GLN A N 1
ATOM 1395 C CA . GLN A 1 180 ? 6.926 3.415 -19.101 1.00 85.06 180 GLN A CA 1
ATOM 1396 C C . GLN A 1 180 ? 7.206 2.515 -17.894 1.00 85.06 180 GLN A C 1
ATOM 1398 O O . GLN A 1 180 ? 7.935 2.941 -16.994 1.00 85.06 180 GLN A O 1
ATOM 1403 N N . PRO A 1 181 ? 6.686 1.275 -17.847 1.00 89.06 181 PRO A N 1
ATOM 1404 C CA . PRO A 1 181 ? 7.077 0.326 -16.814 1.00 89.06 181 PRO A CA 1
ATOM 1405 C C . PRO A 1 181 ? 8.528 -0.130 -17.008 1.00 89.06 181 PRO A C 1
ATOM 1407 O O . PRO A 1 181 ? 9.071 -0.119 -18.116 1.00 89.06 181 PRO A O 1
ATOM 1410 N N . VAL A 1 182 ? 9.163 -0.599 -15.935 1.00 86.56 182 VAL A N 1
ATOM 1411 C CA . VAL A 1 182 ? 10.437 -1.320 -16.066 1.00 86.56 182 VAL A CA 1
ATOM 1412 C C . VAL A 1 182 ? 10.189 -2.696 -16.698 1.00 86.56 182 VAL A C 1
ATOM 1414 O O . VAL A 1 182 ? 9.285 -3.394 -16.256 1.00 86.56 182 VAL A O 1
ATOM 1417 N N . PRO A 1 183 ? 10.993 -3.158 -17.675 1.00 86.88 183 PRO A N 1
ATOM 1418 C CA . PRO A 1 183 ? 10.762 -4.436 -18.369 1.00 86.88 183 PRO A CA 1
ATOM 1419 C C . PRO A 1 183 ? 11.114 -5.680 -17.526 1.00 86.88 183 PRO A C 1
ATOM 1421 O O . PRO A 1 183 ? 11.124 -6.802 -18.029 1.00 86.88 183 PRO A O 1
ATOM 1424 N N . ASP A 1 184 ? 11.462 -5.480 -16.259 1.00 87.44 184 ASP A N 1
ATOM 1425 C CA . ASP A 1 184 ? 11.921 -6.505 -15.335 1.00 87.44 184 ASP A CA 1
ATOM 1426 C C . ASP A 1 184 ? 10.739 -7.258 -14.708 1.00 87.44 184 ASP A C 1
ATOM 1428 O O . ASP A 1 184 ? 9.976 -6.704 -13.919 1.00 87.44 184 ASP A O 1
ATOM 1432 N N . LEU A 1 185 ? 10.620 -8.539 -15.060 1.00 88.19 185 LEU A N 1
ATOM 1433 C CA . LEU A 1 185 ? 9.584 -9.458 -14.580 1.00 88.19 185 LEU A CA 1
ATOM 1434 C C . LEU A 1 185 ? 10.020 -10.298 -13.373 1.00 88.19 185 LEU A C 1
ATOM 1436 O O . LEU A 1 185 ? 9.301 -11.209 -12.957 1.00 88.19 185 LEU A O 1
ATOM 1440 N N . GLN A 1 186 ? 11.213 -10.059 -12.832 1.00 91.06 186 GLN A N 1
ATOM 1441 C CA . GLN A 1 186 ? 11.692 -10.801 -11.677 1.00 91.06 186 GLN A CA 1
ATOM 1442 C C . GLN A 1 186 ? 11.050 -10.280 -10.391 1.00 91.06 186 GLN A C 1
ATOM 1444 O O . GLN A 1 186 ? 10.754 -9.094 -10.240 1.00 91.06 186 GLN A O 1
ATOM 1449 N N . VAL A 1 187 ? 10.858 -11.193 -9.441 1.00 91.38 187 VAL A N 1
ATOM 1450 C CA . VAL A 1 187 ? 10.447 -10.852 -8.080 1.00 91.38 187 VAL A CA 1
ATOM 1451 C C . VAL A 1 187 ? 11.708 -10.730 -7.241 1.00 91.38 187 VAL A C 1
ATOM 1453 O O . VAL A 1 187 ? 12.451 -11.699 -7.070 1.00 91.38 187 VAL A O 1
ATOM 1456 N N . HIS A 1 188 ? 11.954 -9.531 -6.735 1.00 90.69 188 HIS A N 1
ATOM 1457 C CA . HIS A 1 188 ? 13.121 -9.212 -5.928 1.00 90.69 188 HIS A CA 1
ATOM 1458 C C . HIS A 1 188 ? 12.752 -9.229 -4.456 1.00 90.69 188 HIS A C 1
ATOM 1460 O O . HIS A 1 188 ? 11.714 -8.704 -4.060 1.00 90.69 188 HIS A O 1
ATOM 1466 N N . MET A 1 189 ? 13.624 -9.812 -3.646 1.00 90.88 189 MET A N 1
ATOM 1467 C CA . MET A 1 189 ? 13.478 -9.868 -2.201 1.00 90.88 189 MET A CA 1
ATOM 1468 C C . MET A 1 189 ? 14.716 -9.281 -1.545 1.00 90.88 189 MET A C 1
ATOM 1470 O O . MET A 1 189 ? 15.819 -9.802 -1.723 1.00 90.88 189 MET A O 1
ATOM 1474 N N . TYR A 1 190 ? 14.526 -8.217 -0.777 1.00 89.12 190 TYR A N 1
ATOM 1475 C CA . TYR A 1 190 ? 15.552 -7.659 0.090 1.00 89.12 190 TYR A CA 1
ATOM 1476 C C . TYR A 1 190 ? 15.354 -8.178 1.510 1.00 89.12 190 TYR A C 1
ATOM 1478 O O . TYR A 1 190 ? 14.343 -7.891 2.153 1.00 89.12 190 TYR A O 1
ATOM 1486 N N . ASP A 1 191 ? 16.319 -8.953 1.999 1.00 87.62 191 ASP A N 1
ATOM 1487 C CA . ASP A 1 191 ? 16.315 -9.425 3.378 1.00 87.62 191 ASP A CA 1
ATOM 1488 C C . ASP A 1 191 ? 17.010 -8.392 4.273 1.00 87.62 191 ASP A C 1
ATOM 1490 O O . ASP A 1 191 ? 18.202 -8.107 4.134 1.00 87.62 191 ASP A O 1
ATOM 1494 N N . THR A 1 192 ? 16.238 -7.823 5.197 1.00 83.31 192 THR A N 1
ATOM 1495 C CA . THR A 1 192 ? 16.660 -6.717 6.068 1.00 83.31 192 THR A CA 1
ATOM 1496 C C . THR A 1 192 ? 17.676 -7.139 7.129 1.00 83.31 192 THR A C 1
ATOM 1498 O O . THR A 1 192 ? 18.438 -6.303 7.608 1.00 83.31 192 THR A O 1
ATOM 1501 N N . VAL A 1 193 ? 17.745 -8.431 7.462 1.00 83.69 193 VAL A N 1
ATOM 1502 C CA . VAL A 1 193 ? 18.706 -8.984 8.428 1.00 83.69 193 VAL A CA 1
ATOM 1503 C C . VAL A 1 193 ? 20.070 -9.186 7.774 1.00 83.69 193 VAL A C 1
ATOM 1505 O O . VAL A 1 193 ? 21.100 -8.861 8.361 1.00 83.69 193 VAL A O 1
ATOM 1508 N N . THR A 1 194 ? 20.090 -9.719 6.553 1.00 85.69 194 THR A N 1
ATOM 1509 C CA . THR A 1 194 ? 21.330 -9.968 5.800 1.00 85.69 194 THR A CA 1
ATOM 1510 C C . THR A 1 194 ? 21.791 -8.763 4.980 1.00 85.69 194 THR A C 1
ATOM 1512 O O . THR A 1 194 ? 22.941 -8.744 4.539 1.00 85.69 194 THR A O 1
ATOM 1515 N N . ASN A 1 195 ? 20.928 -7.753 4.808 1.00 83.31 195 ASN A N 1
ATOM 1516 C CA . ASN A 1 195 ? 21.159 -6.572 3.975 1.00 83.31 195 ASN A CA 1
ATOM 1517 C C . ASN A 1 195 ? 21.580 -6.966 2.547 1.00 83.31 195 ASN A C 1
ATOM 1519 O O . ASN A 1 195 ? 22.618 -6.547 2.023 1.00 83.31 195 ASN A O 1
ATOM 1523 N N . ALA A 1 196 ? 20.795 -7.856 1.942 1.00 86.12 196 ALA A N 1
ATOM 1524 C CA . ALA A 1 196 ? 21.087 -8.412 0.631 1.00 86.12 196 ALA A CA 1
ATOM 1525 C C . ALA A 1 196 ? 19.817 -8.607 -0.197 1.00 86.12 196 ALA A C 1
ATOM 1527 O O . ALA A 1 196 ? 18.778 -9.037 0.305 1.00 86.12 196 ALA A O 1
ATOM 1528 N N . TRP A 1 197 ? 19.937 -8.325 -1.495 1.00 88.44 197 TRP A N 1
ATOM 1529 C CA . TRP A 1 197 ? 18.924 -8.677 -2.482 1.00 88.44 197 TRP A CA 1
ATOM 1530 C C . TRP A 1 197 ? 19.120 -10.099 -2.984 1.00 88.44 197 TRP A C 1
ATOM 1532 O O . TRP A 1 197 ? 20.241 -10.555 -3.217 1.00 88.44 197 TRP A O 1
ATOM 1542 N N . SER A 1 198 ? 18.001 -10.759 -3.232 1.00 88.69 198 SER A N 1
ATOM 1543 C CA . SER A 1 198 ? 17.911 -12.034 -3.923 1.00 88.69 198 SER A CA 1
ATOM 1544 C C . SER A 1 198 ? 16.767 -11.986 -4.932 1.00 88.69 198 SER A C 1
ATOM 1546 O O . SER A 1 198 ? 15.824 -11.208 -4.787 1.00 88.69 198 SER A O 1
ATOM 1548 N N . ILE A 1 199 ? 16.862 -12.812 -5.969 1.00 89.94 199 ILE A N 1
ATOM 1549 C CA . ILE A 1 199 ? 15.771 -13.019 -6.921 1.00 89.94 199 ILE A CA 1
ATOM 1550 C C . ILE A 1 199 ? 15.028 -14.273 -6.488 1.00 89.94 199 ILE A C 1
ATOM 1552 O O . ILE A 1 199 ? 15.649 -15.320 -6.293 1.00 89.94 199 ILE A O 1
ATOM 1556 N N . ILE A 1 200 ? 13.709 -14.172 -6.370 1.00 89.75 200 ILE A N 1
ATOM 1557 C CA . ILE A 1 200 ? 12.843 -15.304 -6.066 1.00 89.75 200 ILE A CA 1
ATOM 1558 C C . ILE A 1 200 ? 12.600 -16.081 -7.364 1.00 89.75 200 ILE A C 1
ATOM 1560 O O . ILE A 1 200 ? 12.019 -15.529 -8.304 1.00 89.75 200 ILE A O 1
ATOM 1564 N N . PRO A 1 201 ? 12.997 -17.364 -7.449 1.00 88.75 201 PRO A N 1
ATOM 1565 C CA . PRO A 1 201 ? 12.635 -18.205 -8.579 1.00 88.75 201 PRO A CA 1
ATOM 1566 C C . PRO A 1 201 ? 11.114 -18.398 -8.611 1.00 88.75 201 PRO A C 1
ATOM 1568 O O . PRO A 1 201 ? 10.546 -19.067 -7.744 1.00 88.75 201 PRO A O 1
ATOM 1571 N N . ALA A 1 202 ? 10.461 -17.810 -9.612 1.00 89.88 202 ALA A N 1
ATOM 1572 C CA . ALA A 1 202 ? 9.021 -17.909 -9.807 1.00 89.88 202 ALA A CA 1
ATOM 1573 C C . ALA A 1 202 ? 8.691 -18.691 -11.088 1.00 89.88 202 ALA A C 1
ATOM 1575 O O . ALA A 1 202 ? 9.255 -18.427 -12.150 1.00 89.88 202 ALA A O 1
ATOM 1576 N N . ALA A 1 203 ? 7.786 -19.661 -10.977 1.00 89.62 203 ALA A N 1
ATOM 1577 C CA . ALA A 1 203 ? 7.187 -20.375 -12.104 1.00 89.62 203 ALA A CA 1
ATOM 1578 C C . ALA A 1 203 ? 5.797 -19.799 -12.441 1.00 89.62 203 ALA A C 1
ATOM 1580 O O . ALA A 1 203 ? 5.302 -18.905 -11.753 1.00 89.62 203 ALA A O 1
ATOM 1581 N N . GLY A 1 204 ? 5.159 -20.332 -13.486 1.00 88.62 204 GLY A N 1
ATOM 1582 C CA . GLY A 1 204 ? 3.861 -19.855 -13.972 1.00 88.62 204 GLY A CA 1
ATOM 1583 C C . GLY A 1 204 ? 3.983 -18.634 -14.886 1.00 88.62 204 GLY A C 1
ATOM 1584 O O . GLY A 1 204 ? 5.077 -18.298 -15.342 1.00 88.62 204 GLY A O 1
ATOM 1585 N N . SER A 1 205 ? 2.848 -17.996 -15.168 1.00 90.38 205 SER A N 1
ATOM 1586 C CA . SER A 1 205 ? 2.777 -16.796 -16.006 1.00 90.38 205 SER A CA 1
ATOM 1587 C C . SER A 1 205 ? 2.647 -15.566 -15.107 1.00 90.38 205 SER A C 1
ATOM 1589 O O . SER A 1 205 ? 1.585 -15.391 -14.507 1.00 90.38 205 SER A O 1
ATOM 1591 N N . PRO A 1 206 ? 3.704 -14.748 -14.951 1.00 92.94 206 PRO A N 1
ATOM 1592 C CA . PRO A 1 206 ? 3.608 -13.508 -14.192 1.00 92.94 206 PRO A CA 1
ATOM 1593 C C . PRO A 1 206 ? 2.724 -12.479 -14.918 1.00 92.94 206 PRO A C 1
ATOM 1595 O O . PRO A 1 206 ? 2.595 -12.553 -16.146 1.00 92.94 206 PRO A O 1
ATOM 1598 N N . PRO A 1 207 ? 2.198 -11.475 -14.193 1.00 94.25 207 PRO A N 1
ATOM 1599 C CA . PRO A 1 207 ? 1.637 -10.283 -14.817 1.00 94.25 207 PRO A CA 1
ATOM 1600 C C . PRO A 1 207 ? 2.667 -9.609 -15.739 1.00 94.25 207 PRO A C 1
ATOM 1602 O O . PRO A 1 207 ? 3.876 -9.689 -15.507 1.00 94.25 207 PRO A O 1
ATOM 1605 N N . CYS A 1 208 ? 2.202 -8.907 -16.774 1.00 93.56 208 CYS A N 1
ATOM 1606 C CA . CYS A 1 208 ? 3.084 -8.114 -17.635 1.00 93.56 208 CYS A CA 1
ATOM 1607 C C . CYS A 1 208 ? 3.757 -6.956 -16.863 1.00 93.56 208 CYS A C 1
ATOM 1609 O O . CYS A 1 208 ? 3.260 -6.565 -15.800 1.00 93.56 208 CYS A O 1
ATOM 1611 N N . PRO A 1 209 ? 4.840 -6.355 -17.396 1.00 93.44 209 PRO A N 1
ATOM 1612 C CA . PRO A 1 209 ? 5.440 -5.159 -16.810 1.00 93.44 209 PRO A CA 1
ATOM 1613 C C . PRO A 1 209 ? 4.407 -4.046 -16.618 1.00 93.44 209 PRO A C 1
ATOM 1615 O O . PRO A 1 209 ? 3.622 -3.770 -17.521 1.00 93.44 209 PRO A O 1
ATOM 1618 N N . ARG A 1 210 ? 4.398 -3.437 -15.432 1.00 93.38 210 ARG A N 1
ATOM 1619 C CA . ARG A 1 210 ? 3.398 -2.449 -14.995 1.00 93.38 210 ARG A CA 1
ATOM 1620 C C . ARG A 1 210 ? 3.836 -1.630 -13.780 1.00 93.38 210 ARG A C 1
ATOM 1622 O O . ARG A 1 210 ? 4.697 -2.055 -13.008 1.00 93.38 210 ARG A O 1
ATOM 1629 N N . PHE A 1 211 ? 3.183 -0.504 -13.539 1.00 92.00 211 PHE A N 1
ATOM 1630 C CA . PHE A 1 211 ? 3.366 0.325 -12.343 1.00 92.00 211 PHE A CA 1
ATOM 1631 C C . PHE A 1 211 ? 2.019 0.792 -11.780 1.00 92.00 211 PHE A C 1
ATOM 1633 O O . PHE A 1 211 ? 0.981 0.616 -12.418 1.00 92.00 211 PHE A O 1
ATOM 1640 N N . GLY A 1 212 ? 2.021 1.296 -10.543 1.00 92.75 212 GLY A N 1
ATOM 1641 C CA . GLY A 1 212 ? 0.794 1.664 -9.827 1.00 92.75 212 GLY A CA 1
ATOM 1642 C C . GLY A 1 212 ? -0.135 0.474 -9.548 1.00 92.75 212 GLY A C 1
ATOM 1643 O O . GLY A 1 212 ? -1.342 0.657 -9.411 1.00 92.75 212 GLY A O 1
ATOM 1644 N N . HIS A 1 213 ? 0.397 -0.748 -9.531 1.00 94.88 213 HIS A N 1
ATOM 1645 C CA . HIS A 1 213 ? -0.352 -1.941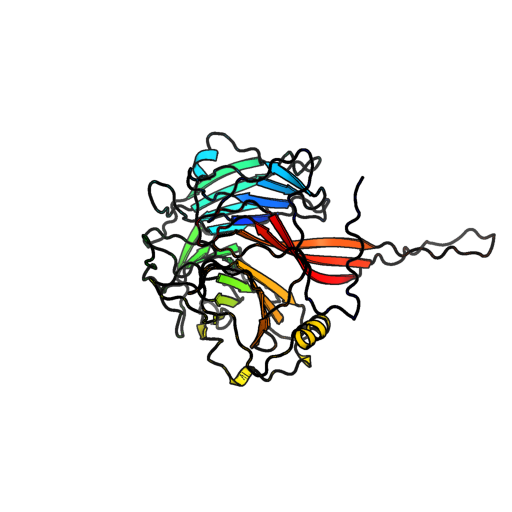 -9.148 1.00 94.88 213 HIS A CA 1
ATOM 1646 C C . HIS A 1 213 ? -0.335 -2.089 -7.624 1.00 94.88 213 HIS A C 1
ATOM 1648 O O . HIS A 1 213 ? 0.597 -1.638 -6.961 1.00 94.88 213 HIS A O 1
ATOM 1654 N N . LEU A 1 214 ? -1.356 -2.737 -7.074 1.00 95.19 214 LEU A N 1
ATOM 1655 C CA . LEU A 1 214 ? -1.430 -3.042 -5.648 1.00 95.19 214 LEU A CA 1
ATOM 1656 C C . LEU A 1 214 ? -0.682 -4.344 -5.365 1.00 95.19 214 LEU A C 1
ATOM 1658 O O . LEU A 1 214 ? -0.948 -5.343 -6.031 1.00 95.19 214 LEU A O 1
ATOM 1662 N N . ILE A 1 215 ? 0.197 -4.346 -4.359 1.00 94.44 215 ILE A N 1
ATOM 1663 C CA . ILE A 1 215 ? 0.819 -5.559 -3.811 1.00 94.44 215 ILE A CA 1
ATOM 1664 C C . ILE A 1 215 ? 0.445 -5.726 -2.338 1.00 94.44 215 ILE A C 1
ATOM 1666 O O . ILE A 1 215 ? 0.662 -4.825 -1.532 1.00 94.44 215 ILE A O 1
ATOM 1670 N N . LEU A 1 216 ? -0.068 -6.902 -1.965 1.00 94.88 216 LEU A N 1
ATOM 1671 C CA . LEU A 1 216 ? -0.427 -7.231 -0.581 1.00 94.88 216 LEU A CA 1
ATOM 1672 C C . LEU A 1 216 ? 0.089 -8.616 -0.182 1.00 94.88 216 LEU A C 1
ATOM 1674 O O . LEU A 1 216 ? -0.069 -9.578 -0.931 1.00 94.88 216 LEU A O 1
ATOM 1678 N N . TYR A 1 217 ? 0.662 -8.734 1.018 1.00 94.00 217 TYR A N 1
ATOM 1679 C CA . TYR A 1 217 ? 1.188 -9.996 1.540 1.00 94.00 217 TYR A CA 1
ATOM 1680 C C . TYR A 1 217 ? 0.303 -10.586 2.634 1.00 94.00 217 TYR A C 1
ATOM 1682 O O . TYR A 1 217 ? 0.065 -9.960 3.665 1.00 94.00 217 TYR A O 1
ATOM 1690 N N . GLN A 1 218 ? -0.138 -11.825 2.435 1.00 92.44 218 GLN A N 1
ATOM 1691 C CA . GLN A 1 218 ? -0.837 -12.614 3.436 1.00 92.44 218 GLN A CA 1
ATOM 1692 C C . GLN A 1 218 ? 0.133 -13.618 4.086 1.00 92.44 218 GLN A C 1
ATOM 1694 O O . GLN A 1 218 ? 0.543 -14.575 3.420 1.00 92.44 218 GLN A O 1
ATOM 1699 N N . PRO A 1 219 ? 0.467 -13.475 5.381 1.00 90.25 219 PRO A N 1
ATOM 1700 C CA . PRO A 1 219 ? 1.299 -14.441 6.090 1.00 90.25 219 PRO A CA 1
ATOM 1701 C C . PRO A 1 219 ? 0.598 -15.808 6.260 1.00 90.25 219 PRO A C 1
ATOM 1703 O O . PRO A 1 219 ? -0.632 -15.910 6.163 1.00 90.25 219 PRO A O 1
ATOM 1706 N N . PRO A 1 220 ? 1.358 -16.890 6.512 1.00 87.56 220 PRO A N 1
ATOM 1707 C CA . PRO A 1 220 ? 0.786 -18.176 6.918 1.00 87.56 220 PRO A CA 1
ATOM 1708 C C . PRO A 1 220 ? 0.143 -18.081 8.315 1.00 87.56 220 PRO A C 1
ATOM 1710 O O . PRO A 1 220 ? 0.496 -17.213 9.108 1.00 87.56 220 PRO A O 1
ATOM 1713 N N . LYS A 1 221 ? -0.759 -19.013 8.666 1.00 83.25 221 LYS A N 1
ATOM 1714 C CA . LYS A 1 221 ? -1.349 -19.069 10.023 1.00 83.25 221 LYS A CA 1
ATOM 1715 C C . LYS A 1 221 ? -0.323 -19.363 11.111 1.00 83.25 221 LYS A C 1
ATOM 1717 O O . LYS A 1 221 ? -0.444 -18.887 12.233 1.00 83.25 221 LYS A O 1
ATOM 1722 N N . SER A 1 222 ? 0.632 -20.238 10.806 1.00 74.00 222 SER A N 1
ATOM 1723 C CA . SER A 1 222 ? 1.662 -20.648 11.751 1.00 74.00 222 SER A CA 1
ATOM 1724 C C . SER A 1 222 ? 2.971 -19.977 11.382 1.00 74.00 222 SER A C 1
ATOM 1726 O O . SER A 1 222 ? 3.558 -20.265 10.340 1.00 74.00 222 SER A O 1
ATOM 1728 N N . HIS A 1 223 ? 3.445 -19.115 12.276 1.00 65.25 223 HIS A N 1
ATOM 1729 C CA . HIS A 1 223 ? 4.810 -18.615 12.254 1.00 65.25 223 HIS A CA 1
ATOM 1730 C C . HIS A 1 223 ? 5.734 -19.698 12.821 1.00 65.25 223 HIS A C 1
ATOM 1732 O O . HIS A 1 223 ? 6.185 -19.612 13.966 1.00 65.25 223 HIS A O 1
ATOM 1738 N N . SER A 1 224 ? 6.002 -20.764 12.062 1.00 55.59 224 SER A N 1
ATOM 1739 C CA . SER A 1 224 ? 7.122 -21.628 12.434 1.00 55.59 224 SER A CA 1
ATOM 1740 C C . SER A 1 224 ? 8.383 -20.770 12.373 1.00 55.59 224 SER A C 1
ATOM 1742 O O . SER A 1 224 ? 8.643 -20.161 11.335 1.00 55.59 224 SER A O 1
ATOM 1744 N N . ARG A 1 225 ? 9.160 -20.708 13.463 1.00 56.41 225 ARG A N 1
ATOM 1745 C CA . ARG A 1 225 ? 10.527 -20.175 13.413 1.00 56.41 225 ARG A CA 1
ATOM 1746 C C . ARG A 1 225 ? 11.309 -21.047 12.440 1.00 56.41 225 ARG A C 1
ATOM 1748 O O . ARG A 1 225 ? 11.786 -22.113 12.812 1.00 56.41 225 ARG A O 1
ATOM 1755 N N . CYS A 1 226 ? 11.346 -20.624 11.188 1.00 64.19 226 CYS A N 1
ATOM 1756 C CA . CYS A 1 226 ? 12.082 -21.298 10.146 1.00 64.19 226 CYS A CA 1
ATOM 1757 C C . CYS A 1 226 ? 13.462 -20.654 10.112 1.00 64.19 226 CYS A C 1
ATOM 1759 O O . CYS A 1 226 ? 13.581 -19.453 9.867 1.00 64.19 226 CYS A O 1
ATOM 1761 N N . GLU A 1 227 ? 14.495 -21.432 10.433 1.00 71.75 227 GLU A N 1
ATOM 1762 C CA . GLU A 1 227 ? 15.882 -20.953 10.387 1.00 71.75 227 GLU A CA 1
ATOM 1763 C C . GLU A 1 227 ? 16.273 -20.501 8.971 1.00 71.75 227 GLU A C 1
ATOM 1765 O O . GLU A 1 227 ? 17.128 -19.632 8.821 1.00 71.75 227 GLU A O 1
ATOM 1770 N N . ASP A 1 228 ? 15.589 -21.029 7.950 1.00 79.56 228 ASP A N 1
ATOM 1771 C CA . ASP A 1 228 ? 15.792 -20.696 6.540 1.00 79.56 228 ASP A CA 1
ATOM 1772 C C . ASP A 1 228 ? 15.300 -19.287 6.146 1.00 79.56 228 ASP A C 1
ATOM 1774 O O . ASP A 1 228 ? 15.703 -18.780 5.099 1.00 79.56 228 ASP A O 1
ATOM 1778 N N . ARG A 1 229 ? 14.451 -18.645 6.972 1.00 84.56 229 ARG A N 1
ATOM 1779 C CA . ARG A 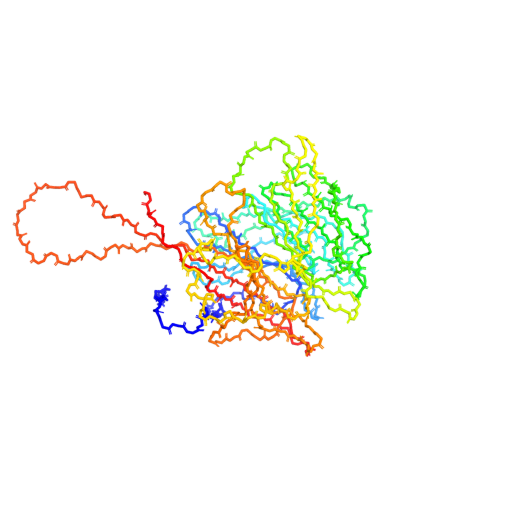1 229 ? 13.796 -17.348 6.699 1.00 84.56 229 ARG A CA 1
ATOM 1780 C C . ARG A 1 229 ? 13.170 -17.265 5.301 1.00 84.56 229 ARG A C 1
ATOM 1782 O O . ARG A 1 229 ? 13.139 -16.203 4.683 1.00 84.56 229 ARG A O 1
ATOM 1789 N N . LEU A 1 230 ? 12.686 -18.384 4.780 1.00 85.81 230 LEU A N 1
ATOM 1790 C CA . LEU A 1 230 ? 12.024 -18.432 3.487 1.00 85.81 230 LEU A CA 1
ATOM 1791 C C . LEU A 1 230 ? 10.534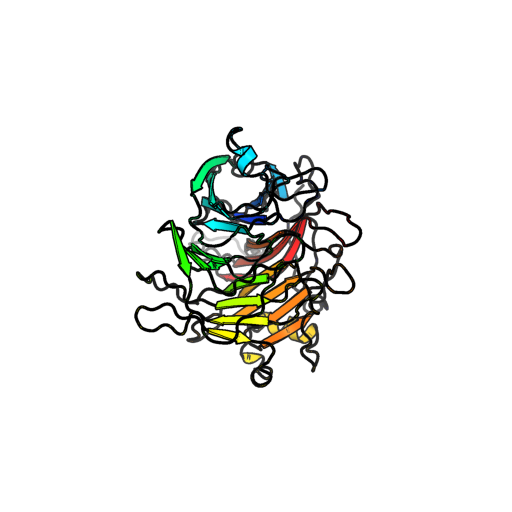 -18.082 3.681 1.00 85.81 230 LEU A C 1
ATOM 1793 O O . LEU A 1 230 ? 9.880 -18.709 4.518 1.00 85.81 230 LEU A O 1
ATOM 1797 N N . PRO A 1 231 ? 9.956 -17.126 2.934 1.00 88.38 231 PRO A N 1
ATOM 1798 C CA . PRO A 1 231 ? 8.552 -16.762 3.102 1.00 88.38 231 PRO A CA 1
ATOM 1799 C C . PRO A 1 231 ? 7.632 -17.947 2.796 1.00 88.38 231 PRO A C 1
ATOM 1801 O O . PRO A 1 231 ? 7.907 -18.756 1.912 1.00 88.38 231 PRO A O 1
ATOM 1804 N N . ARG A 1 232 ? 6.547 -18.068 3.559 1.00 86.56 232 ARG A N 1
ATOM 1805 C CA . ARG A 1 232 ? 5.539 -19.137 3.455 1.00 86.56 232 ARG A CA 1
ATOM 1806 C C . ARG A 1 232 ? 4.138 -18.594 3.180 1.00 86.56 232 ARG A C 1
ATOM 1808 O O . ARG A 1 232 ? 3.181 -19.360 3.212 1.00 86.56 232 ARG A O 1
ATOM 1815 N N . GLY A 1 233 ? 4.004 -17.286 2.978 1.00 89.62 233 GLY A N 1
ATOM 1816 C CA . GLY A 1 233 ? 2.743 -16.593 2.744 1.00 89.62 233 GLY A CA 1
ATOM 1817 C C . GLY A 1 233 ? 2.291 -16.603 1.285 1.00 89.62 233 GLY A C 1
ATOM 1818 O O . GLY A 1 233 ? 2.641 -17.475 0.490 1.00 89.62 233 GLY A O 1
ATOM 1819 N N . ARG A 1 234 ? 1.479 -15.608 0.939 1.00 91.75 234 ARG A N 1
ATOM 1820 C CA . ARG A 1 234 ? 0.896 -15.395 -0.387 1.00 91.75 234 ARG A CA 1
ATOM 1821 C C . ARG A 1 234 ? 0.981 -13.924 -0.761 1.00 91.75 234 ARG A C 1
ATOM 1823 O O . ARG A 1 234 ? 0.635 -13.077 0.056 1.00 91.75 234 ARG A O 1
ATOM 1830 N N . LEU A 1 235 ? 1.404 -13.629 -1.985 1.00 94.06 235 LEU A N 1
ATOM 1831 C CA . LEU A 1 235 ? 1.403 -12.273 -2.532 1.00 94.06 235 LEU A CA 1
ATOM 1832 C C . LEU A 1 235 ? 0.208 -12.096 -3.466 1.00 94.06 235 LEU A C 1
ATOM 1834 O O . LEU A 1 235 ? 0.059 -12.867 -4.410 1.00 94.06 235 LEU A O 1
ATOM 1838 N N . PHE A 1 236 ? -0.595 -11.066 -3.249 1.00 95.00 236 PHE A N 1
ATOM 1839 C CA . PHE A 1 236 ? -1.644 -10.653 -4.172 1.00 95.00 236 PHE A CA 1
ATOM 1840 C C . PHE A 1 236 ? -1.172 -9.454 -4.985 1.00 95.00 236 PHE A C 1
ATOM 1842 O O . PHE A 1 236 ? -0.606 -8.523 -4.413 1.00 95.00 236 PHE A O 1
ATOM 1849 N N . VAL A 1 237 ? -1.423 -9.480 -6.294 1.00 95.75 237 VAL A N 1
ATOM 1850 C CA . VAL A 1 237 ? -1.116 -8.385 -7.220 1.00 95.75 237 VAL A CA 1
ATOM 1851 C C . VAL A 1 237 ? -2.368 -8.033 -8.009 1.00 95.75 237 VAL A C 1
ATOM 1853 O O . VAL A 1 237 ? -2.936 -8.910 -8.653 1.00 95.75 237 VAL A O 1
ATOM 1856 N N . HIS A 1 238 ? -2.801 -6.774 -7.965 1.00 96.19 238 HIS A N 1
ATOM 1857 C CA . HIS A 1 238 ? -3.985 -6.310 -8.692 1.00 96.19 238 HIS A CA 1
ATOM 1858 C C . HIS A 1 238 ? -3.685 -5.091 -9.565 1.00 96.19 238 HIS A C 1
ATOM 1860 O O . HIS A 1 238 ? -3.078 -4.117 -9.103 1.00 96.19 238 HIS A O 1
ATOM 1866 N N . GLY A 1 239 ? -4.181 -5.138 -10.801 1.00 95.94 239 GLY A N 1
ATOM 1867 C CA . GLY A 1 239 ? -4.221 -4.018 -11.731 1.00 95.94 239 GLY A CA 1
ATOM 1868 C C . GLY A 1 239 ? -2.854 -3.416 -12.044 1.00 95.94 239 GLY A C 1
ATOM 1869 O O . GLY A 1 239 ? -1.869 -4.131 -12.230 1.00 95.94 239 GLY A O 1
ATOM 1870 N N . GLY A 1 240 ? -2.802 -2.088 -12.120 1.00 95.31 240 GLY A N 1
ATOM 1871 C CA . GLY A 1 240 ? -1.664 -1.303 -12.587 1.00 95.31 240 GLY A CA 1
ATOM 1872 C C . GLY A 1 240 ? -1.855 -0.807 -14.015 1.00 95.31 240 GLY A C 1
ATOM 1873 O O . GLY A 1 240 ? -2.909 -0.986 -14.625 1.00 95.31 240 GLY A O 1
ATOM 1874 N N . MET A 1 241 ? -0.819 -0.169 -14.548 1.00 94.25 241 MET A N 1
ATOM 1875 C CA . MET A 1 241 ? -0.805 0.312 -15.924 1.00 94.25 241 MET A CA 1
ATOM 1876 C C . MET A 1 241 ? 0.554 0.134 -16.594 1.00 94.25 241 MET A C 1
ATOM 1878 O O . MET A 1 241 ? 1.587 0.026 -15.927 1.00 94.25 241 MET A O 1
ATOM 1882 N N . ALA A 1 242 ? 0.530 0.125 -17.920 1.00 92.62 242 ALA A N 1
ATOM 1883 C CA . ALA A 1 242 ? 1.690 0.188 -18.790 1.00 92.62 242 ALA A CA 1
ATOM 1884 C C . ALA A 1 242 ? 1.343 1.094 -19.970 1.00 92.62 242 ALA A C 1
ATOM 1886 O O . ALA A 1 242 ? 0.390 0.820 -20.696 1.00 92.62 242 ALA A O 1
ATOM 1887 N N . GLU A 1 243 ? 2.107 2.169 -20.159 1.00 89.25 243 GLU A N 1
ATOM 1888 C CA . GLU A 1 243 ? 1.815 3.167 -21.190 1.00 89.25 243 GLU A CA 1
ATOM 1889 C C . GLU A 1 243 ? 0.388 3.734 -21.036 1.00 89.25 243 GLU A C 1
ATOM 1891 O O . GLU A 1 243 ? 0.096 4.360 -20.018 1.00 89.25 243 GLU A O 1
ATOM 1896 N N . ASP A 1 244 ? -0.493 3.492 -22.011 1.00 89.56 244 ASP A N 1
ATOM 1897 C CA . ASP A 1 244 ? -1.892 3.944 -22.038 1.00 89.56 244 ASP A CA 1
ATOM 1898 C C . ASP A 1 244 ? -2.894 2.826 -21.665 1.00 89.56 244 ASP A C 1
ATOM 1900 O O . ASP A 1 244 ? -4.119 2.987 -21.781 1.00 89.56 244 ASP A O 1
ATOM 1904 N N . GLU A 1 245 ? -2.396 1.656 -21.261 1.00 94.94 245 GLU A N 1
ATOM 1905 C CA . GLU A 1 245 ? -3.205 0.503 -20.880 1.00 94.94 245 GLU A CA 1
ATOM 1906 C C . GLU A 1 245 ? -3.291 0.358 -19.359 1.00 94.94 245 GLU A C 1
ATOM 1908 O O . GLU A 1 245 ? -2.285 0.394 -18.656 1.00 94.94 245 GLU A O 1
ATOM 1913 N N . TYR A 1 246 ? -4.514 0.165 -18.863 1.00 96.56 246 TYR A N 1
ATOM 1914 C CA . TYR A 1 246 ? -4.805 -0.180 -17.474 1.00 96.56 246 TYR A CA 1
ATOM 1915 C C . TYR A 1 246 ? -5.204 -1.650 -17.397 1.00 96.56 246 TYR A C 1
ATOM 1917 O O . TYR A 1 246 ? -5.874 -2.143 -18.309 1.00 96.56 246 TYR A O 1
ATOM 1925 N N . PHE A 1 247 ? -4.883 -2.301 -16.281 1.00 96.19 247 PHE A N 1
ATOM 1926 C CA . PHE A 1 247 ? -5.187 -3.710 -16.031 1.00 96.19 247 PHE A CA 1
ATOM 1927 C C . PHE A 1 247 ? -6.191 -3.880 -14.876 1.00 96.19 247 PHE A C 1
ATOM 1929 O O . PHE A 1 247 ? -6.207 -3.082 -13.935 1.00 96.19 247 PHE A O 1
ATOM 1936 N N . ASP A 1 248 ? -7.035 -4.909 -14.956 1.00 95.19 248 ASP A N 1
ATOM 1937 C CA . ASP A 1 248 ? -7.973 -5.417 -13.929 1.00 95.19 248 ASP A CA 1
ATOM 1938 C C . ASP A 1 248 ? -7.718 -6.889 -13.568 1.00 95.19 248 ASP A C 1
ATOM 1940 O O . ASP A 1 248 ? -8.485 -7.519 -12.836 1.00 95.19 248 ASP A O 1
ATOM 1944 N N . ASP A 1 249 ? -6.630 -7.450 -14.081 1.00 94.62 249 ASP A N 1
ATOM 1945 C CA . ASP A 1 249 ? -6.177 -8.785 -13.736 1.00 94.62 249 ASP A CA 1
ATOM 1946 C C . ASP A 1 249 ? -5.789 -8.876 -12.247 1.00 94.62 249 ASP A C 1
ATOM 1948 O O . ASP A 1 249 ? -5.416 -7.904 -11.573 1.00 94.62 249 ASP A O 1
ATOM 1952 N N . PHE A 1 250 ? -5.916 -10.086 -11.703 1.00 94.00 250 PHE A N 1
ATOM 1953 C CA . PHE A 1 250 ? -5.661 -10.346 -10.294 1.00 94.00 250 PHE A CA 1
ATOM 1954 C C . PHE A 1 250 ? -4.833 -11.609 -10.134 1.00 94.00 250 PHE A C 1
ATOM 1956 O O . PHE A 1 250 ? -5.292 -12.707 -10.433 1.00 94.00 250 PHE A O 1
ATOM 1963 N N . TYR A 1 251 ? -3.611 -11.455 -9.640 1.00 94.56 251 TYR A N 1
ATOM 1964 C CA . TYR A 1 251 ? -2.641 -12.531 -9.522 1.00 94.56 251 TYR A CA 1
ATOM 1965 C C . TYR A 1 251 ? -2.357 -12.894 -8.072 1.00 94.56 251 TYR A C 1
ATOM 1967 O O . TYR A 1 251 ? -2.364 -12.060 -7.167 1.00 94.56 251 TYR A O 1
ATOM 1975 N N . LEU A 1 252 ? -2.028 -14.166 -7.888 1.00 93.31 252 LEU A N 1
ATOM 1976 C CA . LEU A 1 252 ? -1.508 -14.742 -6.664 1.00 93.31 252 LEU A CA 1
ATOM 1977 C C . LEU A 1 252 ? -0.122 -15.332 -6.946 1.00 93.31 252 LEU A C 1
ATOM 1979 O O . LEU A 1 252 ? 0.021 -16.189 -7.816 1.00 93.31 252 LEU A O 1
ATOM 1983 N N . LEU A 1 253 ? 0.881 -14.926 -6.174 1.00 93.19 253 LEU A N 1
ATOM 1984 C CA . LEU A 1 253 ? 2.163 -15.616 -6.080 1.00 93.19 253 LEU A CA 1
ATOM 1985 C C . LEU A 1 253 ? 2.185 -16.424 -4.780 1.00 93.19 253 LEU A C 1
ATOM 1987 O O . LEU A 1 253 ? 2.198 -15.861 -3.683 1.00 93.19 253 LEU A O 1
ATOM 1991 N N . ASP A 1 254 ? 2.154 -17.749 -4.904 1.00 89.25 254 ASP A N 1
ATOM 1992 C CA . ASP A 1 254 ? 2.125 -18.654 -3.752 1.00 89.25 254 ASP A CA 1
ATOM 1993 C C . ASP A 1 254 ? 3.543 -19.126 -3.398 1.00 89.25 254 ASP A C 1
ATOM 1995 O O . ASP A 1 254 ? 4.222 -19.729 -4.235 1.00 89.25 254 ASP A O 1
ATOM 1999 N N . PHE A 1 255 ? 3.977 -18.852 -2.162 1.00 85.12 255 PHE A N 1
ATOM 2000 C CA . PHE A 1 255 ? 5.278 -19.262 -1.632 1.00 85.12 255 PHE A CA 1
ATOM 2001 C C . PHE A 1 255 ? 5.258 -20.650 -0.974 1.00 85.12 255 PHE A C 1
ATOM 2003 O O . PHE A 1 255 ? 6.279 -21.080 -0.463 1.00 85.12 255 PHE A O 1
ATOM 2010 N N . SER A 1 256 ? 4.133 -21.370 -0.951 1.00 68.00 256 SER A N 1
ATOM 2011 C CA . SER A 1 256 ? 4.003 -22.641 -0.217 1.00 68.00 256 SER A CA 1
ATOM 2012 C C . SER A 1 256 ? 4.550 -23.882 -0.946 1.00 68.00 256 SER A C 1
ATOM 2014 O O . SER A 1 256 ? 4.698 -24.935 -0.326 1.00 68.00 256 SER A O 1
ATOM 2016 N N . ASN A 1 257 ? 4.924 -23.780 -2.229 1.00 64.31 257 ASN A N 1
ATOM 2017 C CA . ASN A 1 257 ? 5.473 -24.885 -3.038 1.00 64.31 257 ASN A CA 1
ATOM 2018 C C . ASN A 1 257 ? 6.991 -25.083 -2.853 1.00 64.31 257 ASN A C 1
ATOM 2020 O O . ASN A 1 257 ? 7.755 -25.163 -3.821 1.00 64.31 257 ASN A O 1
ATOM 2024 N N . LEU A 1 258 ? 7.441 -25.163 -1.605 1.00 66.75 258 LEU A N 1
ATOM 2025 C CA . LEU A 1 258 ? 8.863 -25.226 -1.269 1.00 66.75 258 LEU A CA 1
ATOM 2026 C C . LEU A 1 258 ? 9.344 -26.669 -1.189 1.00 66.75 258 LEU A C 1
ATOM 2028 O O . LEU A 1 258 ? 8.766 -27.490 -0.482 1.00 66.75 258 LEU A O 1
ATOM 2032 N N . SER A 1 259 ? 10.422 -26.976 -1.909 1.00 64.06 259 SER A N 1
ATOM 2033 C CA . SER A 1 259 ? 11.243 -28.152 -1.605 1.00 64.06 259 SER A CA 1
ATOM 2034 C C . SER A 1 259 ? 12.139 -27.839 -0.409 1.00 64.06 259 SER A C 1
ATOM 2036 O O . SER A 1 259 ? 12.441 -26.666 -0.211 1.00 64.06 259 SER A O 1
ATOM 2038 N N . GLU A 1 260 ? 12.586 -28.873 0.314 1.00 67.06 260 GLU A N 1
ATOM 2039 C CA . GLU A 1 260 ? 13.155 -28.830 1.678 1.00 67.06 260 GLU A CA 1
ATOM 2040 C C . GLU A 1 260 ? 14.072 -27.632 2.017 1.00 67.06 260 GLU A C 1
ATOM 2042 O O . GLU A 1 260 ? 13.987 -27.183 3.149 1.00 67.06 260 GLU A O 1
ATOM 2047 N N . ASP A 1 261 ? 14.810 -27.034 1.063 1.00 66.56 261 ASP A N 1
ATOM 2048 C CA . ASP A 1 261 ? 15.614 -25.812 1.280 1.00 66.56 261 ASP A CA 1
ATOM 2049 C C . ASP A 1 261 ? 15.622 -24.800 0.105 1.00 66.56 261 ASP A C 1
ATOM 2051 O O . ASP A 1 261 ? 16.568 -24.029 -0.064 1.00 66.56 261 ASP A O 1
ATOM 2055 N N . THR A 1 262 ? 14.639 -24.809 -0.805 1.00 71.50 262 THR A N 1
ATOM 2056 C CA . THR A 1 262 ? 14.660 -23.899 -1.975 1.00 71.50 262 THR A CA 1
ATOM 2057 C C . THR A 1 262 ? 13.389 -23.084 -2.098 1.00 71.50 262 THR A C 1
ATOM 2059 O O . THR A 1 262 ? 12.303 -23.637 -2.279 1.00 71.50 262 THR A O 1
ATOM 2062 N N . LEU A 1 263 ? 13.558 -21.758 -2.112 1.00 74.75 263 LEU A N 1
ATOM 2063 C CA . LEU A 1 263 ? 12.485 -20.829 -2.427 1.00 74.75 263 LEU A CA 1
ATOM 2064 C C . LEU A 1 263 ? 12.002 -21.048 -3.860 1.00 74.75 263 LEU A C 1
ATOM 2066 O O . LEU A 1 263 ? 12.750 -20.848 -4.819 1.00 74.75 263 LEU A O 1
ATOM 2070 N N . ARG A 1 264 ? 10.745 -21.462 -4.000 1.00 79.06 264 ARG A N 1
ATOM 2071 C CA . ARG A 1 264 ? 10.038 -21.519 -5.276 1.00 79.06 264 ARG A CA 1
ATOM 2072 C C . ARG A 1 264 ? 8.659 -20.935 -5.081 1.00 79.06 264 ARG A C 1
ATOM 2074 O O . ARG A 1 264 ? 7.886 -21.418 -4.260 1.00 79.06 264 ARG A O 1
ATOM 2081 N N . ALA A 1 265 ? 8.372 -19.909 -5.860 1.00 89.06 265 ALA A N 1
ATOM 2082 C CA . ALA A 1 265 ? 7.061 -19.301 -5.896 1.00 89.06 265 ALA A CA 1
ATOM 2083 C C . ALA A 1 265 ? 6.359 -19.663 -7.211 1.00 89.06 265 ALA A C 1
ATOM 2085 O O . ALA A 1 265 ? 7.014 -19.966 -8.212 1.00 89.06 265 ALA A O 1
ATOM 2086 N N . ASN A 1 266 ? 5.030 -19.668 -7.228 1.00 90.81 266 ASN A N 1
ATOM 2087 C CA . ASN A 1 266 ? 4.275 -19.943 -8.449 1.00 90.81 266 ASN A CA 1
ATOM 2088 C C . ASN A 1 266 ? 3.195 -18.889 -8.680 1.00 90.81 266 ASN A C 1
ATOM 2090 O O . ASN A 1 266 ? 2.301 -18.736 -7.847 1.00 90.81 266 ASN A O 1
ATOM 2094 N N . TRP A 1 267 ? 3.278 -18.205 -9.820 1.00 93.25 267 TRP A N 1
ATOM 2095 C CA . TRP A 1 267 ? 2.259 -17.271 -10.275 1.00 93.25 267 TRP A CA 1
ATOM 2096 C C . TRP A 1 267 ? 0.997 -18.008 -10.704 1.00 93.25 267 TRP A C 1
ATOM 2098 O O . TRP A 1 267 ? 1.043 -19.045 -11.374 1.00 93.25 267 TRP A O 1
ATOM 2108 N N . MET A 1 268 ? -0.139 -17.446 -10.321 1.00 91.25 268 MET A N 1
ATOM 2109 C CA . MET A 1 268 ? -1.465 -17.901 -10.700 1.00 91.25 268 MET A CA 1
ATOM 2110 C C . MET A 1 268 ? -2.331 -16.688 -10.996 1.00 91.25 268 MET A C 1
ATOM 2112 O O . MET A 1 268 ? -2.462 -15.811 -10.144 1.00 91.25 268 MET A O 1
ATOM 2116 N N . ASP A 1 269 ? -2.947 -16.668 -12.172 1.00 90.56 269 ASP A N 1
ATOM 2117 C CA . ASP A 1 269 ? -4.035 -15.743 -12.457 1.00 90.56 269 ASP A CA 1
ATOM 2118 C C . ASP A 1 269 ? -5.301 -16.237 -11.742 1.00 90.56 269 ASP A C 1
ATOM 2120 O O . ASP A 1 269 ? -5.765 -17.366 -11.943 1.00 90.56 269 ASP A O 1
ATOM 2124 N N . VAL A 1 270 ? -5.811 -15.415 -10.833 1.00 86.69 270 VAL A N 1
ATOM 2125 C CA . VAL A 1 270 ? -7.002 -15.698 -10.032 1.00 86.69 270 VAL A CA 1
ATOM 2126 C C . VAL A 1 270 ? -8.270 -15.462 -10.857 1.00 86.69 270 VAL A C 1
ATOM 2128 O O . VAL A 1 270 ? -9.287 -16.099 -10.586 1.00 86.69 270 VAL A O 1
ATOM 2131 N N . SER A 1 271 ? -8.211 -14.605 -11.881 1.00 73.88 271 SER A N 1
ATOM 2132 C CA . SER A 1 271 ? -9.357 -14.248 -12.726 1.00 73.88 271 SER A CA 1
ATOM 2133 C C . SER A 1 271 ? -9.774 -15.376 -13.682 1.00 73.88 271 SER A C 1
ATOM 2135 O O . SER A 1 271 ? -10.963 -15.570 -13.931 1.00 73.88 271 SER A O 1
ATOM 2137 N N . GLU A 1 272 ? -8.827 -16.194 -14.151 1.00 67.06 272 GLU A N 1
ATOM 2138 C CA . GLU A 1 272 ? -9.088 -17.271 -15.120 1.00 67.06 272 GLU A CA 1
ATOM 2139 C C . GLU A 1 272 ? -9.734 -18.529 -14.503 1.00 67.06 272 GLU A C 1
ATOM 2141 O O . GLU A 1 272 ? -10.198 -19.425 -15.217 1.00 67.06 272 GLU A O 1
ATOM 2146 N N . ARG A 1 273 ? -9.805 -18.632 -13.169 1.00 64.69 273 ARG A N 1
ATOM 2147 C CA . ARG A 1 273 ? -10.324 -19.826 -12.479 1.00 64.69 273 ARG A CA 1
ATOM 2148 C C . ARG A 1 273 ? -11.803 -19.713 -12.118 1.00 64.69 273 ARG A C 1
ATOM 2150 O O . ARG A 1 273 ? -12.183 -19.661 -10.949 1.00 64.69 273 ARG A O 1
ATOM 2157 N N . SER A 1 274 ? -12.646 -19.816 -13.143 1.00 50.00 274 SER A N 1
ATOM 2158 C CA . SER A 1 274 ? -14.111 -19.937 -13.012 1.00 50.00 274 SER A CA 1
ATOM 2159 C C . SER A 1 274 ? -14.580 -21.125 -12.145 1.00 50.00 274 SER A C 1
ATOM 2161 O O . SER A 1 274 ? -15.662 -21.075 -11.564 1.00 50.00 274 SER A O 1
ATOM 2163 N N . GLU A 1 275 ? -13.769 -22.180 -11.992 1.00 47.72 275 GLU A N 1
ATOM 2164 C CA . GLU A 1 275 ? -14.128 -23.396 -11.239 1.00 47.72 275 GLU A CA 1
ATOM 2165 C C . GLU A 1 275 ? -14.162 -23.220 -9.706 1.00 47.72 275 GLU A C 1
ATOM 2167 O O . GLU A 1 275 ? -14.699 -24.074 -9.000 1.00 47.72 275 GLU A O 1
ATOM 2172 N N . TRP A 1 276 ? -13.608 -22.130 -9.162 1.00 53.69 276 TRP A N 1
ATOM 2173 C CA . TRP A 1 276 ? -13.583 -21.870 -7.712 1.00 53.69 276 TRP A CA 1
ATOM 2174 C C . TRP A 1 276 ? -14.720 -20.966 -7.219 1.00 53.69 276 TRP A C 1
ATOM 2176 O O . TRP A 1 276 ? -14.996 -20.945 -6.019 1.00 53.69 276 TRP A O 1
ATOM 2186 N N . ALA A 1 277 ? -15.437 -20.310 -8.138 1.00 50.69 277 ALA A N 1
ATOM 2187 C CA . ALA A 1 277 ? -16.500 -19.338 -7.859 1.00 50.69 277 ALA A CA 1
ATOM 2188 C C . ALA A 1 277 ? -17.761 -19.927 -7.180 1.00 50.69 277 ALA A C 1
ATOM 2190 O O . ALA A 1 277 ? -18.699 -19.202 -6.854 1.00 50.69 277 ALA A O 1
ATOM 2191 N N . PHE A 1 278 ? -17.795 -21.237 -6.914 1.00 48.03 278 PHE A N 1
ATOM 2192 C CA . PHE A 1 278 ? -18.933 -21.933 -6.301 1.00 48.03 278 PHE A CA 1
ATOM 2193 C C . PHE A 1 278 ? -18.624 -22.502 -4.906 1.00 48.03 278 PHE A C 1
ATOM 2195 O O . PHE A 1 278 ? -19.177 -23.522 -4.491 1.00 48.03 278 PHE A O 1
ATOM 2202 N N . GLY A 1 279 ? -17.740 -21.846 -4.148 1.00 49.22 279 GLY A N 1
ATOM 2203 C CA . GLY A 1 279 ? -17.536 -22.150 -2.731 1.00 49.22 279 GLY A CA 1
ATOM 2204 C C . GLY A 1 279 ? -18.767 -21.802 -1.880 1.00 49.22 279 GLY A C 1
ATOM 2205 O O . GLY A 1 279 ? -19.218 -20.654 -1.867 1.00 49.22 279 GLY A O 1
ATOM 2206 N N . SER A 1 280 ? -19.299 -22.791 -1.149 1.00 50.81 280 SER A N 1
ATOM 2207 C CA . SER A 1 280 ? -20.334 -22.606 -0.115 1.00 50.81 280 SER A CA 1
ATOM 2208 C C . SER A 1 280 ? -19.911 -21.517 0.885 1.00 50.81 280 SER A C 1
ATOM 2210 O O . SER A 1 280 ? -18.786 -21.550 1.391 1.00 50.81 280 SER A O 1
ATOM 2212 N N . LEU A 1 281 ? -20.820 -20.580 1.194 1.00 52.66 281 LEU A N 1
ATOM 2213 C CA . LEU A 1 281 ? -20.657 -19.520 2.211 1.00 52.66 281 LEU A CA 1
ATOM 2214 C C . LEU A 1 281 ? -20.285 -20.074 3.597 1.00 52.66 281 LEU A C 1
ATOM 2216 O O . LEU A 1 281 ? -19.713 -19.359 4.412 1.00 52.66 281 LEU A O 1
ATOM 2220 N N . GLU A 1 282 ? -20.515 -21.367 3.842 1.00 51.91 282 GLU A N 1
ATOM 2221 C CA . GLU A 1 282 ? -20.070 -22.088 5.043 1.00 51.91 282 GLU A CA 1
ATOM 2222 C C . GLU A 1 282 ? -18.546 -22.032 5.267 1.00 51.91 282 GLU A C 1
ATOM 2224 O O . GLU A 1 282 ? -18.078 -22.321 6.366 1.00 51.91 282 GLU A O 1
ATOM 2229 N N . ARG A 1 283 ? -17.756 -21.679 4.240 1.00 52.31 283 ARG A N 1
ATOM 2230 C CA . ARG A 1 283 ? -16.292 -21.541 4.325 1.00 52.31 283 ARG A CA 1
ATOM 2231 C C . ARG A 1 283 ? -15.806 -20.129 4.653 1.00 52.31 283 ARG A C 1
ATOM 2233 O O . ARG A 1 283 ? -14.612 -19.977 4.891 1.00 52.31 283 ARG A O 1
ATOM 2240 N N . VAL A 1 284 ? -16.680 -19.122 4.644 1.00 56.38 284 VAL A N 1
ATOM 2241 C CA . VAL A 1 284 ? -16.353 -17.740 5.028 1.00 56.38 284 VAL A CA 1
ATOM 2242 C C . VAL A 1 284 ? -16.892 -17.478 6.428 1.00 56.38 284 VAL A C 1
ATOM 2244 O O . VAL A 1 284 ? -17.918 -18.026 6.828 1.00 56.38 284 VAL A O 1
ATOM 2247 N N . ASN A 1 285 ? -16.165 -16.672 7.202 1.00 59.28 285 ASN A N 1
ATOM 2248 C CA . ASN A 1 285 ? -16.545 -16.344 8.569 1.00 59.28 285 ASN A CA 1
ATOM 2249 C C . ASN A 1 285 ? -17.991 -15.781 8.599 1.00 59.28 285 ASN A C 1
ATOM 2251 O O . ASN A 1 285 ? -18.261 -14.787 7.913 1.00 59.28 285 ASN A O 1
ATOM 2255 N N . PRO A 1 286 ? -18.912 -16.375 9.389 1.00 62.44 286 PRO A N 1
ATOM 2256 C CA . PRO A 1 286 ? -20.339 -16.044 9.368 1.00 62.44 286 PRO A CA 1
ATOM 2257 C C . PRO A 1 286 ? -20.664 -14.559 9.555 1.00 62.44 286 PRO A C 1
ATOM 2259 O O . PRO A 1 286 ? -21.676 -14.094 9.041 1.00 62.44 286 PRO A O 1
ATOM 2262 N N . ARG A 1 287 ? -19.808 -13.797 10.253 1.00 59.81 287 ARG A N 1
ATOM 2263 C CA . ARG A 1 287 ? -20.006 -12.351 10.448 1.00 59.81 287 ARG A CA 1
ATOM 2264 C C . ARG A 1 287 ? -19.920 -11.552 9.145 1.00 59.81 287 ARG A C 1
ATOM 2266 O O . ARG A 1 287 ? -20.647 -10.577 8.990 1.00 59.81 287 ARG A O 1
ATOM 2273 N N . PHE A 1 288 ? -19.076 -11.970 8.202 1.00 64.00 288 PHE A N 1
ATOM 2274 C CA . PHE A 1 288 ? -18.897 -11.279 6.920 1.00 64.00 288 PHE A CA 1
ATOM 2275 C C . PHE A 1 288 ? -19.870 -11.771 5.848 1.00 64.00 288 PHE A C 1
ATOM 2277 O O . PHE A 1 288 ? -20.180 -11.020 4.924 1.00 64.00 288 PHE A O 1
ATOM 2284 N N . ASN A 1 289 ? -20.412 -12.984 6.006 1.00 63.06 289 ASN A N 1
ATOM 2285 C CA . ASN A 1 289 ? -21.433 -13.531 5.111 1.00 63.06 289 ASN A CA 1
ATOM 2286 C C . ASN A 1 289 ? -22.650 -12.615 5.024 1.00 63.06 289 ASN A C 1
ATOM 2288 O O . ASN A 1 289 ? -23.059 -12.280 3.922 1.00 63.06 289 ASN A O 1
ATOM 2292 N N . THR A 1 290 ? -23.156 -12.111 6.151 1.00 59.41 290 THR A N 1
ATOM 2293 C CA . THR A 1 290 ? -24.345 -11.245 6.161 1.00 59.41 290 THR A CA 1
ATOM 2294 C C . THR A 1 290 ? -24.155 -9.966 5.343 1.00 59.41 290 THR A C 1
ATOM 2296 O O . THR A 1 290 ? -25.081 -9.530 4.662 1.00 59.41 290 THR A O 1
ATOM 2299 N N . ILE A 1 291 ? -22.970 -9.346 5.387 1.00 57.91 291 ILE A N 1
ATOM 2300 C CA . ILE A 1 291 ? -22.714 -8.103 4.644 1.00 57.91 291 ILE A CA 1
ATOM 2301 C C . ILE A 1 291 ? -22.466 -8.413 3.162 1.00 57.91 291 ILE A C 1
ATOM 2303 O O . ILE A 1 291 ? -23.054 -7.760 2.303 1.00 57.91 291 ILE A O 1
ATOM 2307 N N . LEU A 1 292 ? -21.683 -9.452 2.852 1.00 64.44 292 LEU A N 1
ATOM 2308 C CA . LEU A 1 292 ? -21.448 -9.898 1.472 1.00 64.44 292 LEU A CA 1
ATOM 2309 C C . LEU A 1 292 ? -22.741 -10.372 0.782 1.00 64.44 292 LEU A C 1
ATOM 2311 O O . LEU A 1 292 ? -22.936 -10.126 -0.405 1.00 64.44 292 LEU A O 1
ATOM 2315 N N . GLU A 1 293 ? -23.652 -11.007 1.520 1.00 64.62 293 GLU A N 1
ATOM 2316 C CA . GLU A 1 293 ? -24.983 -11.395 1.040 1.00 64.62 293 GLU A CA 1
ATOM 2317 C C . GLU A 1 293 ? -25.852 -10.166 0.724 1.00 64.62 293 GLU A C 1
ATOM 2319 O O . GLU A 1 293 ? -26.555 -10.155 -0.288 1.00 64.62 293 GLU A O 1
ATOM 2324 N N . ARG A 1 294 ? -25.778 -9.110 1.548 1.00 60.53 294 ARG A N 1
ATOM 2325 C CA . ARG A 1 294 ? -26.578 -7.877 1.407 1.00 60.53 294 ARG A CA 1
ATOM 2326 C C . ARG A 1 294 ? -26.057 -6.902 0.362 1.00 60.53 294 ARG A C 1
ATOM 2328 O O . ARG A 1 294 ? -26.867 -6.247 -0.290 1.00 60.53 294 ARG A O 1
ATOM 2335 N N . CYS A 1 295 ? -24.740 -6.817 0.165 1.00 58.62 295 CYS A N 1
ATOM 2336 C CA . CYS A 1 295 ? -24.158 -6.045 -0.938 1.00 58.62 295 CYS A CA 1
ATOM 2337 C C . CYS A 1 295 ? -24.558 -6.612 -2.312 1.00 58.62 295 CYS A C 1
ATOM 2339 O O . CYS A 1 295 ? -24.361 -5.946 -3.325 1.00 58.62 295 CYS A O 1
ATOM 2341 N N . GLY A 1 296 ? -25.209 -7.780 -2.325 1.00 52.16 296 GLY A N 1
ATOM 2342 C CA . GLY A 1 296 ? -25.692 -8.454 -3.507 1.00 52.16 296 GLY A CA 1
ATOM 2343 C C . GLY A 1 296 ? -24.532 -9.181 -4.153 1.00 52.16 296 GLY A C 1
ATOM 2344 O O . GLY A 1 296 ? -23.687 -8.567 -4.800 1.00 52.16 296 GLY A O 1
ATOM 2345 N N . ARG A 1 297 ? -24.510 -10.513 -4.041 1.00 52.62 297 ARG A N 1
ATOM 2346 C CA . ARG A 1 297 ? -23.785 -11.298 -5.039 1.00 52.62 297 ARG A CA 1
ATOM 2347 C C . ARG A 1 297 ? -24.442 -10.987 -6.378 1.00 52.62 297 ARG A C 1
ATOM 2349 O O . ARG A 1 297 ? -25.521 -11.498 -6.670 1.00 52.62 297 ARG A O 1
ATOM 2356 N N . SER A 1 298 ? -23.808 -10.136 -7.177 1.00 46.97 298 SER A N 1
ATOM 2357 C CA . SER A 1 298 ? -24.039 -10.187 -8.611 1.00 46.97 298 SER A CA 1
ATOM 2358 C C . SER A 1 298 ? -23.769 -11.631 -9.031 1.00 46.97 298 SER A C 1
ATOM 2360 O O . SER A 1 298 ? -22.746 -12.203 -8.642 1.00 46.97 298 SER A O 1
ATOM 2362 N N . SER A 1 299 ? -24.674 -12.234 -9.804 1.00 50.47 299 SER A N 1
ATOM 2363 C CA . SER A 1 299 ? -24.415 -13.529 -10.449 1.00 50.47 299 SER A CA 1
ATOM 2364 C C . SER A 1 299 ? -23.120 -13.514 -11.261 1.00 50.47 299 SER A C 1
ATOM 2366 O O . SER A 1 299 ? -22.547 -14.570 -11.516 1.00 50.47 299 SER A O 1
ATOM 2368 N N . ASP A 1 300 ? -22.648 -12.318 -11.612 1.00 53.59 300 ASP A N 1
ATOM 2369 C CA . ASP A 1 300 ? -21.569 -12.102 -12.555 1.00 53.59 300 ASP A CA 1
ATOM 2370 C C . ASP A 1 300 ? -20.216 -11.861 -11.862 1.00 53.59 300 ASP A C 1
ATOM 2372 O O . ASP A 1 300 ? -19.219 -11.721 -12.561 1.00 53.59 300 ASP A O 1
ATOM 2376 N N . CYS A 1 301 ? -20.150 -11.837 -10.512 1.00 60.75 301 CYS A N 1
ATOM 2377 C CA . CYS A 1 301 ? -18.913 -11.637 -9.723 1.00 60.75 301 CYS A CA 1
ATOM 2378 C C . CYS A 1 301 ? -17.973 -10.571 -10.324 1.00 60.75 301 CYS A C 1
ATOM 2380 O O . CYS A 1 301 ? -16.756 -10.762 -10.371 1.00 60.75 301 CYS A O 1
ATOM 2382 N N . THR A 1 302 ? -18.542 -9.474 -10.833 1.00 73.00 302 THR A N 1
ATOM 2383 C CA . THR A 1 302 ? -17.802 -8.475 -11.605 1.00 73.00 302 THR A CA 1
ATOM 2384 C C . THR A 1 302 ? -16.789 -7.791 -10.703 1.00 73.00 302 THR A C 1
ATOM 2386 O O . THR A 1 302 ? -17.160 -7.131 -9.729 1.00 73.00 302 THR A O 1
ATOM 2389 N N . GLY A 1 303 ? -15.513 -7.995 -11.019 1.00 85.94 303 GLY A N 1
ATOM 2390 C CA . GLY A 1 303 ? -14.402 -7.348 -10.344 1.00 85.94 303 GLY A CA 1
ATOM 2391 C C . GLY A 1 303 ? -14.365 -5.834 -10.565 1.00 85.94 303 GLY A C 1
ATOM 2392 O O . GLY A 1 303 ? -15.161 -5.291 -11.340 1.00 85.94 303 GLY A O 1
ATOM 2393 N N . PRO A 1 304 ? -13.442 -5.145 -9.881 1.00 93.50 304 PRO A N 1
ATOM 2394 C CA . PRO A 1 304 ? -13.148 -3.744 -10.164 1.00 93.50 304 PRO A CA 1
ATOM 2395 C C . PRO A 1 304 ? -12.770 -3.553 -11.639 1.00 93.50 304 PRO A C 1
ATOM 2397 O O . PRO A 1 304 ? -12.151 -4.416 -12.253 1.00 93.50 304 PRO A O 1
ATOM 2400 N N . CYS A 1 305 ? -13.098 -2.393 -12.208 1.00 94.50 305 CYS A N 1
ATOM 2401 C CA . CYS A 1 305 ? -12.594 -2.036 -13.534 1.00 94.50 305 CYS A CA 1
ATOM 2402 C C . CYS A 1 305 ? -11.069 -1.838 -13.538 1.00 94.50 305 CYS A C 1
ATOM 2404 O O . CYS A 1 305 ? -10.467 -1.554 -12.494 1.00 94.50 305 CYS A O 1
ATOM 2406 N N . ALA A 1 306 ? -10.479 -1.912 -14.734 1.00 97.00 306 ALA A N 1
ATOM 2407 C CA . ALA A 1 306 ? -9.048 -1.736 -14.947 1.00 97.00 306 ALA A CA 1
ATOM 2408 C C . ALA A 1 306 ? -8.541 -0.397 -14.404 1.00 97.00 306 ALA A C 1
ATOM 2410 O O . ALA A 1 306 ? -9.090 0.662 -14.736 1.00 97.00 306 ALA A O 1
ATOM 2411 N N . ARG A 1 307 ? -7.500 -0.450 -13.562 1.00 97.25 307 ARG A N 1
ATOM 2412 C CA . ARG A 1 307 ? -7.045 0.708 -12.783 1.00 97.25 307 ARG A CA 1
ATOM 2413 C C . ARG A 1 307 ? -5.593 0.636 -12.325 1.00 97.25 307 ARG A C 1
ATOM 2415 O O . ARG A 1 307 ? -5.048 -0.443 -12.130 1.00 97.25 307 ARG A O 1
ATOM 2422 N N . ALA A 1 308 ? -5.011 1.794 -12.029 1.00 96.19 308 ALA A N 1
ATOM 2423 C CA . ALA A 1 308 ? -3.698 1.951 -11.402 1.00 96.19 308 ALA A CA 1
ATOM 2424 C C . ALA A 1 308 ? -3.750 2.944 -10.227 1.00 96.19 308 ALA A C 1
ATOM 2426 O O . ALA A 1 308 ? -4.780 3.574 -9.990 1.00 96.19 308 ALA A O 1
ATOM 2427 N N . ALA A 1 309 ? -2.646 3.061 -9.485 1.00 95.56 309 ALA A N 1
ATOM 2428 C CA . ALA A 1 309 ? -2.436 4.008 -8.386 1.00 95.56 309 ALA A CA 1
ATOM 2429 C C . ALA A 1 309 ? -3.553 3.986 -7.319 1.00 95.56 309 ALA A C 1
ATOM 2431 O O . ALA A 1 309 ? -3.909 5.012 -6.736 1.00 95.56 309 ALA A O 1
ATOM 2432 N N . HIS A 1 310 ? -4.123 2.799 -7.098 1.00 96.88 310 HIS A N 1
ATOM 2433 C CA . HIS A 1 310 ? -5.147 2.528 -6.097 1.00 96.88 310 HIS A CA 1
ATOM 2434 C C . HIS A 1 310 ? -4.511 1.978 -4.818 1.00 96.88 310 HIS A C 1
ATOM 2436 O O . HIS A 1 310 ? -3.433 1.385 -4.848 1.00 96.88 310 HIS A O 1
ATOM 2442 N N . GLY A 1 311 ? -5.203 2.158 -3.697 1.00 95.88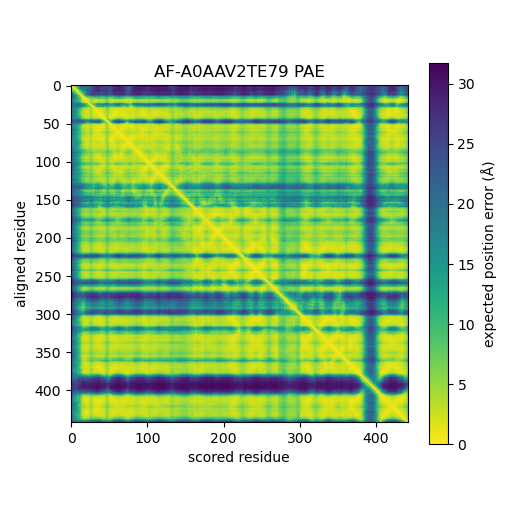 311 GLY A N 1
ATOM 2443 C CA . GLY A 1 311 ? -4.791 1.649 -2.393 1.00 95.88 311 GLY A CA 1
ATOM 2444 C C . GLY A 1 311 ? -5.576 0.404 -1.999 1.00 95.88 311 GLY A C 1
ATOM 2445 O O . GLY A 1 311 ? -6.639 0.119 -2.555 1.00 95.88 311 GLY A O 1
ATOM 2446 N N . GLY A 1 312 ? -5.082 -0.331 -1.008 1.00 95.31 312 GLY A N 1
ATOM 2447 C CA . GLY A 1 312 ? -5.753 -1.524 -0.512 1.00 95.31 312 GLY A CA 1
ATOM 2448 C C . GLY A 1 312 ? -5.191 -2.033 0.806 1.00 95.31 312 GLY A C 1
ATOM 2449 O O . GLY A 1 312 ? -4.179 -1.546 1.303 1.00 95.31 312 GLY A O 1
ATOM 2450 N N . THR A 1 313 ? -5.872 -3.014 1.392 1.00 95.19 313 THR A N 1
ATOM 2451 C CA . THR A 1 313 ? -5.413 -3.701 2.605 1.00 95.19 313 THR A CA 1
ATOM 2452 C C . THR A 1 313 ? -5.968 -5.124 2.689 1.00 95.19 313 THR A C 1
ATOM 2454 O O . THR A 1 313 ? -6.901 -5.486 1.972 1.00 95.19 313 THR A O 1
ATOM 2457 N N . LEU A 1 314 ? -5.400 -5.936 3.579 1.00 93.25 314 LEU A N 1
ATOM 2458 C CA . LEU A 1 314 ? -5.877 -7.270 3.920 1.00 93.25 314 LEU A CA 1
ATOM 2459 C C . LEU A 1 314 ? -6.535 -7.265 5.297 1.00 93.25 314 LEU A C 1
ATOM 2461 O O . LEU A 1 314 ? -5.958 -6.796 6.277 1.00 93.25 314 LEU A O 1
ATOM 2465 N N . LEU A 1 315 ? -7.702 -7.892 5.387 1.00 89.81 315 LEU A N 1
ATOM 2466 C CA . LEU A 1 315 ? -8.272 -8.333 6.653 1.00 89.81 315 LEU A CA 1
ATOM 2467 C C . LEU A 1 315 ? -8.143 -9.852 6.739 1.00 89.81 315 LEU A C 1
ATOM 2469 O O . LEU A 1 315 ? -8.793 -10.576 5.985 1.00 89.81 315 LEU A O 1
ATOM 2473 N N . ILE A 1 316 ? -7.285 -10.329 7.637 1.00 87.00 316 ILE A N 1
ATOM 2474 C CA . ILE A 1 316 ? -7.067 -11.758 7.870 1.00 87.00 316 ILE A CA 1
ATOM 2475 C C . ILE A 1 316 ? -8.108 -12.244 8.873 1.00 87.00 316 ILE A C 1
ATOM 2477 O O . ILE A 1 316 ? -8.240 -11.682 9.953 1.00 87.00 316 ILE A O 1
ATOM 2481 N N . LEU A 1 317 ? -8.839 -13.288 8.498 1.00 76.00 317 LEU A N 1
ATOM 2482 C CA . LEU A 1 317 ? -9.929 -13.862 9.267 1.00 76.00 317 LEU A CA 1
ATOM 2483 C C . LEU A 1 317 ? -9.496 -15.205 9.836 1.00 76.00 317 LEU A C 1
ATOM 2485 O O . LEU A 1 317 ? -9.193 -16.142 9.086 1.00 76.00 317 LEU A O 1
ATOM 2489 N N . ASP A 1 318 ? -9.537 -15.325 11.159 1.00 70.19 318 ASP A N 1
ATOM 2490 C CA . ASP A 1 318 ? -9.346 -16.613 11.810 1.00 70.19 318 ASP A CA 1
ATOM 2491 C C . ASP A 1 318 ? -10.340 -17.628 11.241 1.00 70.19 318 ASP A C 1
ATOM 2493 O O . ASP A 1 318 ? -11.562 -17.453 11.285 1.00 70.19 318 ASP A O 1
ATOM 2497 N N . SER A 1 319 ? -9.794 -18.695 10.659 1.00 64.44 319 SER A N 1
ATOM 2498 C CA . SER A 1 319 ? -10.577 -19.782 10.086 1.00 64.44 319 SER A CA 1
ATOM 2499 C C . SER A 1 319 ? -10.288 -21.089 10.824 1.00 64.44 319 SER A C 1
ATOM 2501 O O . SER A 1 319 ? -9.121 -21.417 11.064 1.00 64.44 319 SER A O 1
ATOM 2503 N N . PRO A 1 320 ? -11.313 -21.870 11.201 1.00 62.41 320 PRO A N 1
ATOM 2504 C CA . PRO A 1 320 ? -11.101 -23.161 11.837 1.00 62.41 320 PRO A CA 1
ATOM 2505 C C . PRO A 1 320 ? -10.483 -24.171 10.858 1.00 62.41 320 PRO A C 1
ATOM 2507 O O . PRO A 1 320 ? -10.703 -24.126 9.645 1.00 62.41 320 PRO A O 1
ATOM 2510 N N . GLY A 1 321 ? -9.721 -25.121 11.399 1.00 66.62 321 GLY A N 1
ATOM 2511 C CA . GLY A 1 321 ? -9.176 -26.254 10.649 1.00 66.62 321 GLY A CA 1
ATOM 2512 C C . GLY A 1 321 ? -7.749 -26.067 10.107 1.00 66.62 321 GLY A C 1
ATOM 2513 O O . GLY A 1 321 ? -7.136 -25.009 10.268 1.00 66.62 321 GLY A O 1
ATOM 2514 N N . PRO A 1 322 ? -7.205 -27.108 9.446 1.00 71.38 322 PRO A N 1
ATOM 2515 C CA . PRO A 1 322 ? -5.773 -27.258 9.167 1.00 71.38 322 PRO A CA 1
ATOM 2516 C C . PRO A 1 322 ? -5.278 -26.464 7.941 1.00 71.38 322 PRO A C 1
ATOM 2518 O O . PRO A 1 322 ? -4.270 -26.831 7.342 1.00 71.38 322 PRO A O 1
ATOM 2521 N N . LYS A 1 323 ? -5.985 -25.406 7.514 1.00 73.38 323 LYS A N 1
ATOM 2522 C CA . LYS A 1 323 ? -5.550 -24.582 6.371 1.00 73.38 323 LYS A CA 1
ATOM 2523 C C . LYS A 1 323 ? -4.205 -23.911 6.688 1.00 73.38 323 LYS A C 1
ATOM 2525 O O . LYS A 1 323 ? -4.071 -23.314 7.752 1.00 73.38 323 LYS A O 1
ATOM 2530 N N . VAL A 1 324 ? -3.263 -23.945 5.739 1.00 75.44 324 VAL A N 1
ATOM 2531 C CA . VAL A 1 324 ? -1.955 -23.260 5.851 1.00 75.44 324 VAL A CA 1
ATOM 2532 C C . VAL A 1 324 ? -2.131 -21.746 6.001 1.00 75.44 324 VAL A C 1
ATOM 2534 O O . VAL A 1 324 ? -1.465 -21.118 6.822 1.00 75.44 324 VAL A O 1
ATOM 2537 N N . HIS A 1 325 ? -3.082 -21.176 5.259 1.00 79.75 325 HIS A N 1
ATOM 2538 C CA . HIS A 1 325 ? -3.436 -19.761 5.318 1.00 79.75 325 HIS A CA 1
ATOM 2539 C C . HIS A 1 325 ? -4.827 -19.575 5.918 1.00 79.75 325 HIS A C 1
ATOM 2541 O O . HIS A 1 325 ? -5.727 -20.398 5.724 1.00 79.75 325 HIS A O 1
ATOM 2547 N N . ALA A 1 326 ? -4.992 -18.484 6.659 1.00 81.69 326 ALA A N 1
ATOM 2548 C CA . ALA A 1 326 ? -6.294 -17.988 7.073 1.00 81.69 326 ALA A CA 1
ATOM 2549 C C . ALA A 1 326 ? -7.139 -17.597 5.856 1.00 81.69 326 ALA A C 1
ATOM 2551 O O . ALA A 1 326 ? -6.621 -17.433 4.751 1.00 81.69 326 ALA A O 1
ATOM 2552 N N . ASP A 1 327 ? -8.450 -17.486 6.050 1.00 81.50 327 ASP A N 1
ATOM 2553 C CA . ASP A 1 327 ? -9.251 -16.825 5.023 1.00 81.50 327 ASP A CA 1
ATOM 2554 C C . ASP A 1 327 ? -8.991 -15.320 5.140 1.00 81.50 327 ASP A C 1
ATOM 2556 O O . ASP A 1 327 ? -8.664 -14.829 6.216 1.00 81.50 327 ASP A O 1
ATOM 2560 N N . ALA A 1 328 ? -9.062 -14.585 4.041 1.00 87.31 328 ALA A N 1
ATOM 2561 C CA . ALA A 1 328 ? -8.810 -13.155 4.039 1.00 87.31 328 ALA A CA 1
ATOM 2562 C C . ALA A 1 328 ? -9.790 -12.430 3.119 1.00 87.31 328 ALA A C 1
ATOM 2564 O O . ALA A 1 328 ? -10.307 -12.996 2.149 1.00 87.31 328 ALA A O 1
ATOM 2565 N N . LEU A 1 329 ? -10.023 -11.161 3.439 1.00 89.31 329 LEU A N 1
ATOM 2566 C CA . LEU A 1 329 ? -10.642 -10.197 2.542 1.00 89.31 329 LEU A CA 1
ATOM 2567 C C . LEU A 1 329 ? -9.562 -9.237 2.048 1.00 89.31 329 LEU A C 1
ATOM 2569 O O . LEU A 1 329 ? -8.881 -8.598 2.850 1.00 89.31 329 LEU A O 1
ATOM 2573 N N . VAL A 1 330 ? -9.410 -9.147 0.732 1.00 93.50 330 VAL A N 1
ATOM 2574 C CA . VAL A 1 330 ? -8.550 -8.169 0.062 1.00 93.50 330 VAL A CA 1
ATOM 2575 C C . VAL A 1 330 ? -9.421 -6.974 -0.277 1.00 93.50 330 VAL A C 1
ATOM 2577 O O . VAL A 1 330 ? -10.332 -7.107 -1.085 1.00 93.50 330 VAL A O 1
ATOM 2580 N N . PHE A 1 331 ? -9.166 -5.826 0.331 1.00 94.31 331 PHE A N 1
ATOM 2581 C CA . PHE A 1 331 ? -9.865 -4.584 0.028 1.00 94.31 331 PHE A CA 1
ATOM 2582 C C . PHE A 1 331 ? -9.048 -3.736 -0.939 1.00 94.31 331 PHE A C 1
ATOM 2584 O O . PHE A 1 331 ? -7.830 -3.637 -0.792 1.00 94.31 331 PHE A O 1
ATOM 2591 N N . LEU A 1 332 ? -9.731 -3.073 -1.868 1.00 95.38 332 LEU A N 1
ATOM 2592 C CA . LEU A 1 332 ? -9.165 -2.029 -2.720 1.00 95.38 332 LEU A CA 1
ATOM 2593 C C . LEU A 1 332 ? -10.067 -0.801 -2.733 1.00 95.38 332 LEU A C 1
ATOM 2595 O O . LEU A 1 332 ? -11.286 -0.925 -2.598 1.00 95.38 332 LEU A O 1
ATOM 2599 N N . PHE A 1 333 ? -9.465 0.367 -2.926 1.00 96.94 333 PHE A N 1
ATOM 2600 C CA . PHE A 1 333 ? -10.162 1.642 -2.984 1.00 96.94 333 PHE A CA 1
ATOM 2601 C C . PHE A 1 333 ? -9.539 2.571 -4.029 1.00 96.94 333 PHE A C 1
ATOM 2603 O O . PHE A 1 333 ? -8.315 2.708 -4.099 1.00 96.94 333 PHE A O 1
ATOM 2610 N N . GLY A 1 334 ? -10.396 3.244 -4.796 1.00 97.44 334 GLY A N 1
ATOM 2611 C CA . GLY A 1 334 ? -10.020 4.341 -5.682 1.00 97.44 334 GLY A CA 1
ATOM 2612 C C . GLY A 1 334 ? -9.043 3.959 -6.797 1.00 97.44 334 GLY A C 1
ATOM 2613 O O . GLY A 1 334 ? -9.154 2.888 -7.403 1.00 97.44 334 GLY A O 1
ATOM 2614 N N . GLY A 1 335 ? -8.110 4.868 -7.082 1.00 97.62 335 GLY A N 1
ATOM 2615 C CA . GLY A 1 335 ? -7.162 4.807 -8.192 1.00 97.62 335 GLY A CA 1
ATOM 2616 C C . GLY A 1 335 ? -7.620 5.597 -9.410 1.00 97.62 335 GLY A C 1
ATOM 2617 O O . GLY A 1 335 ? -8.499 6.452 -9.335 1.00 97.62 335 GLY A O 1
ATOM 2618 N N . ILE A 1 336 ? -7.017 5.293 -10.552 1.00 97.06 336 ILE A N 1
ATOM 2619 C CA . ILE A 1 336 ? -7.355 5.866 -11.854 1.00 97.06 336 ILE A CA 1
ATOM 2620 C C . ILE A 1 336 ? -7.637 4.757 -12.856 1.00 97.06 336 ILE A C 1
ATOM 2622 O O . ILE A 1 336 ? -6.880 3.794 -12.941 1.00 97.06 336 ILE A O 1
ATOM 2626 N N . GLY A 1 337 ? -8.712 4.910 -13.623 1.00 96.50 337 GLY A N 1
ATOM 2627 C CA . GLY A 1 337 ? -9.003 4.086 -14.793 1.00 96.50 337 GLY A CA 1
ATOM 2628 C C . GLY A 1 337 ? -9.115 4.937 -16.057 1.00 96.50 337 GLY A C 1
ATOM 2629 O O . GLY A 1 337 ? -8.862 6.141 -16.052 1.00 96.50 337 GLY A O 1
ATOM 2630 N N . ARG A 1 338 ? -9.584 4.329 -17.152 1.00 95.12 338 ARG A N 1
ATOM 2631 C CA . ARG A 1 338 ? -9.719 5.006 -18.462 1.00 95.12 338 ARG A CA 1
ATOM 2632 C C . ARG A 1 338 ? -10.608 6.258 -18.450 1.00 95.12 338 ARG A C 1
ATOM 2634 O O . ARG A 1 338 ? -10.465 7.101 -19.328 1.00 95.12 338 ARG A O 1
ATOM 2641 N N . LEU A 1 339 ? -11.553 6.349 -17.512 1.00 95.19 339 LEU A N 1
ATOM 2642 C CA . LEU A 1 339 ? -12.505 7.464 -17.399 1.00 95.19 339 LEU A CA 1
ATOM 2643 C C . LEU A 1 339 ? -12.095 8.518 -16.362 1.00 95.19 339 LEU A C 1
ATOM 2645 O O . LEU A 1 339 ? -12.812 9.499 -16.190 1.00 95.19 339 LEU A O 1
ATOM 2649 N N . GLY A 1 340 ? -10.960 8.324 -15.692 1.00 97.00 340 GLY A N 1
ATOM 2650 C CA . GLY A 1 340 ? -10.429 9.238 -14.692 1.00 97.00 340 GLY A CA 1
ATOM 2651 C C . GLY A 1 340 ? -10.300 8.611 -13.308 1.00 97.00 340 GLY A C 1
ATOM 2652 O O . GLY A 1 340 ? -10.256 7.385 -13.166 1.00 97.00 340 GLY A O 1
ATOM 2653 N N . ALA A 1 341 ? -10.182 9.470 -12.296 1.00 98.19 341 ALA A N 1
ATOM 2654 C CA . ALA A 1 341 ? -10.030 9.049 -10.911 1.00 98.19 341 ALA A CA 1
ATOM 2655 C C . ALA A 1 341 ? -11.290 8.323 -10.400 1.00 98.19 341 ALA A C 1
ATOM 2657 O O . ALA A 1 341 ? -12.408 8.590 -10.845 1.00 98.19 341 ALA A O 1
ATOM 2658 N N . LEU A 1 342 ? -11.106 7.427 -9.433 1.00 97.81 342 LEU A N 1
ATOM 2659 C CA . LEU A 1 342 ? -12.136 6.547 -8.882 1.00 97.81 342 LEU A CA 1
ATOM 2660 C C . LEU A 1 342 ? -12.247 6.729 -7.357 1.00 97.81 342 LEU A C 1
ATOM 2662 O O . LEU A 1 342 ? -11.279 7.098 -6.692 1.00 97.81 342 LEU A O 1
ATOM 2666 N N . ASN A 1 343 ? -13.424 6.456 -6.789 1.00 96.44 343 ASN A N 1
ATOM 2667 C CA . ASN A 1 343 ? -13.691 6.418 -5.337 1.00 96.44 343 ASN A CA 1
ATOM 2668 C C . ASN A 1 343 ? -14.575 5.228 -4.922 1.00 96.44 343 ASN A C 1
ATOM 2670 O O . ASN A 1 343 ? -15.216 5.252 -3.869 1.00 96.44 343 ASN A O 1
ATOM 2674 N N . ASP A 1 344 ? -14.647 4.208 -5.766 1.00 94.62 344 ASP A N 1
ATOM 2675 C CA . ASP A 1 344 ? -15.308 2.945 -5.474 1.00 94.62 344 ASP A CA 1
ATOM 26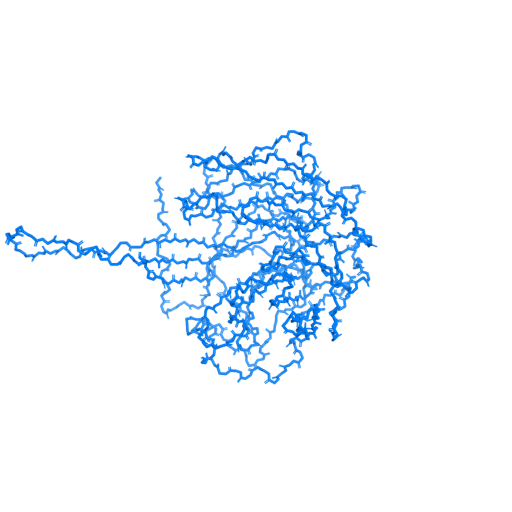76 C C . ASP A 1 344 ? -14.434 2.071 -4.556 1.00 94.62 344 ASP A C 1
ATOM 2678 O O . ASP A 1 344 ? -13.220 2.260 -4.426 1.00 94.62 344 ASP A O 1
ATOM 2682 N N . MET A 1 345 ? -15.071 1.117 -3.878 1.00 93.12 345 MET A N 1
ATOM 2683 C CA . MET A 1 345 ? -14.407 0.167 -2.991 1.00 93.12 345 MET A CA 1
ATOM 2684 C C . MET A 1 345 ? -14.873 -1.241 -3.320 1.00 93.12 345 MET A C 1
ATOM 2686 O O . MET A 1 345 ? -16.069 -1.482 -3.461 1.00 93.12 345 MET A O 1
ATOM 2690 N N . PHE A 1 346 ? -13.941 -2.182 -3.400 1.00 92.56 346 PHE A N 1
ATOM 2691 C CA . PHE A 1 346 ? -14.249 -3.593 -3.618 1.00 92.56 346 PHE A CA 1
ATOM 2692 C C . PHE A 1 346 ? -13.567 -4.443 -2.555 1.00 92.56 346 PHE A C 1
ATOM 2694 O O . PHE A 1 346 ? -12.519 -4.066 -2.021 1.00 92.56 346 PHE A O 1
ATOM 2701 N N . CYS A 1 347 ? -14.135 -5.614 -2.278 1.00 89.81 347 CYS A N 1
ATOM 2702 C CA . CYS A 1 347 ? -13.428 -6.675 -1.579 1.00 89.81 347 CYS A CA 1
ATOM 2703 C C . CYS A 1 347 ? -13.429 -7.983 -2.363 1.00 89.81 347 CYS A C 1
ATOM 2705 O O . CYS A 1 347 ? -14.425 -8.363 -2.975 1.00 89.81 347 CYS A O 1
ATOM 2707 N N . PHE A 1 348 ? -12.305 -8.688 -2.312 1.00 89.31 348 PHE A N 1
ATOM 2708 C CA . PHE A 1 348 ? -12.173 -10.057 -2.780 1.00 89.31 348 PHE A CA 1
ATOM 2709 C C . PHE A 1 348 ? -12.067 -10.998 -1.590 1.00 89.31 348 PHE A C 1
ATOM 2711 O O . PHE A 1 348 ? -11.234 -10.800 -0.706 1.00 89.31 348 PHE A O 1
ATOM 2718 N N . SER A 1 349 ? -12.879 -12.051 -1.579 1.00 85.00 349 SER A N 1
ATOM 2719 C CA . SER A 1 349 ? -12.785 -13.100 -0.564 1.00 85.00 349 SER A CA 1
ATOM 2720 C C . SER A 1 349 ? -11.911 -14.249 -1.043 1.00 85.00 349 SER A C 1
ATOM 2722 O O . SER A 1 349 ? -12.249 -14.916 -2.018 1.00 85.00 349 SER A O 1
ATOM 2724 N N . THR A 1 350 ? -10.845 -14.576 -0.307 1.00 82.50 350 THR A N 1
ATOM 2725 C CA . THR A 1 350 ? -10.027 -15.771 -0.596 1.00 82.50 350 THR A CA 1
ATOM 2726 C C . THR A 1 350 ? -10.753 -17.079 -0.269 1.00 82.50 350 THR A C 1
ATOM 2728 O O . THR A 1 350 ? -10.273 -18.153 -0.621 1.00 82.50 350 THR A O 1
ATOM 2731 N N . GLY A 1 351 ? -11.882 -17.012 0.446 1.00 77.19 351 GLY A N 1
ATOM 2732 C CA . GLY A 1 351 ? -12.712 -18.172 0.765 1.00 77.19 351 GLY A CA 1
ATOM 2733 C C . GLY A 1 351 ? -13.678 -18.538 -0.364 1.00 77.19 351 GLY A C 1
ATOM 2734 O O . GLY A 1 351 ? -13.898 -19.725 -0.609 1.00 77.19 351 GLY A O 1
ATOM 2735 N N . THR A 1 352 ? -14.236 -17.538 -1.059 1.00 75.38 352 THR A N 1
ATOM 2736 C CA . THR A 1 352 ? -15.183 -17.749 -2.176 1.00 75.38 352 THR A CA 1
ATOM 2737 C C . THR A 1 352 ? -14.579 -17.487 -3.546 1.00 75.38 352 THR A C 1
ATOM 2739 O O . THR A 1 352 ? -15.191 -17.864 -4.535 1.00 75.38 352 THR A O 1
ATOM 2742 N N . TYR A 1 353 ? -13.408 -16.851 -3.611 1.00 80.56 353 TYR A N 1
ATOM 2743 C CA . TYR A 1 353 ? -12.777 -16.388 -4.845 1.00 80.56 353 TYR A CA 1
ATOM 2744 C C . TYR A 1 353 ? -13.669 -15.440 -5.660 1.00 80.56 353 TYR A C 1
ATOM 2746 O O . TYR A 1 353 ? -13.708 -15.500 -6.885 1.00 80.56 353 TYR A O 1
ATOM 2754 N N . CYS A 1 354 ? -14.400 -14.559 -4.973 1.00 80.25 354 CYS A N 1
ATOM 2755 C CA . CYS A 1 354 ? -15.308 -13.607 -5.614 1.00 80.25 354 CYS A CA 1
ATOM 2756 C C . CYS A 1 354 ? -14.975 -12.181 -5.195 1.00 80.25 354 CYS A C 1
ATOM 2758 O O . CYS A 1 354 ? -14.736 -11.925 -4.011 1.00 80.25 354 CYS A O 1
ATOM 2760 N N . TRP A 1 355 ? -15.039 -11.271 -6.165 1.00 86.38 355 TRP A N 1
ATOM 2761 C CA . TRP A 1 355 ? -15.114 -9.837 -5.925 1.00 86.38 355 TRP A CA 1
ATOM 2762 C C . TRP A 1 355 ? -16.533 -9.424 -5.534 1.00 86.38 355 TRP A C 1
ATOM 2764 O O . TRP A 1 355 ? -17.524 -10.024 -5.953 1.00 86.38 355 TRP A O 1
ATOM 2774 N N . THR A 1 356 ? -16.638 -8.389 -4.711 1.00 83.56 356 THR A N 1
ATOM 2775 C CA . THR A 1 356 ? -17.894 -7.743 -4.333 1.00 83.56 356 THR A CA 1
ATOM 2776 C C . THR A 1 356 ? -17.648 -6.246 -4.216 1.00 83.56 356 THR A C 1
ATOM 2778 O O . THR A 1 356 ? -16.726 -5.821 -3.520 1.00 83.56 356 THR A O 1
ATOM 2781 N N . GLU A 1 357 ? -18.460 -5.445 -4.903 1.00 87.00 357 GLU A N 1
ATOM 2782 C CA . GLU A 1 357 ? -18.463 -3.996 -4.715 1.00 87.00 357 GLU A CA 1
ATOM 2783 C C . GLU A 1 357 ? -19.061 -3.663 -3.344 1.00 87.00 357 GLU A C 1
ATOM 2785 O O . GLU A 1 357 ? -20.132 -4.147 -2.963 1.00 87.00 357 GLU A O 1
ATOM 2790 N N . ILE A 1 358 ? -18.358 -2.827 -2.591 1.00 83.94 358 ILE A N 1
ATOM 2791 C CA . ILE A 1 358 ? -18.753 -2.408 -1.258 1.00 83.94 358 ILE A CA 1
ATOM 2792 C C . ILE A 1 358 ? -19.508 -1.091 -1.359 1.00 83.94 358 ILE A C 1
ATOM 2794 O O . ILE A 1 358 ? -18.955 -0.052 -1.714 1.00 83.94 358 ILE A O 1
ATOM 2798 N N . LYS A 1 359 ? -20.775 -1.115 -0.940 1.00 81.50 359 LYS A N 1
ATOM 2799 C CA . LYS A 1 359 ? -21.567 0.107 -0.800 1.00 81.50 359 LYS A CA 1
ATOM 2800 C C . LYS A 1 359 ? -21.161 0.856 0.463 1.00 81.50 359 LYS A C 1
ATOM 2802 O O . LYS A 1 359 ? -21.292 0.350 1.581 1.00 81.50 359 LYS A O 1
ATOM 2807 N N . LEU A 1 360 ? -20.703 2.085 0.269 1.00 82.88 360 LEU A N 1
ATOM 2808 C CA . LEU A 1 360 ? -20.265 3.003 1.315 1.00 82.88 360 LEU A CA 1
ATOM 2809 C C . LEU A 1 360 ? -21.280 4.136 1.492 1.00 82.88 360 LEU A C 1
ATOM 2811 O O . LEU A 1 360 ? -22.010 4.480 0.564 1.00 82.88 360 LEU A O 1
ATOM 2815 N N . SER A 1 361 ? -21.322 4.728 2.684 1.00 79.75 361 SER A N 1
ATOM 2816 C CA . SER A 1 361 ? -22.188 5.876 2.982 1.00 79.75 361 SER A CA 1
ATOM 2817 C C . SER A 1 361 ? -21.447 6.980 3.740 1.00 79.75 361 SER A C 1
ATOM 2819 O O . SER A 1 361 ? -20.293 6.817 4.144 1.00 79.75 361 SER A O 1
ATOM 2821 N N . GLY A 1 362 ? -22.117 8.119 3.930 1.00 78.12 362 GLY A N 1
ATOM 2822 C CA . GLY A 1 362 ? -21.545 9.317 4.547 1.00 78.12 362 GLY A CA 1
ATOM 2823 C C . GLY A 1 362 ? -20.861 10.238 3.538 1.00 78.12 362 GLY A C 1
ATOM 2824 O O . GLY A 1 362 ? -21.193 10.228 2.353 1.00 78.12 362 GLY A O 1
ATOM 2825 N N . LEU A 1 363 ? -19.926 11.062 4.020 1.00 85.50 363 LEU A N 1
ATOM 2826 C CA . LEU A 1 363 ? -19.093 11.900 3.159 1.00 85.50 363 LEU A CA 1
ATOM 2827 C C . LEU A 1 363 ? -18.020 11.013 2.526 1.00 85.50 363 LEU A C 1
ATOM 2829 O O . LEU A 1 363 ? -17.040 10.666 3.180 1.00 85.50 363 LEU A O 1
ATOM 2833 N N . LEU A 1 364 ? -18.247 10.596 1.283 1.00 91.88 364 LEU A N 1
ATOM 2834 C CA . LEU A 1 364 ? -17.295 9.768 0.550 1.00 91.88 364 LEU A CA 1
ATOM 2835 C C . LEU A 1 364 ? -16.031 10.577 0.224 1.00 91.88 364 LEU A C 1
ATOM 2837 O O . LEU A 1 364 ? -16.152 11.757 -0.125 1.00 91.88 364 LEU A O 1
ATOM 2841 N N . PRO A 1 365 ? -14.840 9.956 0.269 1.00 95.44 365 PRO A N 1
ATOM 2842 C CA . PRO A 1 365 ? -13.649 10.580 -0.271 1.00 95.44 365 PRO A CA 1
ATOM 2843 C C . PRO A 1 365 ? -13.871 10.913 -1.749 1.00 95.44 365 PRO A C 1
ATOM 2845 O O . PRO A 1 365 ? -14.478 10.141 -2.503 1.00 95.44 365 PRO A O 1
ATOM 2848 N N . GLN A 1 366 ? -13.374 12.075 -2.165 1.00 97.06 366 GLN A N 1
ATOM 2849 C CA . GLN A 1 366 ? -13.320 12.423 -3.584 1.00 97.06 366 GLN A CA 1
ATOM 2850 C C . GLN A 1 366 ? -12.505 11.382 -4.363 1.00 97.06 366 GLN A C 1
ATOM 2852 O O . GLN A 1 366 ? -11.586 10.770 -3.809 1.00 97.06 366 GLN A O 1
ATOM 2857 N N . ALA A 1 367 ? -12.865 11.192 -5.633 1.00 97.94 367 ALA A N 1
ATOM 2858 C CA . ALA A 1 367 ? -12.180 10.299 -6.557 1.00 97.94 367 ALA A CA 1
ATOM 2859 C C . ALA A 1 367 ? -10.693 10.633 -6.634 1.00 97.94 367 ALA A C 1
ATOM 2861 O O . ALA A 1 367 ? -10.341 11.786 -6.879 1.00 97.94 367 ALA A O 1
ATOM 2862 N N . ARG A 1 368 ? -9.834 9.640 -6.370 1.00 98.06 368 ARG A N 1
ATOM 2863 C CA . ARG A 1 368 ? -8.409 9.898 -6.172 1.00 98.06 368 ARG A CA 1
ATOM 2864 C C . ARG A 1 368 ? -7.483 8.751 -6.535 1.00 98.06 368 ARG A C 1
ATOM 2866 O O . ARG A 1 368 ? -7.823 7.583 -6.361 1.00 98.06 368 ARG A O 1
ATOM 2873 N N . LEU A 1 369 ? -6.276 9.123 -6.937 1.00 97.31 369 LEU A N 1
ATOM 2874 C CA . LEU A 1 369 ? -5.122 8.250 -7.140 1.00 97.31 369 LEU A CA 1
ATOM 2875 C C . LEU A 1 369 ? -3.912 8.762 -6.342 1.00 97.31 369 LEU A C 1
ATOM 2877 O O . LEU A 1 369 ? -3.921 9.887 -5.840 1.00 97.31 369 LEU A O 1
ATOM 2881 N N . ASP A 1 370 ? -2.890 7.920 -6.209 1.00 96.12 370 ASP A N 1
ATOM 2882 C CA . ASP A 1 370 ? -1.600 8.236 -5.574 1.00 96.12 370 ASP A CA 1
ATOM 2883 C C . ASP A 1 370 ? -1.676 8.757 -4.124 1.00 96.12 370 ASP A C 1
ATOM 2885 O O . ASP A 1 370 ? -0.780 9.448 -3.626 1.00 96.12 370 ASP A O 1
ATOM 2889 N N . PHE A 1 371 ? -2.752 8.399 -3.426 1.00 97.38 371 PHE A N 1
ATOM 2890 C CA . PHE A 1 371 ? -2.920 8.607 -1.990 1.00 97.38 371 PHE A CA 1
ATOM 2891 C C . PHE A 1 371 ? -2.151 7.545 -1.194 1.00 97.38 371 PHE A C 1
ATOM 2893 O O . PHE A 1 371 ? -1.879 6.456 -1.699 1.00 97.38 371 PHE A O 1
ATOM 2900 N N . ALA A 1 372 ? -1.844 7.834 0.071 1.00 97.00 372 ALA A N 1
ATOM 2901 C CA . ALA A 1 372 ? -1.299 6.829 0.978 1.00 97.00 372 ALA A CA 1
ATOM 2902 C C . ALA A 1 372 ? -2.424 6.149 1.754 1.00 97.00 372 ALA A C 1
ATOM 2904 O O . ALA A 1 372 ? -3.383 6.803 2.168 1.00 97.00 372 ALA A O 1
ATOM 2905 N N . CYS A 1 373 ? -2.283 4.852 2.015 1.00 96.69 373 CYS A N 1
ATOM 2906 C CA . CYS A 1 373 ? -3.219 4.115 2.851 1.00 96.69 373 CYS A CA 1
ATOM 2907 C C . CYS A 1 373 ? -2.532 3.094 3.755 1.00 96.69 373 CYS A C 1
ATOM 2909 O O . CYS A 1 373 ? -1.463 2.579 3.435 1.00 96.69 373 CYS A O 1
ATOM 2911 N N . CYS A 1 374 ? -3.179 2.769 4.870 1.00 95.44 374 CYS A N 1
ATOM 2912 C CA . CYS A 1 374 ? -2.807 1.643 5.721 1.00 95.44 374 CYS A CA 1
ATOM 2913 C C . CYS A 1 374 ? -4.040 1.098 6.446 1.00 95.44 374 CYS A C 1
ATOM 2915 O O . CYS A 1 374 ? -5.119 1.693 6.417 1.00 95.44 374 CYS A O 1
ATOM 2917 N N . SER A 1 375 ? -3.880 -0.033 7.127 1.00 94.19 375 SER A N 1
ATOM 2918 C CA . SER A 1 375 ? -4.859 -0.503 8.104 1.00 94.19 375 SER A CA 1
ATOM 2919 C C . SER A 1 375 ? -4.281 -0.502 9.506 1.00 94.19 375 SER A C 1
ATOM 2921 O O . SER A 1 375 ? -3.109 -0.824 9.697 1.00 94.19 375 SER A O 1
ATOM 2923 N N . TYR A 1 376 ? -5.122 -0.201 10.488 1.00 93.19 376 TYR A N 1
ATOM 2924 C CA . TYR A 1 376 ? -4.743 -0.201 11.895 1.00 93.19 376 TYR A CA 1
ATOM 2925 C C . TYR A 1 376 ? -5.845 -0.805 12.763 1.00 93.19 376 TYR A C 1
ATOM 2927 O O . TYR A 1 376 ? -7.020 -0.819 12.390 1.00 93.19 376 TYR A O 1
ATOM 2935 N N . ILE A 1 377 ? -5.453 -1.317 13.930 1.00 90.50 377 ILE A N 1
ATOM 2936 C CA . ILE A 1 377 ? -6.368 -1.916 14.902 1.00 90.50 377 ILE A CA 1
ATOM 2937 C C . ILE A 1 377 ? -6.447 -1.027 16.135 1.00 90.50 377 ILE A C 1
ATOM 2939 O O . ILE A 1 377 ? -5.421 -0.611 16.676 1.00 90.50 377 ILE A O 1
ATOM 2943 N N . VAL A 1 378 ? -7.675 -0.782 16.580 1.00 89.12 378 VAL A N 1
ATOM 2944 C CA . VAL A 1 378 ? -8.014 -0.092 17.824 1.00 89.12 378 VAL A CA 1
ATOM 2945 C C . VAL A 1 378 ? -8.637 -1.097 18.777 1.00 89.12 378 VAL A C 1
ATOM 2947 O O . VAL A 1 378 ? -9.695 -1.660 18.487 1.00 89.12 378 VAL A O 1
ATOM 2950 N N . ALA A 1 379 ? -8.007 -1.302 19.929 1.00 85.81 379 ALA A N 1
ATOM 2951 C CA . ALA A 1 379 ? -8.609 -2.071 21.005 1.00 85.81 379 ALA A CA 1
ATOM 2952 C C . ALA A 1 379 ? -9.459 -1.170 21.913 1.00 85.81 379 ALA A C 1
ATOM 2954 O O . ALA A 1 379 ? -9.107 -0.025 22.192 1.00 85.81 379 ALA A O 1
ATOM 2955 N N . SER A 1 380 ? -10.593 -1.683 22.384 1.00 81.50 380 SER A N 1
ATOM 2956 C CA . SER A 1 380 ? -11.414 -1.032 23.410 1.00 81.50 380 SER A CA 1
ATOM 2957 C C . SER A 1 380 ? -11.984 -2.067 24.374 1.00 81.50 380 SER A C 1
ATOM 2959 O O . SER A 1 380 ? -12.198 -3.216 23.992 1.00 81.50 380 SER A O 1
ATOM 2961 N N . SER A 1 381 ? -12.231 -1.681 25.623 1.00 77.31 381 SER A N 1
ATOM 2962 C CA . SER A 1 381 ? -12.912 -2.525 26.608 1.00 77.31 381 SER A CA 1
ATOM 2963 C C . SER A 1 381 ? -14.265 -1.918 26.971 1.00 77.31 381 SER A C 1
ATOM 2965 O O . SER A 1 381 ? -14.394 -0.699 27.076 1.00 77.31 381 SER A O 1
ATOM 2967 N N . LYS A 1 382 ? -15.284 -2.766 27.136 1.00 66.56 382 LYS A N 1
ATOM 2968 C CA . LYS A 1 382 ? -16.528 -2.392 27.819 1.00 66.56 382 LYS A CA 1
ATOM 2969 C C . LYS A 1 382 ? -16.531 -3.064 29.184 1.00 66.56 382 LYS A C 1
ATOM 2971 O O . LYS A 1 382 ? -16.378 -4.285 29.272 1.00 66.56 382 LYS A O 1
ATOM 2976 N N . GLU A 1 383 ? -16.686 -2.274 30.239 1.00 56.12 383 GLU A N 1
ATOM 2977 C CA . GLU A 1 383 ? -17.024 -2.817 31.553 1.00 56.12 383 GLU A CA 1
ATOM 2978 C C . GLU A 1 383 ? -18.490 -3.260 31.515 1.00 56.12 383 GLU A C 1
ATOM 2980 O O . GLU A 1 383 ? -19.328 -2.586 30.914 1.00 56.12 383 GLU A O 1
ATOM 2985 N N . ALA A 1 384 ? -18.791 -4.434 32.076 1.00 52.09 384 ALA A N 1
ATOM 2986 C CA . ALA A 1 384 ? -20.172 -4.869 32.215 1.00 52.09 384 ALA A CA 1
ATOM 2987 C C . ALA A 1 384 ? -20.888 -3.861 33.122 1.00 52.09 384 ALA A C 1
ATOM 2989 O O . ALA A 1 384 ? -20.429 -3.618 34.239 1.00 52.09 384 ALA A O 1
ATOM 2990 N N . GLU A 1 385 ? -21.974 -3.254 32.639 1.00 45.62 385 GLU A N 1
ATOM 2991 C CA . GLU A 1 385 ? -22.844 -2.440 33.485 1.00 45.62 385 GLU A CA 1
ATOM 2992 C C . GLU A 1 385 ? -23.291 -3.321 34.658 1.00 45.62 385 GLU A C 1
ATOM 2994 O O . GLU A 1 385 ? -23.948 -4.343 34.457 1.00 45.62 385 GLU A O 1
ATOM 2999 N N . SER A 1 386 ? -22.881 -2.984 35.883 1.00 43.75 386 SER A N 1
ATOM 3000 C CA . SER A 1 386 ? -23.431 -3.645 37.060 1.00 43.75 386 SER A CA 1
ATOM 3001 C C . SER A 1 386 ? -24.894 -3.235 37.145 1.00 43.75 386 SER A C 1
ATOM 3003 O O . SER A 1 386 ? -25.177 -2.052 37.365 1.00 43.75 386 SER A O 1
ATOM 3005 N N . GLU A 1 387 ? -25.817 -4.179 36.959 1.00 38.19 387 GLU A N 1
ATOM 3006 C CA . GLU A 1 387 ? -27.211 -3.929 37.309 1.00 38.19 387 GLU A CA 1
ATOM 3007 C C . GLU A 1 387 ? -27.255 -3.425 38.759 1.00 38.19 387 GLU A C 1
ATOM 3009 O O . GLU A 1 387 ? -26.581 -3.992 39.626 1.00 38.19 387 GLU A O 1
ATOM 3014 N N . PRO A 1 388 ? -27.977 -2.331 39.051 1.00 37.25 388 PRO A N 1
ATOM 3015 C CA . PRO A 1 388 ? -28.109 -1.871 40.416 1.00 37.25 388 PRO A CA 1
ATOM 3016 C C . PRO A 1 388 ? -28.902 -2.926 41.188 1.00 37.25 388 PRO A C 1
ATOM 3018 O O . PRO A 1 388 ? -30.125 -3.010 41.053 1.00 37.25 388 PRO A O 1
ATOM 3021 N N . ASP A 1 389 ? -28.196 -3.713 42.003 1.00 39.06 389 ASP A N 1
ATOM 3022 C CA . ASP A 1 389 ? -28.776 -4.624 42.986 1.00 39.06 389 ASP A CA 1
ATOM 3023 C C . ASP A 1 389 ? -29.642 -3.812 43.955 1.00 39.06 389 ASP A C 1
ATOM 3025 O O . ASP A 1 389 ? -29.223 -3.319 45.003 1.00 39.06 389 ASP A O 1
ATOM 3029 N N . THR A 1 390 ? -30.909 -3.661 43.592 1.00 45.09 390 THR A N 1
ATOM 3030 C CA . THR A 1 390 ? -31.962 -3.242 44.501 1.00 45.09 390 THR A CA 1
ATOM 3031 C C . THR A 1 390 ? -32.443 -4.476 45.242 1.00 45.09 390 THR A C 1
ATOM 3033 O O . THR A 1 390 ? -33.556 -4.925 45.012 1.00 45.09 390 THR A O 1
ATOM 3036 N N . ASN A 1 391 ? -31.598 -5.055 46.105 1.00 44.97 391 ASN A N 1
ATOM 3037 C CA . ASN A 1 391 ? -32.041 -5.706 47.340 1.00 44.97 391 ASN A CA 1
ATOM 3038 C C . ASN A 1 391 ? -30.893 -6.248 48.207 1.00 44.97 391 ASN A C 1
ATOM 3040 O O . ASN A 1 391 ? -30.125 -7.114 47.806 1.00 44.97 391 ASN A O 1
ATOM 3044 N N . SER A 1 392 ? -30.983 -5.857 49.480 1.00 39.69 392 SER A N 1
ATOM 3045 C CA . SER A 1 392 ? -30.509 -6.524 50.699 1.00 39.69 392 SER A CA 1
ATOM 3046 C C . SER A 1 392 ? -29.210 -6.022 51.337 1.00 39.69 392 SER A C 1
ATOM 3048 O O . SER A 1 392 ? -28.128 -5.999 50.761 1.00 39.69 392 SER A O 1
ATOM 3050 N N . ALA A 1 393 ? -29.391 -5.586 52.584 1.00 45.41 393 ALA A N 1
ATOM 3051 C CA . ALA A 1 393 ? -28.358 -5.330 53.566 1.00 45.41 393 ALA A CA 1
ATOM 3052 C C . ALA A 1 393 ? -27.775 -6.654 54.090 1.00 45.41 393 ALA A C 1
ATOM 3054 O O . ALA A 1 393 ? -28.473 -7.665 54.133 1.00 45.41 393 ALA A O 1
ATOM 3055 N N . ASP A 1 394 ? -26.533 -6.566 54.568 1.00 42.06 394 ASP A N 1
ATOM 3056 C CA . ASP A 1 394 ? -25.770 -7.569 55.318 1.00 42.06 394 ASP A CA 1
ATOM 3057 C C . ASP A 1 394 ? -25.327 -8.834 54.563 1.00 42.06 394 ASP A C 1
ATOM 3059 O O . ASP A 1 394 ? -26.052 -9.812 54.421 1.00 42.06 394 ASP A O 1
ATOM 3063 N N . THR A 1 395 ? -24.040 -8.895 54.214 1.00 36.62 395 THR A N 1
ATOM 3064 C CA . THR A 1 395 ? -23.050 -9.723 54.935 1.00 36.62 395 THR A CA 1
ATOM 3065 C C . THR A 1 395 ? -21.660 -9.572 54.311 1.00 36.62 395 THR A C 1
ATOM 3067 O O . THR A 1 395 ? -21.466 -9.564 53.100 1.00 36.62 395 THR A O 1
ATOM 3070 N N . SER A 1 396 ? -20.663 -9.432 55.177 1.00 46.25 396 SER A N 1
ATOM 3071 C CA . SER A 1 396 ? -19.244 -9.387 54.850 1.00 46.25 396 SER A CA 1
ATOM 3072 C C . SER A 1 396 ? -18.708 -10.778 54.488 1.00 46.25 396 SER A C 1
ATOM 3074 O O . SER A 1 396 ? -18.365 -11.539 55.389 1.00 46.25 396 SER A O 1
ATOM 3076 N N . SER A 1 397 ? -18.612 -11.092 53.195 1.00 43.59 397 SER A N 1
ATOM 3077 C CA . SER A 1 397 ? -17.584 -11.965 52.594 1.00 43.59 397 SER A CA 1
ATOM 3078 C C . SER A 1 397 ? -17.907 -12.221 51.123 1.00 43.59 397 SER A C 1
ATOM 3080 O O . SER A 1 397 ? -18.897 -12.890 50.841 1.00 43.59 397 SER A O 1
ATOM 3082 N N . ALA A 1 398 ? -17.056 -11.774 50.203 1.00 37.94 398 ALA A N 1
ATOM 3083 C CA . ALA A 1 398 ? -16.931 -12.390 48.885 1.00 37.94 398 ALA A CA 1
ATOM 3084 C C . ALA A 1 398 ? -15.647 -11.898 48.212 1.00 37.94 398 ALA A C 1
ATOM 3086 O O . ALA A 1 398 ? -15.469 -10.695 48.018 1.00 37.94 398 ALA A O 1
ATOM 3087 N N . ASP A 1 399 ? -14.773 -12.837 47.847 1.00 42.22 399 ASP A N 1
ATOM 3088 C CA . ASP A 1 399 ? -13.847 -12.663 46.734 1.00 42.22 399 ASP A CA 1
ATOM 3089 C C . ASP A 1 399 ? -14.672 -12.210 45.526 1.00 42.22 399 ASP A C 1
ATOM 3091 O O . ASP A 1 399 ? -15.428 -12.987 44.938 1.00 42.22 399 ASP A O 1
ATOM 3095 N N . GLY A 1 400 ? -14.595 -10.918 45.210 1.00 38.69 400 GLY A N 1
ATOM 3096 C CA . GLY A 1 400 ? -15.238 -10.357 44.036 1.00 38.69 400 GLY A CA 1
ATOM 3097 C C . GLY A 1 400 ? -14.576 -10.943 42.801 1.00 38.69 400 GLY A C 1
ATOM 3098 O O . GLY A 1 400 ? -13.517 -10.477 42.386 1.00 38.69 400 GLY A O 1
ATOM 3099 N N . VAL A 1 401 ? -15.185 -11.975 42.220 1.00 45.88 401 VAL A N 1
ATOM 3100 C CA . VAL A 1 401 ? -14.862 -12.413 40.864 1.00 45.88 401 VAL A CA 1
ATOM 3101 C C . VAL A 1 401 ? -15.216 -11.239 39.955 1.00 45.88 401 VAL A C 1
ATOM 3103 O O . VAL A 1 401 ? -16.388 -10.987 39.684 1.00 45.88 401 VAL A O 1
ATOM 3106 N N . LEU A 1 402 ? -14.203 -10.467 39.554 1.00 53.00 402 LEU A N 1
ATOM 3107 C CA . LEU A 1 402 ? -14.336 -9.429 38.536 1.00 53.00 402 LEU A CA 1
ATOM 3108 C C . LEU A 1 402 ? -15.008 -10.061 37.314 1.00 53.00 402 LEU A C 1
ATOM 3110 O O . LEU A 1 402 ? -14.507 -11.047 36.772 1.00 53.00 402 LEU A O 1
ATOM 3114 N N . ALA A 1 403 ? -16.159 -9.519 36.911 1.00 55.34 403 ALA A N 1
ATOM 3115 C CA . ALA A 1 403 ? -16.834 -9.956 35.698 1.00 55.34 403 ALA A CA 1
ATOM 3116 C C . ALA A 1 403 ? -15.851 -9.874 34.513 1.00 55.34 403 ALA A C 1
ATOM 3118 O O . ALA A 1 403 ? -15.077 -8.910 34.438 1.00 55.34 403 ALA A O 1
ATOM 3119 N N . PRO A 1 404 ? -15.849 -10.859 33.596 1.00 55.00 404 PRO A N 1
ATOM 3120 C CA . PRO A 1 404 ? -14.907 -10.877 32.486 1.00 55.00 404 PRO A CA 1
ATOM 3121 C C . PRO A 1 404 ? -15.065 -9.603 31.654 1.00 55.00 404 PRO A C 1
ATOM 3123 O O . PRO A 1 404 ? -16.144 -9.312 31.127 1.00 55.00 404 PRO A O 1
ATOM 3126 N N . LYS A 1 405 ? -13.986 -8.820 31.544 1.00 63.81 405 LYS A N 1
ATOM 3127 C CA . LYS A 1 405 ? -13.967 -7.636 30.682 1.00 63.81 405 LYS A CA 1
ATOM 3128 C C . LYS A 1 405 ? -14.125 -8.109 29.240 1.00 63.81 405 LYS A C 1
ATOM 3130 O O . LYS A 1 405 ? -13.412 -8.993 28.778 1.00 63.81 405 LYS A O 1
ATOM 3135 N N . THR A 1 406 ? -15.079 -7.540 28.516 1.00 75.56 406 THR A N 1
ATOM 3136 C CA . THR A 1 406 ? -15.201 -7.825 27.085 1.00 75.56 406 THR A CA 1
ATOM 3137 C C . THR A 1 406 ? -14.326 -6.839 26.327 1.00 75.56 406 THR A C 1
ATOM 3139 O O . THR A 1 406 ? -14.469 -5.624 26.497 1.00 75.56 406 THR A O 1
ATOM 3142 N N . ARG A 1 407 ? -13.423 -7.355 25.490 1.00 81.62 407 ARG A N 1
ATOM 3143 C CA . ARG A 1 407 ? -12.562 -6.550 24.625 1.00 81.62 407 ARG A CA 1
ATOM 3144 C C . ARG A 1 407 ? -13.111 -6.559 23.201 1.00 81.62 407 ARG A C 1
ATOM 3146 O O . ARG A 1 407 ? -13.621 -7.570 22.733 1.00 81.62 407 ARG A O 1
ATOM 3153 N N . PHE A 1 408 ? -12.999 -5.436 22.510 1.00 84.75 408 PHE A N 1
ATOM 3154 C CA . PHE A 1 408 ? -13.327 -5.304 21.096 1.00 84.75 408 PHE A CA 1
ATOM 3155 C C . PHE A 1 408 ? -12.095 -4.842 20.329 1.00 84.75 408 PHE A C 1
ATOM 3157 O O . PHE A 1 408 ? -11.446 -3.879 20.742 1.00 84.75 408 PHE A O 1
ATOM 3164 N N . LEU A 1 409 ? -11.798 -5.503 19.216 1.00 86.31 409 LEU A N 1
ATOM 3165 C CA . LEU A 1 409 ? -10.798 -5.089 18.239 1.00 86.31 409 LEU A CA 1
ATOM 3166 C C . LEU A 1 409 ? -11.517 -4.503 17.028 1.00 86.31 409 LEU A C 1
ATOM 3168 O O . LEU A 1 409 ? -12.361 -5.156 16.422 1.00 86.31 409 LEU A O 1
ATOM 3172 N N . ARG A 1 410 ? -11.211 -3.255 16.683 1.00 88.56 410 ARG A N 1
ATOM 3173 C CA . ARG A 1 410 ? -11.764 -2.571 15.513 1.00 88.56 410 ARG A CA 1
ATOM 3174 C C . ARG A 1 410 ? -10.686 -2.389 14.465 1.00 88.56 410 ARG A C 1
ATOM 3176 O O . ARG A 1 410 ? -9.667 -1.767 14.749 1.00 88.56 410 ARG A O 1
ATOM 3183 N N . HIS A 1 411 ? -10.936 -2.893 13.267 1.00 91.12 411 HIS A N 1
ATOM 3184 C CA . HIS A 1 411 ? -10.032 -2.793 12.129 1.00 91.12 411 HIS A CA 1
ATOM 3185 C C . HIS A 1 411 ? -10.450 -1.612 11.266 1.00 91.12 411 HIS A C 1
ATOM 3187 O O . HIS A 1 411 ? -11.577 -1.579 10.772 1.00 91.12 411 HIS A O 1
ATOM 3193 N N . TYR A 1 412 ? -9.550 -0.659 11.072 1.00 94.00 412 TYR A N 1
ATOM 3194 C CA . TYR A 1 412 ? -9.788 0.535 10.272 1.00 94.00 412 TYR A CA 1
ATOM 3195 C C . TYR A 1 412 ? -8.922 0.533 9.018 1.00 94.00 412 TYR A C 1
ATOM 3197 O O . TYR A 1 412 ? -7.780 0.079 9.052 1.00 94.00 412 TYR A O 1
ATOM 3205 N N . PHE A 1 413 ? -9.460 1.082 7.933 1.00 96.38 413 PHE A N 1
ATOM 3206 C CA . PHE A 1 413 ? -8.729 1.465 6.732 1.00 96.38 413 PHE A CA 1
ATOM 3207 C C . PHE A 1 413 ? -8.570 2.981 6.714 1.00 96.38 413 PHE A C 1
ATOM 3209 O O . PHE A 1 413 ? -9.565 3.701 6.781 1.00 96.38 413 PHE A O 1
ATOM 3216 N N . PHE A 1 414 ? -7.331 3.451 6.666 1.00 97.38 414 PHE A N 1
ATOM 3217 C CA . PHE A 1 414 ? -6.959 4.860 6.635 1.00 97.38 414 PHE A CA 1
ATOM 3218 C C . PHE A 1 414 ? -6.519 5.256 5.230 1.00 97.38 414 PHE A C 1
ATOM 3220 O O . PHE A 1 414 ? -5.774 4.505 4.598 1.00 97.38 414 PHE A O 1
ATOM 3227 N N . ILE A 1 415 ? -6.902 6.453 4.792 1.00 97.75 415 ILE A N 1
ATOM 3228 C CA . ILE A 1 415 ? -6.365 7.102 3.594 1.00 97.75 415 ILE A CA 1
ATOM 3229 C C . ILE A 1 415 ? -5.950 8.539 3.909 1.00 97.75 415 ILE A C 1
ATOM 3231 O O . ILE A 1 415 ? -6.567 9.198 4.750 1.00 97.75 415 ILE A O 1
ATOM 3235 N N . HIS A 1 416 ? -4.941 9.032 3.199 1.00 97.81 416 HIS A N 1
ATOM 3236 C CA . HIS A 1 416 ? -4.567 10.440 3.219 1.00 97.81 416 HIS A CA 1
ATOM 3237 C C . HIS A 1 416 ? -4.094 10.922 1.848 1.00 97.81 416 HIS A C 1
ATOM 3239 O O . HIS A 1 416 ? -3.348 10.229 1.150 1.00 97.81 416 HIS A O 1
ATOM 3245 N N . GLY A 1 417 ? -4.498 12.142 1.500 1.00 97.88 417 GLY A N 1
ATOM 3246 C CA . GLY A 1 417 ? -4.037 12.860 0.318 1.00 97.88 417 GLY A CA 1
ATOM 3247 C C . GLY A 1 417 ? -4.432 12.202 -1.003 1.00 97.88 417 GLY A C 1
ATOM 3248 O O . GLY A 1 417 ? -5.554 11.707 -1.146 1.00 97.88 417 GLY A O 1
ATOM 3249 N N . GLY A 1 418 ? -3.512 12.218 -1.969 1.00 97.94 418 GLY A N 1
ATOM 3250 C CA . GLY A 1 418 ? -3.769 11.839 -3.359 1.00 97.94 418 GLY A CA 1
ATOM 3251 C C . GLY A 1 418 ? -4.199 13.029 -4.209 1.00 97.94 418 GLY A C 1
ATOM 3252 O O . GLY A 1 418 ? -4.163 14.172 -3.757 1.00 97.94 418 GLY A O 1
ATOM 3253 N N . MET A 1 419 ? -4.591 12.768 -5.449 1.00 98.06 419 MET A N 1
ATOM 3254 C CA . MET A 1 419 ? -5.075 13.804 -6.364 1.00 98.06 419 MET A CA 1
ATOM 3255 C C . MET A 1 419 ? -6.222 13.302 -7.239 1.00 98.06 419 MET A C 1
ATOM 3257 O O . MET A 1 419 ? -6.490 12.106 -7.264 1.00 98.06 419 MET A O 1
ATOM 3261 N N . ASP A 1 420 ? -6.892 14.197 -7.955 1.00 97.56 420 ASP A N 1
ATOM 3262 C CA . ASP A 1 420 ? -7.800 13.844 -9.050 1.00 97.56 420 ASP A CA 1
ATOM 3263 C C . ASP A 1 420 ? -7.135 14.035 -10.426 1.00 97.56 420 ASP A C 1
ATOM 3265 O O . ASP A 1 420 ? -5.970 14.421 -10.546 1.00 97.56 420 ASP A O 1
ATOM 3269 N N . THR A 1 421 ? -7.884 13.761 -11.495 1.00 96.69 421 THR A N 1
ATOM 3270 C CA . THR A 1 421 ? -7.416 13.961 -12.875 1.00 96.69 421 THR A CA 1
ATOM 3271 C C . THR A 1 421 ? -7.440 15.413 -13.349 1.00 96.69 421 THR A C 1
ATOM 3273 O O . THR A 1 421 ? -6.914 15.692 -14.424 1.00 96.69 421 THR A O 1
ATOM 3276 N N . ASP A 1 422 ? -8.014 16.330 -12.568 1.00 96.38 422 ASP A N 1
ATOM 3277 C CA . ASP A 1 422 ? -8.013 17.769 -12.849 1.00 96.38 422 ASP A CA 1
ATOM 3278 C C . ASP A 1 422 ? -6.773 18.467 -12.254 1.00 96.38 422 ASP A C 1
ATOM 3280 O O . ASP A 1 422 ? -6.539 19.652 -12.501 1.00 96.38 422 ASP A O 1
ATOM 3284 N N . GLY A 1 423 ? -5.947 17.730 -11.503 1.00 94.12 423 GLY A N 1
ATOM 3285 C CA . GLY A 1 423 ? -4.727 18.234 -10.880 1.00 94.12 423 GLY A CA 1
ATOM 3286 C C . GLY A 1 423 ? -4.929 18.776 -9.465 1.00 94.12 423 GLY A C 1
ATOM 3287 O O . GLY A 1 423 ? -3.996 19.358 -8.909 1.00 94.12 423 GLY A O 1
ATOM 3288 N N . ASN A 1 424 ? -6.113 18.602 -8.869 1.00 97.25 424 ASN A N 1
ATOM 3289 C CA . ASN A 1 424 ? -6.339 18.987 -7.481 1.00 97.25 424 ASN A CA 1
ATOM 3290 C C . ASN A 1 424 ? -5.675 17.959 -6.569 1.00 97.25 424 ASN A C 1
ATOM 3292 O O . ASN A 1 424 ? -5.985 16.772 -6.632 1.00 97.25 424 ASN A O 1
ATOM 3296 N N . VAL A 1 425 ? -4.770 18.423 -5.710 1.00 98.00 425 VAL A N 1
ATOM 3297 C CA . VAL A 1 425 ? -4.108 17.585 -4.708 1.00 98.00 425 VAL A CA 1
ATOM 3298 C C . VAL A 1 425 ? -4.842 17.728 -3.380 1.00 98.00 425 VAL A C 1
ATOM 3300 O O . VAL A 1 425 ? -5.151 18.840 -2.946 1.00 98.00 425 VAL A O 1
ATOM 3303 N N . PHE A 1 426 ? -5.102 16.603 -2.725 1.00 97.50 426 PHE A N 1
ATOM 3304 C CA . PHE A 1 426 ? -5.839 16.531 -1.473 1.00 97.50 426 PHE A CA 1
ATOM 3305 C C . PHE A 1 426 ? -4.907 16.444 -0.263 1.00 97.50 426 PHE A C 1
ATOM 3307 O O . PHE A 1 426 ? -3.773 15.967 -0.356 1.00 97.50 426 PHE A O 1
ATOM 3314 N N . ASN A 1 427 ? -5.408 16.896 0.885 1.00 96.19 427 ASN A N 1
ATOM 3315 C CA . ASN A 1 427 ? -4.754 16.829 2.195 1.00 96.19 427 ASN A CA 1
ATOM 3316 C C . ASN A 1 427 ? -5.677 16.285 3.297 1.00 96.19 427 ASN A C 1
ATOM 3318 O O . ASN A 1 427 ? -5.357 16.412 4.475 1.00 96.19 427 ASN A O 1
ATOM 3322 N N . ASP A 1 428 ? -6.840 15.755 2.925 1.00 95.81 428 ASP A N 1
ATOM 3323 C CA . ASP A 1 428 ? -7.790 15.170 3.861 1.00 95.81 428 ASP A CA 1
ATOM 3324 C C . ASP A 1 428 ? -7.288 13.811 4.358 1.00 95.81 428 ASP A C 1
ATOM 3326 O O . ASP A 1 428 ? -6.731 13.007 3.601 1.00 95.81 428 ASP A O 1
ATOM 3330 N N . ALA A 1 429 ? -7.501 13.551 5.646 1.00 96.12 429 ALA A N 1
ATOM 3331 C CA . ALA A 1 429 ? -7.294 12.256 6.270 1.00 96.12 429 ALA A CA 1
ATOM 3332 C C . ALA A 1 429 ? -8.644 11.626 6.604 1.00 96.12 429 ALA A C 1
ATOM 3334 O O . ALA A 1 429 ? -9.486 12.230 7.274 1.00 96.12 429 ALA A O 1
ATOM 3335 N N . MET A 1 430 ? -8.858 10.386 6.168 1.00 95.69 430 MET A N 1
ATOM 3336 C CA . MET A 1 430 ? -10.129 9.697 6.378 1.00 95.69 430 MET A CA 1
ATOM 3337 C C . MET A 1 430 ? -9.919 8.262 6.849 1.00 95.69 430 MET A C 1
ATOM 3339 O O . MET A 1 430 ? -8.964 7.598 6.450 1.00 95.69 430 MET A O 1
ATOM 3343 N N . ALA A 1 431 ? -10.840 7.763 7.674 1.00 95.25 431 ALA A N 1
ATOM 3344 C CA . ALA A 1 431 ? -10.857 6.373 8.114 1.00 95.25 431 ALA A CA 1
ATOM 3345 C C . ALA A 1 431 ? -12.227 5.712 7.925 1.00 95.25 431 ALA A C 1
ATOM 3347 O O . ALA A 1 431 ? -13.277 6.331 8.123 1.00 95.25 431 ALA A O 1
ATOM 3348 N N . LEU A 1 432 ? -12.199 4.424 7.591 1.00 93.94 432 LEU A N 1
ATOM 3349 C CA . LEU A 1 432 ? -13.353 3.547 7.437 1.00 93.94 432 LEU A CA 1
ATOM 3350 C C . LEU A 1 432 ? -13.209 2.342 8.370 1.00 93.94 432 LEU A C 1
ATOM 3352 O O . LEU A 1 432 ? -12.188 1.661 8.349 1.00 93.94 432 LEU A O 1
ATOM 3356 N N . LEU A 1 433 ? -14.235 2.048 9.171 1.00 91.31 433 LEU A N 1
ATOM 3357 C CA . LEU A 1 433 ? -14.284 0.812 9.956 1.00 91.31 433 LEU A CA 1
ATOM 3358 C C . LEU A 1 433 ? -14.560 -0.374 9.018 1.00 91.31 433 LEU A C 1
ATOM 3360 O O . LEU A 1 433 ? -15.629 -0.443 8.415 1.00 91.31 433 LEU A O 1
ATOM 3364 N N . LEU A 1 434 ? -13.610 -1.302 8.914 1.00 87.88 434 LEU A N 1
ATOM 3365 C CA . LEU A 1 434 ? -13.740 -2.521 8.115 1.00 87.88 434 LEU A CA 1
ATOM 3366 C C . LEU A 1 434 ? -14.418 -3.652 8.889 1.00 87.88 434 LEU A C 1
ATOM 3368 O O . LEU A 1 434 ? -15.237 -4.366 8.316 1.00 87.88 434 LEU A O 1
ATOM 3372 N N . ALA A 1 435 ? -14.064 -3.827 10.165 1.00 84.94 435 ALA A N 1
ATOM 3373 C CA . ALA A 1 435 ? -14.556 -4.919 11.001 1.00 84.94 435 ALA A CA 1
ATOM 3374 C C . ALA A 1 435 ? -14.476 -4.595 12.499 1.00 84.94 435 ALA A C 1
ATOM 3376 O O . ALA A 1 435 ? -13.630 -3.810 12.930 1.00 84.94 435 ALA A O 1
ATOM 3377 N N . GLU A 1 436 ? -15.331 -5.245 13.292 1.00 84.88 436 GLU A N 1
ATOM 3378 C CA . GLU A 1 436 ? -15.262 -5.257 14.755 1.00 84.88 436 GLU A CA 1
ATOM 3379 C C . GLU A 1 436 ? -15.326 -6.703 15.268 1.00 84.88 436 GLU A C 1
ATOM 3381 O O . GLU A 1 436 ? -16.230 -7.468 14.920 1.00 84.88 436 GLU A O 1
ATOM 3386 N N . GLU A 1 437 ? -14.371 -7.074 16.114 1.00 80.25 437 GLU A N 1
ATOM 3387 C CA . GLU A 1 437 ? -14.243 -8.406 16.690 1.00 80.25 437 GLU A CA 1
ATOM 3388 C C . GLU A 1 437 ? -14.338 -8.345 18.210 1.00 80.25 437 GLU A C 1
ATOM 3390 O O . GLU A 1 437 ? -13.550 -7.680 18.874 1.00 80.25 437 GLU A O 1
ATOM 3395 N N . GLN A 1 438 ? -15.305 -9.064 18.775 1.00 80.12 438 GLN A N 1
ATOM 3396 C CA . GLN A 1 438 ? -15.366 -9.304 20.213 1.00 80.12 438 GLN A CA 1
ATOM 3397 C C . GLN A 1 438 ? -14.372 -10.402 20.607 1.00 80.12 438 GLN A C 1
ATOM 3399 O O . GLN A 1 438 ? -14.449 -11.515 20.086 1.00 80.12 438 GLN A O 1
ATOM 3404 N N . VAL A 1 439 ? -13.501 -10.097 21.564 1.00 77.25 439 VAL A N 1
ATOM 3405 C CA . VAL A 1 439 ? -12.492 -10.994 22.130 1.00 77.25 439 VAL A CA 1
ATOM 3406 C C . VAL A 1 439 ? -12.715 -11.075 23.643 1.00 77.25 439 VAL A C 1
ATOM 3408 O O . VAL A 1 439 ? -13.009 -10.072 24.301 1.00 77.25 439 VAL A O 1
ATOM 3411 N N . LEU A 1 440 ? -12.617 -12.277 24.210 1.00 67.12 440 LEU A N 1
ATOM 3412 C CA . LEU A 1 440 ? -12.646 -12.460 25.663 1.00 67.12 440 LEU A CA 1
ATOM 3413 C C . LEU A 1 440 ? -11.355 -11.865 26.245 1.00 67.12 440 LEU A C 1
ATOM 3415 O O . LEU A 1 440 ? -10.278 -12.173 25.738 1.00 67.12 440 LEU A O 1
ATOM 3419 N N . ALA A 1 441 ? -11.441 -10.992 27.256 1.00 60.25 441 ALA A N 1
ATOM 3420 C CA . ALA A 1 441 ? -10.234 -10.591 27.977 1.00 60.25 441 ALA A CA 1
ATOM 3421 C C . ALA A 1 441 ? -9.727 -11.787 28.794 1.00 60.25 441 ALA A C 1
ATOM 3423 O O . ALA A 1 441 ? -10.523 -12.425 29.488 1.00 60.25 441 ALA A O 1
ATOM 3424 N N . GLU A 1 442 ? -8.434 -12.091 28.661 1.00 51.47 442 GLU A N 1
ATOM 3425 C CA . GLU A 1 442 ? -7.729 -13.081 29.489 1.00 51.47 442 GLU A CA 1
ATOM 3426 C C . GLU A 1 442 ? -7.618 -12.642 30.951 1.00 51.47 442 GLU A C 1
ATOM 3428 O O . GLU A 1 442 ? -7.410 -11.427 31.197 1.00 51.47 442 GLU A O 1
#

Radius of gyration: 22.63 Å; Cα contacts (8 Å, |Δi|>4): 1106; chains: 1; bounding box: 56×52×77 Å

pLDDT: mean 80.29, std 16.92, range [26.75, 98.19]

Nearest PDB structures (foldseek):
  2zwa-assembly1_A  TM=6.802E-01  e=3.845E-10  Saccharomyces cerevisiae
  2zwa-assembly2_B  TM=6.982E-01  e=1.126E-09  Saccharomyces cerevisiae
  2zzk-assembly2_B  TM=6.915E-01  e=1.584E-09  Saccharomyces cerevisiae
  2zw9-assembly1_A  TM=6.363E-01  e=2.459E-09  Saccharomyces cerevisiae
  2zzk-assembly1_A  TM=6.027E-01  e=2.711E-09  Saccharomyces cerevisiae

Secondary structure (DSSP, 8-state):
-----------TT-SSSEEEEE----TT--PPPS-BS-EEEEE---TT--SPEEEEE--EETTEE---EEEEETTTTEEEE-B--TTTHHHH--BS-EEEEETTTEEEEE--EETTEE---EEEEEEE--SSSTTT--EEEEEEEE----SS---B-TT-EEE-TTSEEEEE--B-STTPBP---PEEEEETTTTEEEEE-EES-PPPS-BS-EEEEE--SS----TT----SEEEEE--EETTEE---EEEEE----BTTB--EEEEESTT-GGGTT--GGGS-HHHHHHHHHT---TT---PPS-BS-EEEEEEE---SS-SS-EEEEEEEEEEETTEEEEEEEEEETTTTEEEEPPEEESPPPS-BS-EEEEEEEEEEE-------------------PPPPEEEEEEEEEEE--B-TTSPBP--EEEEEEEEEEEE--

InterPro domains:
  IPR015915 Kelch-type beta-propeller [G3DSA:2.120.10.80] (8-130)
  IPR015915 Kelch-type beta-propeller [G3DSA:2.120.10.80] (131-439)
  IPR015915 Kelch-type beta-propeller [SSF117281] (17-257)
  IPR015915 Kelch-type beta-propeller [SSF117281] (276-430)
  IPR052124 Rab9 effector with kelch motifs [PTHR46647] (31-263)

Foldseek 3Di:
DDDPPDDPPPDLDDLFLWAKDFLPDDPPADFDDFFFQKAKDWADQDPVQLWIKIKIFWGAAPVWIAQWIWIATPVVSGIDTAAEDPVCSVVRGFGLWDWDDPPSFKIWIAWGATPVGIDGKIKMWGWHADPVGRRNRTYGDDIDIDRLVPVDDGFRQRQAWDAFPQRKIWGAWGHDPDLAIDQDGWIWIQRPVVSDIDTFAEADDGDGHFHQKHKAWFAWPDPDVDVLSQGQTKIKIAWGDHDLDIGGWIKIWGQNPDDPRGGYTYIDTLVPCPVLQPFDCVQPDPVVSSNQVSLDDDPVLDGDPGFGQKDWYKDFDDGDDDDRGGKIKIKIAWGADPVWFGGWMWIATPRNSGIGTGHYDDPGDDRFGRKYKDKDKRKDWDQPPDDPPPDDDDDDDDPPPRDWIKMKIWMKMKIAWGAIPVSRIGRIIMIITNDMDIDTDD